Protein 5FOC (pdb70)

Nearest PDB structures (foldseek):
  5foc-assembly2_B  TM=1.003E+00  e=6.494E-68  Plasmodium falciparum 3D7
  5fo4-assembly1_A  TM=9.992E-01  e=4.560E-64  Plasmodium falciparum
  5foc-assembly1_A  TM=9.989E-01  e=4.560E-64  Plasmodium falciparum 3D7
  5fod-assembly2_B  TM=1.002E+00  e=3.355E-63  Plasmodium falciparum 3D7
  5fod-assembly1_A  TM=9.933E-01  e=1.323E-62  Plasmodium falciparum 3D7

InterPro domains:
  IPR001412 Aminoacyl-tRNA synthetase, class I, conserved site [PS00178] (43-54)
  IPR002300 Aminoacyl-tRNA synthetase, class Ia [PF00133] (14-118)
  IPR002300 Aminoacyl-tRNA synthetase, class Ia [PF00133] (191-808)
  IPR004493 Leucyl-tRNA synthetase, class Ia, archaeal/eukaryotic cytosolic [PTHR45794] (2-1446)
  IPR009008 Valyl/Leucyl/Isoleucyl-tRNA synthetase, editing domain [G3DSA:3.90.740.10] (370-687)
  IPR009008 Valyl/Leucyl/Isoleucyl-tRNA synthetase, editing domain [SSF50677] (515-678)
  IPR009080 Aminoacyl-tRNA synthetase, class Ia, anticodon-binding [SSF47323] (1035-1160)
  IPR013155 Methionyl/Valyl/Leucyl/Isoleucyl-tRNA synthetase, anticodon-binding [PF08264] (1064-1183)
  IPR014729 Rossmann-like alpha/beta/alpha sandwich fold [G3DSA:3.40.50.620] (2-148)
  IPR014729 Rossmann-like alpha/beta/alpha sandwich fold [G3DSA:3.40.50.620] (149-309)
  IPR014729 Rossmann-like alpha/beta/alpha sandwich fold [G3DSA:3.40.50.620] (813-936)
  IPR014729 Rossmann-like alpha/beta/alpha sandwich fold [G3DSA:3.40.50.620] (960-1024)

Sequence (597 aa):
SQEYTLIKIFVSNVKDFYSIFMNSIRSSQSVLNTFFTDFEKGEEDLKNKIWNEDFFVKDKKVIFLGSTLKPETAYGQNYTFINPNEYYYLTLGFDKQNIMTKEEIINSCPNIYVCSENSLYNLAYQQGIIPLLKDVFILNKIKGEHFVGLETYTNISKIKNLYILPMTTIKMNISTGIVPCVSSDSSTDDYACLEDIRKKKNYYCEKYNLKEEQLKNNNSESCIELPEIGNNNTGKYYYEKEKVSSYKDVKLLQKIKEVLYKKQYFEGIMTVDPYKGMMKTFNCCRKLAKQNIIRNLDGFLYSESQEYTLIKIFVSNVKDFYSIFMNSIRSSQSVLNTFFTDFEKGEEDLKNKIWNEDFFVKDKKVIFLGSTLKPETAYGQNYTFINPNEYYYLTLGFDKQVNNIMTKEEIINSCPNIYVCSENSLYNLAYQQGIIPLLKDDVFILNKIKGEHFVGLETYTNISKIKNLYILPMTTIKMNISTGIVPCVSSDSSTDDYACLEDIRKKKNYYCEKYNLKEEQLKNNNSESCIELPEIGNNNTGKYYYEKEKVSSYKDVKLLQKIKEVLYKKQYFEGIMTVDPYKGMKTFNCCRKLAKQNIIRNLDGFLYSE

Foldseek 3Di:
DDKKWWFWKFFPDQVVVLVLLVVQVVVVVVVVCVFFDDDDDPCVVVVPCCNDSCLRVPQATETETAIDLQLLQQQQFQAKEAAQAAKKWWAFWDLAAEEDAPVVSSVHGRYTYIFAPLAVVLCCVRRGHYQYCNGGTSGIHRNLSQAQTAIAFPRYNDRRHGYHYDNPQDRNDHGRMHGQQLLQAQLSVQALVVCLVVVVVRVVRGVDDNVSSPTGGDFFKQAPPQGTSVSVVLCVVVVPDGSPGPCRVVSRVVSVVRQLVGIATCDPPRHRHRSVVVSVVSSVVCNVVSRTDMTDD/DQKKWWFWKFFDPLVLVLVLLVVQVVVVVVVVCPFFDDADDPCVVVVDCCNDSCCRVPQATETETAIDLQLLQQQQFQAKEAAQAAKKWWAFWALAWPAQADAPVCSSVHGRYTYIFFPLAVVLCCVGRGHHFYVNGTGTSGIDGNQSQAQTAIAF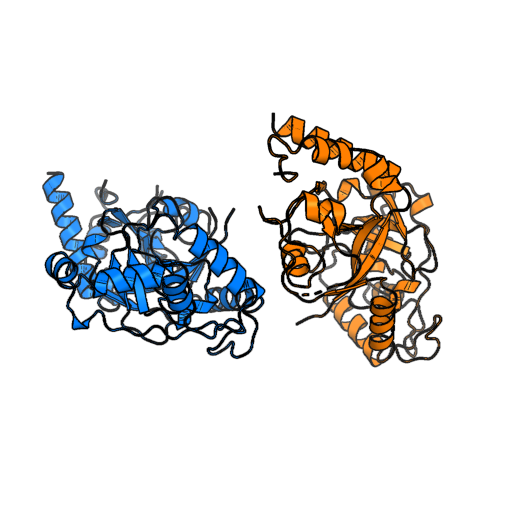PNYNDRRHGYHYDNPQDRNDHGRMHGQRLLQAQLSVQALVVCLVPVVVRVVRGVDDNVSSPGGGDFFKQFVPQGTSVSVVLCVVVVPPGSPGPCRVVVRVVSVVRQLVGIATCDPPGHRHRSVVVSVVSSVVCNVVSRTDIGDD

Secondary structure (DSSP, 8-state):
--EEEEEEEEES-HHHHHHHHHHHHHHHHHHT---SPPPPTT-HHHHHHHSSHHIIIII-EEEEEEEES-GGGGGG--EEEE-TTSEEEEEEE-S---EE-HHHHHHH--EEEEE-TTTHHHHHHTTSSPEE-----SEEEEGGGGTT-EEE-SS-S-S-EEEEE-TT--TTSTTSEEEE-TTT-HHHHHHHHHHHHTHHHHHHHSS--GGGG-------EEBTTTBS-HHHHHHHHTT--STT-TTHHHHHHHHHHHHHHH-EE-STT-TT-BHHHHHHHHHHHHHHTTSEEEEE-/-PPEEEEEEEES-HHHHHHHHHHHHHHHHHHT---SPPPPTT-HHHHHHHSSHHIIIII-EEEEEEEES-GGGGGG--EEEE-TTSEEEEEEE-S-----EE-HHHHHHH--EEEEE-TTHHHHHHHTTSSPEE---S-EEEEEEGGGGTT-EEE-SS-S-S-EEEEE-TT--TTSTTSEEEE-TTT-HHHHHHHHHHHHTHHHHHHHSS--GGGG-------EEBTTTBS-HHHHHHHHTT---TT-TTHHHHHHHHHHHHHHH-EE-STT-TT-BHHHHHHHHHHHHHHTTSEEEE--

Organism: Plasmodium falciparum (isolate 3D7) (NCBI:txid36329)

Structure (mmCIF, N/CA/C/O backbone):
data_5FOC
#
_entry.id   5FOC
#
_cell.length_a   48.600
_cell.length_b   53.490
_cell.length_c   122.790
_cell.angle_alpha   90.00
_cell.angle_beta   97.31
_cell.angle_gamma   90.00
#
_symmetry.space_group_name_H-M   'P 1 21 1'
#
loop_
_entity.id
_entity.type
_entity.pdbx_description
1 polymer 'LEUCYL-TRNA SYNTHETASE'
2 water water
#
loop_
_atom_site.group_PDB
_atom_site.id
_atom_site.type_symbol
_atom_site.label_atom_id
_atom_site.label_alt_id
_atom_site.label_comp_id
_atom_site.label_asym_id
_atom_site.label_entity_id
_atom_site.label_seq_id
_atom_site.pdbx_PDB_ins_code
_atom_site.Cartn_x
_atom_site.Cartn_y
_atom_site.Cartn_z
_atom_site.occupancy
_atom_site.B_iso_or_equiv
_atom_site.auth_seq_id
_atom_site.auth_comp_id
_atom_site.auth_asym_id
_atom_site.auth_atom_id
_atom_site.pdbx_PDB_model_num
ATOM 1 N N . SER A 1 5 ? 22.004 12.733 87.372 1.00 45.66 273 SER A N 1
ATOM 2 C CA . SER A 1 5 ? 23.030 12.617 88.477 1.00 39.94 273 SER A CA 1
ATOM 3 C C . SER A 1 5 ? 22.885 13.647 89.613 1.00 43.46 273 SER A C 1
ATOM 4 O O . SER A 1 5 ? 23.370 14.776 89.541 1.00 49.76 273 SER A O 1
ATOM 7 N N . GLN A 1 6 ? 22.237 13.222 90.681 1.00 40.04 274 GLN A N 1
ATOM 8 C CA . GLN A 1 6 ? 21.936 14.079 91.825 1.00 35.49 274 GLN A CA 1
ATOM 9 C C . GLN A 1 6 ? 23.218 14.309 92.705 1.00 33.82 274 GLN A C 1
ATOM 10 O O . GLN A 1 6 ? 23.934 13.364 92.975 1.00 34.45 274 GLN A O 1
ATOM 16 N N . GLU A 1 7 ? 23.529 15.567 93.037 1.00 31.31 275 GLU A N 1
ATOM 17 C CA . GLU A 1 7 ? 24.661 15.892 93.879 1.00 27.98 275 GLU A CA 1
ATOM 18 C C . GLU A 1 7 ? 24.117 15.945 95.329 1.00 28.92 275 GLU A C 1
ATOM 19 O O . GLU A 1 7 ? 23.065 16.526 95.584 1.00 33.18 275 GLU A O 1
ATOM 25 N N . TYR A 1 8 ? 24.815 15.267 96.229 1.00 23.98 276 TYR A N 1
ATOM 26 C CA . TYR A 1 8 ? 24.497 15.267 97.667 1.00 21.40 276 TYR A CA 1
ATOM 27 C C . TYR A 1 8 ? 25.632 15.962 98.379 1.00 22.52 276 TYR A C 1
ATOM 28 O O . TYR A 1 8 ? 26.780 15.951 97.899 1.00 26.39 276 TYR A O 1
ATOM 37 N N . THR A 1 9 ? 25.342 16.493 99.583 1.00 22.22 277 THR A N 1
ATOM 38 C CA . THR A 1 9 ? 26.390 16.984 100.459 1.00 20.93 277 THR A CA 1
ATOM 39 C C . THR A 1 9 ? 26.472 15.958 101.590 1.00 19.40 277 THR A C 1
ATOM 40 O O . THR A 1 9 ? 25.463 15.596 102.144 1.00 22.19 277 THR A O 1
ATOM 44 N N . LEU A 1 10 ? 27.626 15.360 101.720 1.00 20.88 278 LEU A N 1
ATOM 45 C CA . LEU A 1 10 ? 27.913 14.483 102.865 1.00 19.40 278 LEU A CA 1
ATOM 46 C C . LEU A 1 10 ? 28.513 15.308 103.994 1.00 22.71 278 LEU A C 1
ATOM 47 O O . LEU A 1 10 ? 29.431 16.085 103.800 1.00 26.76 278 LEU A O 1
ATOM 52 N N . ILE A 1 11 ? 27.939 15.133 105.181 1.00 19.81 279 ILE A N 1
ATOM 53 C CA . ILE A 1 11 ? 28.391 15.830 106.390 1.00 20.78 279 ILE A CA 1
ATOM 54 C C . ILE A 1 11 ? 29.042 14.789 107.283 1.00 17.85 279 ILE A C 1
ATOM 55 O O . ILE A 1 11 ? 28.522 13.698 107.444 1.00 20.57 279 ILE A O 1
ATOM 60 N N . LYS A 1 12 ? 30.203 15.184 107.848 1.00 19.21 280 LYS A N 1
ATOM 61 C CA . LYS A 1 12 ? 30.908 14.332 108.823 1.00 18.17 280 LYS A CA 1
ATOM 62 C C . LYS A 1 12 ? 30.167 14.338 110.144 1.00 17.20 280 LYS A C 1
ATOM 63 O O . LYS A 1 12 ? 30.039 15.368 110.750 1.00 20.47 280 LYS A O 1
ATOM 69 N N . ILE A 1 13 ? 29.612 13.200 110.484 1.00 18.10 281 ILE A N 1
ATOM 70 C CA . ILE A 1 13 ? 28.849 13.047 111.711 1.00 16.66 281 ILE A CA 1
ATOM 71 C C . ILE A 1 13 ? 29.729 12.210 112.666 1.00 16.68 281 ILE A C 1
ATOM 72 O O . ILE A 1 13 ? 29.817 11.012 112.569 1.00 20.52 281 ILE A O 1
ATOM 77 N N . PHE A 1 14 ? 30.343 12.909 113.625 1.00 19.04 282 PHE A N 1
ATOM 78 C CA . PHE A 1 14 ? 31.325 12.277 114.486 1.00 18.32 282 PHE A CA 1
ATOM 79 C C . PHE A 1 14 ? 30.590 11.575 115.636 1.00 18.89 282 PHE A C 1
ATOM 80 O O . PHE A 1 14 ? 29.537 12.027 116.090 1.00 19.79 282 PHE A O 1
ATOM 88 N N . VAL A 1 15 ? 31.153 10.447 116.047 1.00 18.79 283 VAL A N 1
ATOM 89 C CA . VAL A 1 15 ? 30.693 9.737 117.249 1.00 19.58 283 VAL A CA 1
ATOM 90 C C . VAL A 1 15 ? 31.330 10.332 118.523 1.00 22.58 283 VAL A C 1
ATOM 91 O O . VAL A 1 15 ? 32.528 10.515 118.582 1.00 24.08 283 VAL A O 1
ATOM 95 N N . SER A 1 16 ? 30.455 10.670 119.473 1.00 22.09 284 SER A N 1
ATOM 96 C CA . SER A 1 16 ? 30.863 11.219 120.795 1.00 23.70 284 SER A CA 1
ATOM 97 C C . SER A 1 16 ? 31.517 10.137 121.663 1.00 22.51 284 SER A C 1
ATOM 98 O O . SER A 1 16 ? 32.629 10.326 122.112 1.00 34.16 284 SER A O 1
ATOM 101 N N . ASN A 1 17 ? 30.848 9.012 121.846 1.00 20.60 285 ASN A N 1
ATOM 102 C CA . ASN A 1 17 ? 31.396 7.934 122.709 1.00 22.14 285 ASN A CA 1
ATOM 103 C C . ASN A 1 17 ? 31.992 6.813 121.922 1.00 19.99 285 ASN A C 1
ATOM 104 O O . ASN A 1 17 ? 31.385 5.755 121.714 1.00 25.23 285 ASN A O 1
ATOM 109 N N . VAL A 1 18 ? 33.226 7.046 121.547 1.00 20.33 286 VAL A N 1
ATOM 110 C CA . VAL A 1 18 ? 33.999 6.099 120.786 1.00 22.55 286 VAL A CA 1
ATOM 111 C C . VAL A 1 18 ? 34.315 4.818 121.492 1.00 21.85 286 VAL A C 1
ATOM 112 O O . VAL A 1 18 ? 34.372 3.773 120.907 1.00 23.02 286 VAL A O 1
ATOM 116 N N . LYS A 1 19 ? 34.450 4.840 122.844 1.00 22.39 287 LYS A N 1
ATOM 117 C CA . LYS A 1 19 ? 34.586 3.578 123.525 1.00 20.46 287 LYS A CA 1
ATOM 118 C C . LYS A 1 19 ? 33.358 2.686 123.453 1.00 21.34 287 LYS A C 1
ATOM 119 O O . LYS A 1 19 ? 33.482 1.491 123.342 1.00 24.83 287 LYS A O 1
ATOM 125 N N . ASP A 1 20 ? 32.157 3.260 123.496 1.00 23.84 288 ASP A N 1
ATOM 126 C CA . ASP A 1 20 ? 30.936 2.454 123.261 1.00 23.55 288 ASP A CA 1
ATOM 127 C C . ASP A 1 20 ? 30.861 1.940 121.784 1.00 23.70 288 ASP A C 1
ATOM 128 O O . ASP A 1 20 ? 30.435 0.809 121.532 1.00 23.83 288 ASP A O 1
ATOM 133 N N . PHE A 1 21 ? 31.340 2.781 120.864 1.00 19.38 289 PHE A N 1
ATOM 134 C CA . PHE A 1 21 ? 31.445 2.333 119.482 1.00 19.70 289 PHE A CA 1
ATOM 135 C C . PHE A 1 21 ? 32.382 1.111 119.363 1.00 20.71 289 PHE A C 1
ATOM 136 O O . PHE A 1 21 ? 32.075 0.144 118.668 1.00 20.53 289 PHE A O 1
ATOM 144 N N . TYR A 1 22 ? 33.552 1.164 120.012 1.00 20.27 290 TYR A N 1
ATOM 145 C CA . TYR A 1 22 ? 34.449 0.013 120.066 1.00 20.39 290 TYR A CA 1
ATOM 146 C C . TYR A 1 22 ? 33.764 -1.266 120.627 1.00 19.91 290 TYR A C 1
ATOM 147 O O . TYR A 1 22 ? 34.019 -2.364 120.150 1.00 21.73 290 TYR A O 1
ATOM 156 N N . SER A 1 23 ? 32.967 -1.134 121.701 1.00 20.19 291 SER A N 1
ATOM 157 C CA . SER A 1 23 ? 32.223 -2.297 122.238 1.00 22.08 291 SER A CA 1
ATOM 158 C C . SER A 1 23 ? 31.286 -2.895 121.167 1.00 20.51 291 SER A C 1
ATOM 159 O O . SER A 1 23 ? 31.240 -4.113 120.980 1.00 22.12 291 SER A O 1
ATOM 162 N N . ILE A 1 24 ? 30.546 -2.003 120.502 1.00 20.53 292 ILE A N 1
ATOM 163 C CA . ILE A 1 24 ? 29.657 -2.419 119.413 1.00 19.56 292 ILE A CA 1
ATOM 164 C C . ILE A 1 24 ? 30.450 -3.150 118.312 1.00 19.59 292 ILE A C 1
ATOM 165 O O . ILE A 1 24 ? 30.066 -4.252 117.910 1.00 21.83 292 ILE A O 1
ATOM 170 N N . PHE A 1 25 ? 31.591 -2.588 117.946 1.00 18.19 293 PHE A N 1
ATOM 171 C CA . PHE A 1 25 ? 32.486 -3.141 116.928 1.00 19.57 293 PHE A CA 1
ATOM 172 C C . PHE A 1 25 ? 32.929 -4.548 117.303 1.00 18.29 293 PHE A C 1
ATOM 173 O O . PHE A 1 25 ? 32.814 -5.509 116.533 1.00 21.07 293 PHE A O 1
ATOM 181 N N . MET A 1 26 ? 33.477 -4.722 118.524 1.00 20.63 294 MET A N 1
ATOM 182 C CA . MET A 1 26 ? 33.977 -6.021 118.913 1.00 19.21 294 MET A CA 1
ATOM 183 C C . MET A 1 26 ? 32.858 -7.031 119.148 1.00 20.42 294 MET A C 1
ATOM 184 O O . MET A 1 26 ? 33.051 -8.220 118.921 1.00 22.10 294 MET A O 1
ATOM 189 N N . ASN A 1 27 ? 31.690 -6.564 119.592 1.00 22.08 295 ASN A N 1
ATOM 190 C CA . ASN A 1 27 ? 30.528 -7.451 119.700 1.00 22.83 295 ASN A CA 1
ATOM 191 C C . ASN A 1 27 ? 30.183 -8.061 118.321 1.00 22.64 295 ASN A C 1
ATOM 192 O O . ASN A 1 27 ? 29.929 -9.265 118.211 1.00 23.02 295 ASN A O 1
ATOM 197 N N . SER A 1 28 ? 30.268 -7.217 117.292 1.00 20.46 296 SER A N 1
ATOM 198 C CA . SER A 1 28 ? 30.009 -7.645 115.885 1.00 21.99 296 SER A CA 1
ATOM 199 C C . SER A 1 28 ? 31.060 -8.596 115.354 1.00 22.61 296 SER A C 1
ATOM 200 O O . SER A 1 28 ? 30.716 -9.605 114.698 1.00 25.73 296 SER A O 1
ATOM 203 N N . ILE A 1 29 ? 32.334 -8.318 115.654 1.00 22.80 297 ILE A N 1
ATOM 204 C CA . ILE A 1 29 ? 33.400 -9.228 115.270 1.00 24.77 297 ILE A CA 1
ATOM 205 C C . ILE A 1 29 ? 33.103 -10.582 115.895 1.00 22.30 297 ILE A C 1
ATOM 206 O O . ILE A 1 29 ? 33.153 -11.612 115.266 1.00 23.61 297 ILE A O 1
ATOM 211 N N . ARG A 1 30 ? 32.871 -10.604 117.207 1.00 21.09 298 ARG A N 1
ATOM 212 C CA . ARG A 1 30 ? 32.635 -11.867 117.847 1.00 20.84 298 ARG A CA 1
ATOM 213 C C . ARG A 1 30 ? 31.436 -12.637 117.305 1.00 21.53 298 ARG A C 1
ATOM 214 O O . ARG A 1 30 ? 31.534 -13.837 117.116 1.00 25.96 298 ARG A O 1
ATOM 222 N N . SER A 1 31 ? 30.314 -11.945 117.091 1.00 23.22 299 SER A N 1
ATOM 223 C CA . SER A 1 31 ? 29.104 -12.554 116.489 1.00 25.50 299 SER A CA 1
ATOM 224 C C . SER A 1 31 ? 29.375 -13.180 115.151 1.00 28.71 299 SER A C 1
ATOM 225 O O . SER A 1 31 ? 28.882 -14.277 114.846 1.00 34.26 299 SER A O 1
ATOM 228 N N . SER A 1 32 ? 30.132 -12.480 114.325 1.00 23.83 300 SER A N 1
ATOM 229 C CA . SER A 1 32 ? 30.353 -12.979 112.972 1.00 26.93 300 SER A CA 1
ATOM 230 C C . SER A 1 32 ? 31.322 -14.159 112.996 1.00 29.40 300 SER A C 1
ATOM 231 O O . SER A 1 32 ? 31.184 -15.066 112.192 1.00 31.04 300 SER A O 1
ATOM 234 N N . GLN A 1 33 ? 32.293 -14.171 113.917 1.00 28.57 301 GLN A N 1
ATOM 235 C CA . GLN A 1 33 ? 33.211 -15.295 114.027 1.00 31.51 301 GLN A CA 1
ATOM 236 C C . GLN A 1 33 ? 32.412 -16.510 114.511 1.00 28.09 301 GLN A C 1
ATOM 237 O O . GLN A 1 33 ? 32.621 -17.623 114.042 1.00 37.26 301 GLN A O 1
ATOM 243 N N . SER A 1 34 ? 31.446 -16.283 115.401 1.00 26.41 302 SER A N 1
ATOM 244 C CA . SER A 1 34 ? 30.636 -17.377 115.941 1.00 34.33 302 SER A CA 1
ATOM 245 C C . SER A 1 34 ? 29.727 -17.985 114.879 1.00 37.71 302 SER A C 1
ATOM 246 O O . SER A 1 34 ? 29.682 -19.215 114.742 1.00 35.46 302 SER A O 1
ATOM 249 N N . VAL A 1 35 ? 28.995 -17.130 114.154 1.00 39.36 303 VAL A N 1
ATOM 250 C CA . VAL A 1 35 ? 28.024 -17.616 113.173 1.00 39.35 303 VAL A CA 1
ATOM 251 C C . VAL A 1 35 ? 28.772 -18.374 112.094 1.00 42.57 303 VAL A C 1
ATOM 252 O O . VAL A 1 35 ? 28.322 -19.441 111.666 1.00 47.27 303 VAL A O 1
ATOM 256 N N . LEU A 1 36 ? 29.943 -17.862 111.716 1.00 38.34 304 LEU A N 1
ATOM 257 C CA . LEU A 1 36 ? 30.767 -18.456 110.620 1.00 42.05 304 LEU A CA 1
ATOM 258 C C . LEU A 1 36 ? 31.777 -19.497 111.131 1.00 42.57 304 LEU A C 1
ATOM 259 O O . LEU A 1 36 ? 32.792 -19.767 110.478 1.00 55.81 304 LEU A O 1
ATOM 264 N N . ASN A 1 37 ? 31.509 -20.074 112.301 1.00 43.06 305 ASN A N 1
ATOM 265 C CA . ASN A 1 37 ? 32.367 -21.112 112.875 1.00 43.76 305 ASN A CA 1
ATOM 266 C C . ASN A 1 37 ? 32.309 -22.377 112.019 1.00 49.50 305 ASN A C 1
ATOM 267 O O . ASN A 1 37 ? 33.271 -23.146 112.001 1.00 60.84 305 ASN A O 1
ATOM 272 N N . THR A 1 93 ? 31.915 -12.547 104.943 1.00 50.72 361 THR A N 1
ATOM 273 C CA . THR A 1 93 ? 31.139 -11.400 104.397 1.00 56.76 361 THR A CA 1
ATOM 274 C C . THR A 1 93 ? 30.942 -10.205 105.356 1.00 50.93 361 THR A C 1
ATOM 275 O O . THR A 1 93 ? 30.389 -9.164 104.954 1.00 55.28 361 THR A O 1
ATOM 279 N N . PHE A 1 94 ? 31.389 -10.350 106.601 1.00 36.54 362 PHE A N 1
ATOM 280 C CA . PHE A 1 94 ? 31.303 -9.279 107.607 1.00 30.24 362 PHE A CA 1
ATOM 281 C C . PHE A 1 94 ? 32.525 -8.342 107.698 1.00 31.21 362 PHE A C 1
ATOM 282 O O . PHE A 1 94 ? 32.388 -7.188 108.133 1.00 31.66 362 PHE A O 1
ATOM 290 N N . PHE A 1 95 ? 33.702 -8.840 107.329 1.00 27.29 363 PHE A N 1
ATOM 291 C CA . PHE A 1 95 ? 34.947 -8.047 107.317 1.00 21.57 363 PHE A CA 1
ATOM 292 C C . PHE A 1 95 ? 35.974 -8.694 106.400 1.00 25.18 363 PHE A C 1
ATOM 293 O O . PHE A 1 95 ? 35.958 -9.908 106.182 1.00 34.22 363 PHE A O 1
ATOM 301 N N . THR A 1 96 ? 36.832 -7.875 105.824 1.00 26.30 364 THR A N 1
ATOM 302 C CA . THR A 1 96 ? 37.906 -8.383 104.985 1.00 30.44 364 THR A CA 1
ATOM 303 C C . THR A 1 96 ? 38.831 -9.278 105.847 1.00 28.43 364 THR A C 1
ATOM 304 O O . THR A 1 96 ? 39.311 -8.869 106.921 1.00 30.83 364 THR A O 1
ATOM 308 N N . ASP A 1 97 ? 39.031 -10.519 105.399 1.00 33.23 365 ASP A N 1
ATOM 309 C CA . ASP A 1 97 ? 39.886 -11.456 106.107 1.00 36.21 365 ASP A CA 1
ATOM 310 C C . ASP A 1 97 ? 41.333 -10.969 106.174 1.00 32.48 365 ASP A C 1
ATOM 311 O O . ASP A 1 97 ? 41.848 -10.342 105.244 1.00 29.94 365 ASP A O 1
ATOM 316 N N . PHE A 1 98 ? 41.971 -11.270 107.291 1.00 34.06 366 PHE A N 1
ATOM 317 C CA . PHE A 1 98 ? 43.381 -10.985 107.485 1.00 31.18 366 PHE A CA 1
ATOM 318 C C . PHE A 1 98 ? 44.194 -12.177 107.018 1.00 33.75 366 PHE A C 1
ATOM 319 O O . PHE A 1 98 ? 43.917 -13.310 107.391 1.00 40.37 366 PHE A O 1
ATOM 327 N N . GLU A 1 99 ? 45.186 -11.888 106.182 1.00 39.50 367 GLU A N 1
ATOM 328 C CA . GLU A 1 99 ? 46.082 -12.869 105.595 1.00 41.94 367 GLU A CA 1
ATOM 329 C C . GLU A 1 99 ? 47.154 -13.303 106.602 1.00 36.59 367 GLU A C 1
ATOM 330 O O . GLU A 1 99 ? 47.322 -12.685 107.700 1.00 34.60 367 GLU A O 1
ATOM 336 N N . LYS A 1 100 ? 47.887 -14.359 106.246 1.00 44.05 368 LYS A N 1
ATOM 337 C CA . LYS A 1 100 ? 48.699 -15.102 107.230 1.00 52.61 368 LYS A CA 1
ATOM 338 C C . LYS A 1 100 ? 49.633 -14.230 108.093 1.00 53.44 368 LYS A C 1
ATOM 339 O O . LYS A 1 100 ? 49.684 -14.390 109.326 1.00 65.02 368 LYS A O 1
ATOM 345 N N . GLY A 1 101 ? 50.338 -13.304 107.442 1.00 42.45 369 GLY A N 1
ATOM 346 C CA . GLY A 1 101 ? 51.271 -12.399 108.114 1.00 40.36 369 GLY A CA 1
ATOM 347 C C . GLY A 1 101 ? 50.734 -11.020 108.467 1.00 36.93 369 GLY A C 1
ATOM 348 O O . GLY A 1 101 ? 51.520 -10.078 108.645 1.00 40.61 369 GLY A O 1
ATOM 349 N N . GLU A 1 102 ? 49.407 -10.896 108.580 1.00 29.97 370 GLU A N 1
ATOM 350 C CA . GLU A 1 102 ? 48.746 -9.632 108.920 1.00 32.37 370 GLU A CA 1
ATOM 351 C C . GLU A 1 102 ? 48.188 -9.594 110.335 1.00 30.60 370 GLU A C 1
ATOM 352 O O . GLU A 1 102 ? 47.261 -8.814 110.628 1.00 30.80 370 GLU A O 1
ATOM 358 N N . GLU A 1 103 ? 48.744 -10.400 111.233 1.00 29.63 371 GLU A N 1
ATOM 359 C CA . GLU A 1 103 ? 48.245 -10.392 112.584 1.00 27.81 371 GLU A CA 1
ATOM 360 C C . GLU A 1 103 ? 48.487 -9.076 113.315 1.00 30.24 371 GLU A C 1
ATOM 361 O O . GLU A 1 103 ? 47.642 -8.666 114.101 1.00 32.84 371 GLU A O 1
ATOM 367 N N . ASP A 1 104 ? 49.628 -8.433 113.073 1.00 32.26 372 ASP A N 1
ATOM 368 C CA . ASP A 1 104 ? 49.933 -7.120 113.692 1.00 36.99 372 ASP A CA 1
ATOM 369 C C . ASP A 1 104 ? 48.893 -6.066 113.289 1.00 33.25 372 ASP A C 1
ATOM 370 O O . ASP A 1 104 ? 48.483 -5.248 114.133 1.00 33.03 372 ASP A O 1
ATOM 375 N N . LEU A 1 105 ? 48.450 -6.118 112.025 1.00 29.96 373 LEU A N 1
ATOM 376 C CA . LEU A 1 105 ? 47.367 -5.265 111.523 1.00 26.88 373 LEU A CA 1
ATOM 377 C C . LEU A 1 105 ? 46.066 -5.526 112.276 1.00 25.35 373 LEU A C 1
ATOM 378 O O . LEU A 1 105 ? 45.409 -4.581 112.717 1.00 28.30 373 LEU A O 1
ATOM 383 N N . LYS A 1 106 ? 45.715 -6.809 112.404 1.00 24.77 374 LYS A N 1
ATOM 384 C CA . LYS A 1 106 ? 44.544 -7.223 113.123 1.00 24.35 374 LYS A CA 1
ATOM 385 C C . LYS A 1 106 ? 44.638 -6.678 114.545 1.00 26.32 374 LYS A C 1
ATOM 386 O O . LYS A 1 106 ? 43.714 -6.008 114.989 1.00 28.96 374 LYS A O 1
ATOM 392 N N . ASN A 1 107 ? 45.756 -6.940 115.243 1.00 23.24 375 ASN A N 1
ATOM 393 C CA . ASN A 1 107 ? 45.944 -6.470 116.612 1.00 24.42 375 ASN A CA 1
ATOM 394 C C . ASN A 1 107 ? 45.879 -4.939 116.780 1.00 27.29 375 ASN A C 1
ATOM 395 O O . ASN A 1 107 ? 45.525 -4.444 117.856 1.00 31.25 375 ASN A O 1
ATOM 400 N N . LYS A 1 108 ? 46.233 -4.204 115.719 1.00 24.82 376 LYS A N 1
ATOM 401 C CA . LYS A 1 108 ? 46.166 -2.750 115.709 1.00 28.39 376 LYS A CA 1
ATOM 402 C C . LYS A 1 108 ? 44.722 -2.252 115.552 1.00 23.83 376 LYS A C 1
ATOM 403 O O . LYS A 1 108 ? 44.325 -1.272 116.183 1.00 25.14 376 LYS A O 1
ATOM 409 N N . ILE A 1 109 ? 43.943 -2.936 114.711 1.00 22.69 377 ILE A N 1
ATOM 410 C CA . ILE A 1 109 ? 42.562 -2.507 114.388 1.00 20.29 377 ILE A CA 1
ATOM 411 C C . ILE A 1 109 ? 41.640 -2.937 115.527 1.00 25.30 377 ILE A C 1
ATOM 412 O O . ILE A 1 109 ? 40.836 -2.120 115.987 1.00 24.52 377 ILE A O 1
ATOM 417 N N . TRP A 1 110 ? 41.761 -4.195 115.976 1.00 23.27 378 TRP A N 1
ATOM 418 C CA . TRP A 1 110 ? 40.881 -4.748 117.030 1.00 22.12 378 TRP A CA 1
ATOM 419 C C . TRP A 1 110 ? 41.420 -4.359 118.396 1.00 22.53 378 TRP A C 1
ATOM 420 O O . TRP A 1 110 ? 41.952 -5.179 119.122 1.00 27.01 378 TRP A O 1
ATOM 431 N N . ASN A 1 111 ? 41.368 -3.081 118.670 1.00 22.19 379 ASN A N 1
ATOM 432 C CA . ASN A 1 111 ? 42.137 -2.474 119.780 1.00 20.52 379 ASN A CA 1
ATOM 433 C C . ASN A 1 111 ? 41.442 -1.213 120.138 1.00 20.56 379 ASN A C 1
ATOM 434 O O . ASN A 1 111 ? 41.125 -0.404 119.297 1.00 23.65 379 ASN A O 1
ATOM 439 N N . GLU A 1 112 ? 41.238 -0.940 121.423 1.00 22.82 380 GLU A N 1
ATOM 440 C CA . GLU A 1 112 ? 40.598 0.312 121.797 1.00 23.15 380 GLU A CA 1
ATOM 441 C C . GLU A 1 112 ? 41.304 1.550 121.234 1.00 22.32 380 GLU A C 1
ATOM 442 O O . GLU A 1 112 ? 40.635 2.538 120.886 1.00 25.17 380 GLU A O 1
ATOM 448 N N . ASP A 1 113 ? 42.643 1.512 121.168 1.00 22.25 381 ASP A N 1
ATOM 449 C CA . ASP A 1 113 ? 43.469 2.648 120.696 1.00 21.68 381 ASP A CA 1
ATOM 450 C C . ASP A 1 113 ? 43.068 3.031 119.254 1.00 21.06 381 ASP A C 1
ATOM 451 O O . ASP A 1 113 ? 43.114 4.187 118.889 1.00 23.17 381 ASP A O 1
ATOM 456 N N . PHE A 1 114 ? 42.682 2.042 118.478 1.00 19.77 382 PHE A N 1
ATOM 457 C CA . PHE A 1 114 ? 42.304 2.345 117.098 1.00 20.20 382 PHE A CA 1
ATOM 458 C C . PHE A 1 114 ? 41.132 3.312 117.008 1.00 20.19 382 PHE A C 1
ATOM 459 O O . PHE A 1 114 ? 41.121 4.204 116.148 1.00 23.68 382 PHE A O 1
ATOM 467 N N . PHE A 1 115 ? 40.133 3.141 117.872 1.00 24.30 383 PHE A N 1
ATOM 468 C CA . PHE A 1 115 ? 38.923 3.944 117.895 1.00 25.41 383 PHE A CA 1
ATOM 469 C C . PHE A 1 115 ? 39.020 5.194 118.761 1.00 25.31 383 PHE A C 1
ATOM 470 O O . PHE A 1 115 ? 38.263 6.147 118.520 1.00 29.28 383 PHE A O 1
ATOM 478 N N . VAL A 1 116 ? 39.897 5.176 119.776 1.00 24.61 384 VAL A N 1
ATOM 479 C CA . VAL A 1 116 ? 40.069 6.310 120.695 1.00 22.14 384 VAL A CA 1
ATOM 480 C C . VAL A 1 116 ? 41.229 7.248 120.296 1.00 23.86 384 VAL A C 1
ATOM 481 O O . VAL A 1 116 ? 41.094 8.463 120.373 1.00 32.35 384 VAL A O 1
ATOM 485 N N . LYS A 1 117 ? 42.373 6.684 119.913 1.00 23.94 385 LYS A N 1
ATOM 486 C CA . LYS A 1 117 ? 43.564 7.481 119.629 1.00 25.15 385 LYS A CA 1
ATOM 487 C C . LYS A 1 117 ? 43.864 7.614 118.137 1.00 27.97 385 LYS A C 1
ATOM 488 O O . LYS A 1 117 ? 44.182 8.712 117.675 1.00 32.77 385 LYS A O 1
ATOM 494 N N . ASP A 1 118 ? 43.744 6.524 117.382 1.00 24.66 386 ASP A N 1
ATOM 495 C CA . ASP A 1 118 ? 44.369 6.456 116.074 1.00 21.15 386 ASP A CA 1
ATOM 496 C C . ASP A 1 118 ? 43.451 7.101 115.004 1.00 21.42 386 ASP A C 1
ATOM 497 O O . ASP A 1 118 ? 43.951 7.825 114.130 1.00 26.66 386 ASP A O 1
ATOM 502 N N . LYS A 1 119 ? 42.149 6.817 115.064 1.00 21.34 387 LYS A N 1
ATOM 503 C CA . LYS A 1 119 ? 41.209 7.192 113.965 1.00 19.81 387 LYS A CA 1
ATOM 504 C C . LYS A 1 119 ? 40.022 7.980 114.545 1.00 21.37 387 LYS A C 1
ATOM 505 O O . LYS A 1 119 ? 39.673 7.811 115.754 1.00 23.84 387 LYS A O 1
ATOM 511 N N . LYS A 1 120 ? 39.389 8.812 113.713 1.00 22.27 388 LYS A N 1
ATOM 512 C CA . LYS A 1 120 ? 38.101 9.427 114.018 1.00 24.26 388 LYS A CA 1
ATOM 513 C C . LYS A 1 120 ? 37.020 8.503 113.477 1.00 18.81 388 LYS A C 1
ATOM 514 O O . LYS A 1 120 ? 37.191 7.898 112.414 1.00 25.92 388 LYS A O 1
ATOM 520 N N . VAL A 1 121 ? 35.928 8.364 114.206 1.00 20.58 389 VAL A N 1
ATOM 521 C CA . VAL A 1 121 ? 34.809 7.517 113.772 1.00 20.36 389 VAL A CA 1
ATOM 522 C C . VAL A 1 121 ? 33.709 8.420 113.270 1.00 21.76 389 VAL A C 1
ATOM 523 O O . VAL A 1 121 ? 33.182 9.234 113.998 1.00 22.11 389 VAL A O 1
ATOM 527 N N . ILE A 1 122 ? 33.355 8.282 111.960 1.00 19.09 390 ILE A N 1
ATOM 528 C CA . ILE A 1 122 ? 32.516 9.260 111.340 1.00 19.01 390 ILE A CA 1
ATOM 529 C C . ILE A 1 122 ? 31.417 8.554 110.521 1.00 17.21 390 ILE A C 1
ATOM 530 O O . ILE A 1 122 ? 31.774 7.748 109.614 1.00 19.81 390 ILE A O 1
ATOM 535 N N . PHE A 1 123 ? 30.156 8.825 110.841 1.00 18.13 391 PHE A N 1
ATOM 536 C CA . PHE A 1 123 ? 29.004 8.471 109.979 1.00 15.25 391 PHE A CA 1
ATOM 537 C C . PHE A 1 123 ? 28.963 9.519 108.878 1.00 16.47 391 PHE A C 1
ATOM 538 O O . PHE A 1 123 ? 29.068 10.679 109.065 1.00 17.91 391 PHE A O 1
ATOM 546 N N . LEU A 1 124 ? 28.756 9.023 107.615 1.00 19.45 392 LEU A N 1
ATOM 547 C CA . LEU A 1 124 ? 28.676 9.980 106.511 1.00 18.19 392 LEU A CA 1
ATOM 548 C C . LEU A 1 124 ? 27.199 10.259 106.219 1.00 18.45 392 LEU A C 1
ATOM 549 O O . LEU A 1 124 ? 26.518 9.396 105.636 1.00 21.80 392 LEU A O 1
ATOM 554 N N . GLY A 1 125 ? 26.710 11.417 106.702 1.00 20.60 393 GLY A N 1
ATOM 555 C CA . GLY A 1 125 ? 25.325 11.813 106.636 1.00 20.55 393 GLY A CA 1
ATOM 556 C C . GLY A 1 125 ? 25.133 12.432 105.258 1.00 20.78 393 GLY A C 1
ATOM 557 O O . GLY A 1 125 ? 25.979 13.171 104.853 1.00 28.45 393 GLY A O 1
ATOM 558 N N . SER A 1 126 ? 23.987 12.193 104.664 1.00 19.41 394 SER A N 1
ATOM 559 C CA . SER A 1 126 ? 23.727 12.721 103.292 1.00 19.45 394 SER A CA 1
ATOM 560 C C . SER A 1 126 ? 22.543 13.690 103.343 1.00 19.77 394 SER A C 1
ATOM 561 O O . SER A 1 126 ? 21.508 13.357 103.942 1.00 22.70 394 SER A O 1
ATOM 564 N N . THR A 1 127 ? 22.659 14.850 102.678 1.00 18.86 395 THR A N 1
ATOM 565 C CA . THR A 1 127 ? 21.594 15.833 102.648 1.00 18.94 395 THR A CA 1
ATOM 566 C C . THR A 1 127 ? 21.561 16.556 101.282 1.00 22.82 395 THR A C 1
ATOM 567 O O . THR A 1 127 ? 22.627 16.825 100.691 1.00 22.77 395 THR A O 1
ATOM 571 N N . LEU A 1 128 ? 20.337 16.893 100.880 1.00 21.93 396 LEU A N 1
ATOM 572 C CA . LEU A 1 128 ? 20.132 17.848 99.797 1.00 20.96 396 LEU A CA 1
ATOM 573 C C . LEU A 1 128 ? 19.889 19.248 100.271 1.00 23.00 396 LEU A C 1
ATOM 574 O O . LEU A 1 128 ? 19.762 20.166 99.494 1.00 24.75 396 LEU A O 1
ATOM 579 N N . LYS A 1 129 ? 19.902 19.461 101.616 1.00 22.69 397 LYS A N 1
ATOM 580 C CA . LYS A 1 129 ? 19.659 20.745 102.159 1.00 19.64 397 LYS A CA 1
ATOM 581 C C . LYS A 1 129 ? 20.760 21.084 103.184 1.00 18.80 397 LYS A C 1
ATOM 582 O O . LYS A 1 129 ? 20.468 21.205 104.406 1.00 21.90 397 LYS A O 1
ATOM 588 N N . PRO A 1 130 ? 22.016 21.218 102.736 1.00 19.32 398 PRO A N 1
ATOM 589 C CA . PRO A 1 130 ? 23.129 21.484 103.689 1.00 19.96 398 PRO A CA 1
ATOM 590 C C . PRO A 1 130 ? 22.977 22.733 104.513 1.00 19.99 398 PRO A C 1
ATOM 591 O O . PRO A 1 130 ? 23.497 22.747 105.651 1.00 23.04 398 PRO A O 1
ATOM 595 N N . GLU A 1 131 ? 22.252 23.728 104.029 1.00 22.59 399 GLU A N 1
ATOM 596 C CA . GLU A 1 131 ? 21.995 24.990 104.725 1.00 19.13 399 GLU A CA 1
ATOM 597 C C . GLU A 1 131 ? 21.207 24.804 106.048 1.00 19.18 399 GLU A C 1
ATOM 598 O O . GLU A 1 131 ? 21.059 25.766 106.800 1.00 24.33 399 GLU A O 1
ATOM 604 N N . THR A 1 132 ? 20.588 23.646 106.215 1.00 18.74 400 THR A N 1
ATOM 605 C CA . THR A 1 132 ? 19.805 23.310 107.413 1.00 19.24 400 THR A CA 1
ATOM 606 C C . THR A 1 132 ? 20.652 22.586 108.459 1.00 21.04 400 THR A C 1
ATOM 607 O O . THR A 1 132 ? 20.100 22.287 109.508 1.00 22.03 400 THR A O 1
ATOM 611 N N . ALA A 1 133 ? 21.924 22.334 108.209 1.00 20.31 401 ALA A N 1
ATOM 612 C CA . ALA A 1 133 ? 22.731 21.493 109.110 1.00 18.50 401 ALA A CA 1
ATOM 613 C C . ALA A 1 133 ? 22.810 22.083 110.526 1.00 17.98 401 ALA A C 1
ATOM 614 O O . ALA A 1 133 ? 22.966 21.308 111.535 1.00 19.61 401 ALA A O 1
ATOM 616 N N . TYR A 1 134 ? 22.764 23.402 110.645 1.00 19.06 402 TYR A N 1
ATOM 617 C CA . TYR A 1 134 ? 22.814 24.001 112.058 1.00 18.16 402 TYR A CA 1
ATOM 618 C C . TYR A 1 134 ? 21.675 23.472 112.902 1.00 19.49 402 TYR A C 1
ATOM 619 O O . TYR A 1 134 ? 21.859 23.354 114.168 1.00 22.76 402 TYR A O 1
ATOM 628 N N . GLY A 1 135 ? 20.511 23.191 112.322 1.00 21.75 403 GLY A N 1
ATOM 629 C CA . GLY A 1 135 ? 19.345 22.699 113.049 1.00 20.02 403 GLY A CA 1
ATOM 630 C C . GLY A 1 135 ? 19.285 21.218 113.331 1.00 19.52 403 GLY A C 1
ATOM 631 O O . GLY A 1 135 ? 18.265 20.746 113.777 1.00 21.58 403 GLY A O 1
ATOM 632 N N . GLN A 1 136 ? 20.326 20.463 112.986 1.00 19.57 404 GLN A N 1
ATOM 633 C CA . GLN A 1 136 ? 20.296 19.023 113.121 1.00 19.14 404 GLN A CA 1
ATOM 634 C C . GLN A 1 136 ? 20.104 18.643 114.610 1.00 18.66 404 GLN A C 1
ATOM 635 O O . GLN A 1 136 ? 20.882 19.142 115.423 1.00 19.93 404 GLN A O 1
ATOM 641 N N . ASN A 1 137 ? 19.098 17.852 114.883 1.00 18.71 405 ASN A N 1
ATOM 642 C CA . ASN A 1 137 ? 18.843 17.378 116.299 1.00 18.51 405 ASN A CA 1
ATOM 643 C C . ASN A 1 137 ? 19.060 15.905 116.534 1.00 19.89 405 ASN A C 1
ATOM 644 O O . ASN A 1 137 ? 19.238 15.454 117.690 1.00 22.36 405 ASN A O 1
ATOM 649 N N . TYR A 1 138 ? 19.078 15.087 115.483 1.00 19.43 406 TYR A N 1
ATOM 650 C CA . TYR A 1 138 ? 19.306 13.680 115.527 1.00 19.33 406 TYR A CA 1
ATOM 651 C C . TYR A 1 138 ? 20.020 13.235 114.252 1.00 16.19 406 TYR A C 1
ATOM 652 O O . TYR A 1 138 ? 20.267 14.086 113.358 1.00 19.81 406 TYR A O 1
ATOM 661 N N . THR A 1 139 ? 20.416 11.983 114.242 1.00 16.96 407 THR A N 1
ATOM 662 C CA . THR A 1 139 ? 20.968 11.333 113.055 1.00 18.30 407 THR A CA 1
ATOM 663 C C . THR A 1 139 ? 20.123 10.106 112.785 1.00 19.74 407 THR A C 1
ATOM 664 O O . THR A 1 139 ? 19.907 9.276 113.626 1.00 19.92 407 THR A O 1
ATOM 668 N N . PHE A 1 140 ? 19.604 9.970 111.568 1.00 19.46 408 PHE A N 1
ATOM 669 C CA . PHE A 1 140 ? 18.800 8.821 111.238 1.00 18.86 408 PHE A CA 1
ATOM 670 C C . PHE A 1 140 ? 19.564 7.754 110.444 1.00 18.27 408 PHE A C 1
ATOM 671 O O . PHE A 1 140 ? 20.433 8.081 109.595 1.00 20.50 408 PHE A O 1
ATOM 679 N N . ILE A 1 141 ? 19.238 6.509 110.769 1.00 17.64 409 ILE A N 1
ATOM 680 C CA . ILE A 1 141 ? 19.814 5.317 110.145 1.00 20.08 409 ILE A CA 1
ATOM 681 C C . ILE A 1 141 ? 18.726 4.294 109.923 1.00 18.71 409 ILE A C 1
ATOM 682 O O . ILE A 1 141 ? 17.699 4.316 110.594 1.00 20.95 409 ILE A O 1
ATOM 687 N N . ASN A 1 142 ? 18.889 3.441 108.900 1.00 19.34 410 ASN A N 1
ATOM 688 C CA . ASN A 1 142 ? 17.913 2.395 108.717 1.00 20.15 410 ASN A CA 1
ATOM 689 C C . ASN A 1 142 ? 18.240 1.230 109.629 1.00 19.89 410 ASN A C 1
ATOM 690 O O . ASN A 1 142 ? 19.269 0.623 109.441 1.00 23.38 410 ASN A O 1
ATOM 695 N N . PRO A 1 143 ? 17.386 0.949 110.642 1.00 20.33 411 PRO A N 1
ATOM 696 C CA . PRO A 1 143 ? 17.765 -0.050 111.668 1.00 21.22 411 PRO A CA 1
ATOM 697 C C . PRO A 1 143 ? 17.829 -1.498 111.137 1.00 22.32 411 PRO A C 1
ATOM 698 O O . PRO A 1 143 ? 18.514 -2.346 111.690 1.00 24.53 411 PRO A O 1
ATOM 702 N N . ASN A 1 144 ? 17.170 -1.756 110.006 1.00 23.80 412 ASN A N 1
ATOM 703 C CA . ASN A 1 144 ? 17.020 -3.089 109.472 1.00 25.50 412 ASN A CA 1
ATOM 704 C C . ASN A 1 144 ? 18.059 -3.478 108.431 1.00 24.18 412 ASN A C 1
ATOM 705 O O . ASN A 1 144 ? 18.004 -4.592 107.906 1.00 28.94 412 ASN A O 1
ATOM 710 N N . GLU A 1 145 ? 18.966 -2.561 108.098 1.00 24.15 413 GLU A N 1
ATOM 711 C CA . GLU A 1 145 ? 19.936 -2.755 107.012 1.00 23.56 413 GLU A CA 1
ATOM 712 C C . GLU A 1 145 ? 21.349 -2.714 107.571 1.00 21.44 413 GLU A C 1
ATOM 713 O O . GLU A 1 145 ? 21.618 -2.082 108.625 1.00 23.29 413 GLU A O 1
ATOM 719 N N . TYR A 1 146 ? 22.239 -3.384 106.877 1.00 23.61 414 TYR A N 1
ATOM 720 C CA . TYR A 1 146 ? 23.650 -3.379 107.163 1.00 26.27 414 TYR A CA 1
ATOM 721 C C . TYR A 1 146 ? 24.376 -2.100 106.761 1.00 22.31 414 TYR A C 1
ATOM 722 O O . TYR A 1 146 ? 24.164 -1.523 105.704 1.00 25.44 414 TYR A O 1
ATOM 731 N N . TYR A 1 147 ? 25.274 -1.658 107.626 1.00 22.34 415 TYR A N 1
ATOM 732 C CA . TYR A 1 147 ? 26.179 -0.571 107.303 1.00 23.34 415 TYR A CA 1
ATOM 733 C C . TYR A 1 147 ? 27.602 -1.074 107.342 1.00 20.36 415 TYR A C 1
ATOM 734 O O . TYR A 1 147 ? 27.938 -1.955 108.150 1.00 24.40 415 TYR A O 1
ATOM 743 N N . TYR A 1 148 ? 28.456 -0.477 106.525 1.00 19.70 416 TYR A N 1
ATOM 744 C CA . TYR A 1 148 ? 29.830 -0.878 106.380 1.00 18.16 416 TYR A CA 1
ATOM 745 C C . TYR A 1 148 ? 30.763 0.137 107.031 1.00 18.46 416 TYR A C 1
ATOM 746 O O . TYR A 1 148 ? 30.520 1.308 107.027 1.00 20.10 416 TYR A O 1
ATOM 755 N N . LEU A 1 149 ? 31.848 -0.390 107.611 1.00 19.83 417 LEU A N 1
ATOM 756 C CA . LEU A 1 149 ? 32.900 0.441 108.199 1.00 18.44 417 LEU A CA 1
ATOM 757 C C . LEU A 1 149 ? 34.123 0.270 107.302 1.00 19.03 417 LEU A C 1
ATOM 758 O O . LEU A 1 149 ? 34.545 -0.855 107.063 1.00 20.51 417 LEU A O 1
ATOM 763 N N . THR A 1 150 ? 34.692 1.403 106.872 1.00 17.87 418 THR A N 1
ATOM 764 C CA . THR A 1 150 ? 35.844 1.450 105.987 1.00 19.14 418 THR A CA 1
ATOM 765 C C . THR A 1 150 ? 36.668 2.731 106.232 1.00 20.42 418 THR A C 1
ATOM 766 O O . THR A 1 150 ? 36.118 3.795 106.611 1.00 26.33 418 THR A O 1
ATOM 770 N N . LEU A 1 151 ? 37.971 2.622 106.037 1.00 20.19 419 LEU A N 1
ATOM 771 C CA . LEU A 1 151 ? 38.896 3.707 106.303 1.00 20.63 419 LEU A CA 1
ATOM 772 C C . LEU A 1 151 ? 38.961 4.668 105.121 1.00 18.24 419 LEU A C 1
ATOM 773 O O . LEU A 1 151 ? 38.896 4.195 103.960 1.00 22.64 419 LEU A O 1
ATOM 778 N N . GLY A 1 152 ? 39.017 5.961 105.357 1.00 21.58 420 GLY A N 1
ATOM 779 C CA . GLY A 1 152 ? 39.089 6.915 104.248 1.00 19.96 420 GLY A CA 1
ATOM 780 C C . GLY A 1 152 ? 39.795 8.179 104.635 1.00 21.15 420 GLY A C 1
ATOM 781 O O . GLY A 1 152 ? 40.264 8.349 105.802 1.00 22.81 420 GLY A O 1
ATOM 782 N N . PHE A 1 153 ? 39.823 9.082 103.680 1.00 22.32 421 PHE A N 1
ATOM 783 C CA . PHE A 1 153 ? 40.577 10.302 103.783 1.00 24.44 421 PHE A CA 1
ATOM 784 C C . PHE A 1 153 ? 39.738 11.426 104.365 1.00 23.83 421 PHE A C 1
ATOM 785 O O . PHE A 1 153 ? 38.510 11.489 104.170 1.00 25.06 421 PHE A O 1
ATOM 793 N N . ASP A 1 154 ? 40.436 12.341 105.043 1.00 25.00 422 ASP A N 1
ATOM 794 C CA . ASP A 1 154 ? 39.800 13.503 105.650 1.00 28.40 422 ASP A CA 1
ATOM 795 C C . ASP A 1 154 ? 39.490 14.570 104.628 1.00 30.77 422 ASP A C 1
ATOM 796 O O . ASP A 1 154 ? 38.545 15.336 104.819 1.00 32.74 422 ASP A O 1
ATOM 801 N N . LYS A 1 155 ? 40.305 14.610 103.568 1.00 35.64 423 LYS A N 1
ATOM 802 C CA . LYS A 1 155 ? 40.175 15.529 102.441 1.00 40.62 423 LYS A CA 1
ATOM 803 C C . LYS A 1 155 ? 40.199 14.696 101.163 1.00 41.69 423 LYS A C 1
ATOM 804 O O . LYS A 1 155 ? 40.947 13.732 101.088 1.00 37.96 423 LYS A O 1
ATOM 810 N N . GLN A 1 156 ? 39.387 15.053 100.169 1.00 42.29 424 GLN A N 1
ATOM 811 C CA . GLN A 1 156 ? 39.231 14.209 98.979 1.00 44.07 424 GLN A CA 1
ATOM 812 C C . GLN A 1 156 ? 40.195 14.617 97.890 1.00 55.37 424 GLN A C 1
ATOM 813 O O . GLN A 1 156 ? 41.394 14.700 98.164 1.00 61.06 424 GLN A O 1
ATOM 819 N N . ASN A 1 168 ? 43.685 5.767 93.984 1.00 38.70 436 ASN A N 1
ATOM 820 C CA . ASN A 1 168 ? 44.012 5.410 95.349 1.00 32.09 436 ASN A CA 1
ATOM 821 C C . ASN A 1 168 ? 43.877 3.909 95.559 1.00 30.77 436 ASN A C 1
ATOM 822 O O . ASN A 1 168 ? 43.058 3.471 96.356 1.00 35.95 436 ASN A O 1
ATOM 827 N N . ILE A 1 169 ? 44.654 3.126 94.805 1.00 29.81 437 ILE A N 1
ATOM 828 C CA . ILE A 1 169 ? 44.748 1.680 95.009 1.00 25.86 437 ILE A CA 1
ATOM 829 C C . ILE A 1 169 ? 45.908 1.360 95.988 1.00 29.81 437 ILE A C 1
ATOM 830 O O . ILE A 1 169 ? 47.064 1.535 95.661 1.00 34.04 437 ILE A O 1
ATOM 835 N N . MET A 1 170 ? 45.583 0.889 97.193 1.00 26.24 438 MET A N 1
ATOM 836 C CA . MET A 1 170 ? 46.535 0.851 98.284 1.00 27.74 438 MET A CA 1
ATOM 837 C C . MET A 1 170 ? 46.512 -0.504 98.948 1.00 29.61 438 MET A C 1
ATOM 838 O O . MET A 1 170 ? 45.504 -1.168 98.958 1.00 28.72 438 MET A O 1
ATOM 843 N N . THR A 1 171 ? 47.640 -0.907 99.537 1.00 28.60 439 THR A N 1
ATOM 844 C CA . THR A 1 171 ? 47.679 -2.110 100.341 1.00 28.36 439 THR A CA 1
ATOM 845 C C . THR A 1 171 ? 46.986 -1.817 101.694 1.00 26.18 439 THR A C 1
ATOM 846 O O . THR A 1 171 ? 46.766 -0.664 102.112 1.00 27.28 439 THR A O 1
ATOM 850 N N . LYS A 1 172 ? 46.687 -2.892 102.390 1.00 29.33 440 LYS A N 1
ATOM 851 C CA . LYS A 1 172 ? 46.055 -2.818 103.683 1.00 26.08 440 LYS A CA 1
ATOM 852 C C . LYS A 1 172 ? 46.868 -1.923 104.641 1.00 26.74 440 LYS A C 1
ATOM 853 O O . LYS A 1 172 ? 46.323 -1.026 105.306 1.00 26.76 440 LYS A O 1
ATOM 859 N N . GLU A 1 173 ? 48.177 -2.142 104.634 1.00 26.61 441 GLU A N 1
ATOM 860 C CA . GLU A 1 173 ? 49.094 -1.393 105.462 1.00 29.18 441 GLU A CA 1
ATOM 861 C C . GLU A 1 173 ? 49.065 0.081 105.078 1.00 22.78 441 GLU A C 1
ATOM 862 O O . GLU A 1 173 ? 48.955 0.944 105.969 1.00 25.74 441 GLU A O 1
ATOM 868 N N . GLU A 1 174 ? 49.121 0.364 103.755 1.00 23.45 442 GLU A N 1
ATOM 869 C CA . GLU A 1 174 ? 49.055 1.734 103.270 1.00 24.34 442 GLU A CA 1
ATOM 870 C C . GLU A 1 174 ? 47.763 2.429 103.703 1.00 20.81 442 GLU A C 1
ATOM 871 O O . GLU A 1 174 ? 47.803 3.577 104.083 1.00 24.26 442 GLU A O 1
ATOM 877 N N . ILE A 1 175 ? 46.636 1.737 103.654 1.00 21.71 443 ILE A N 1
ATOM 878 C CA . ILE A 1 175 ? 45.333 2.313 104.075 1.00 21.13 443 ILE A CA 1
ATOM 879 C C . ILE A 1 175 ? 45.337 2.662 105.570 1.00 20.76 443 ILE A C 1
ATOM 880 O O . ILE A 1 175 ? 44.953 3.776 105.967 1.00 22.10 443 ILE A O 1
ATOM 885 N N . ILE A 1 176 ? 45.872 1.742 106.348 1.00 22.24 444 ILE A N 1
ATOM 886 C CA . ILE A 1 176 ? 45.958 1.964 107.782 1.00 20.51 444 ILE A CA 1
ATOM 887 C C . ILE A 1 176 ? 46.866 3.162 108.073 1.00 20.31 444 ILE A C 1
ATOM 888 O O . ILE A 1 176 ? 46.587 3.957 109.002 1.00 24.86 444 ILE A O 1
ATOM 893 N N . ASN A 1 177 ? 47.976 3.277 107.338 1.00 21.64 445 ASN A N 1
ATOM 894 C CA . ASN A 1 177 ? 48.919 4.376 107.529 1.00 25.75 445 ASN A CA 1
ATOM 895 C C . ASN A 1 177 ? 48.538 5.725 106.938 1.00 22.70 445 ASN A C 1
ATOM 896 O O . ASN A 1 177 ? 49.185 6.750 107.251 1.00 24.34 445 ASN A O 1
ATOM 901 N N . SER A 1 178 ? 47.516 5.744 106.070 1.00 21.13 446 SER A N 1
ATOM 902 C CA . SER A 1 178 ? 47.215 6.957 105.344 1.00 19.58 446 SER A CA 1
ATOM 903 C C . SER A 1 178 ? 45.819 7.550 105.566 1.00 20.07 446 SER A C 1
ATOM 904 O O . SER A 1 178 ? 45.602 8.735 105.289 1.00 26.24 446 SER A O 1
ATOM 907 N N . CYS A 1 179 ? 44.885 6.744 106.055 1.00 20.54 447 CYS A N 1
ATOM 908 C CA . CYS A 1 179 ? 43.473 7.108 106.126 1.00 20.39 447 CYS A CA 1
ATOM 909 C C . CYS A 1 179 ? 43.075 7.342 107.592 1.00 20.00 447 CYS A C 1
ATOM 910 O O . CYS A 1 179 ? 43.012 6.371 108.400 1.00 24.51 447 CYS A O 1
ATOM 913 N N . PRO A 1 180 ? 42.812 8.608 107.960 1.00 21.46 448 PRO A N 1
ATOM 914 C CA . PRO A 1 180 ? 42.632 8.869 109.433 1.00 22.68 448 PRO A CA 1
ATOM 915 C C . PRO A 1 180 ? 41.242 8.622 109.960 1.00 21.70 448 PRO A C 1
ATOM 916 O O . PRO A 1 180 ? 41.029 8.701 111.177 1.00 21.37 448 PRO A O 1
ATOM 920 N N . ASN A 1 181 ? 40.260 8.369 109.098 1.00 22.88 449 ASN A N 1
ATOM 921 C CA . ASN A 1 181 ? 38.851 8.287 109.503 1.00 22.51 449 ASN A CA 1
ATOM 922 C C . ASN A 1 181 ? 38.274 6.923 109.229 1.00 19.82 449 ASN A C 1
ATOM 923 O O . ASN A 1 181 ? 38.542 6.337 108.143 1.00 21.65 449 ASN A O 1
ATOM 928 N N . ILE A 1 182 ? 37.522 6.389 110.193 1.00 20.98 450 ILE A N 1
ATOM 929 C CA . ILE A 1 182 ? 36.683 5.242 109.998 1.00 19.98 450 ILE A CA 1
ATOM 930 C C . ILE A 1 182 ? 35.342 5.790 109.573 1.00 20.92 450 ILE A C 1
ATOM 931 O O . ILE A 1 182 ? 34.654 6.381 110.354 1.00 22.17 450 ILE A O 1
ATOM 936 N N . TYR A 1 183 ? 34.944 5.554 108.297 1.00 19.04 451 TYR A N 1
ATOM 937 C CA . TYR A 1 183 ? 33.617 5.908 107.849 1.00 18.47 451 TYR A CA 1
ATOM 938 C C . TYR A 1 183 ? 32.592 4.807 107.935 1.00 20.47 451 TYR A C 1
ATOM 939 O O . TYR A 1 183 ? 32.913 3.657 107.716 1.00 20.16 451 TYR A O 1
ATOM 948 N N . VAL A 1 184 ? 31.369 5.177 108.317 1.00 19.10 452 VAL A N 1
ATOM 949 C CA . VAL A 1 184 ? 30.248 4.278 108.340 1.00 18.00 452 VAL A CA 1
ATOM 950 C C . VAL A 1 184 ? 29.299 4.732 107.210 1.00 18.04 452 VAL A C 1
ATOM 951 O O . VAL A 1 184 ? 28.897 5.913 107.148 1.00 20.70 452 VAL A O 1
ATOM 955 N N . CYS A 1 185 ? 28.918 3.772 106.380 1.00 17.56 453 CYS A N 1
ATOM 956 C CA . CYS A 1 185 ? 28.109 4.097 105.159 1.00 20.55 453 CYS A CA 1
ATOM 957 C C . CYS A 1 185 ? 27.515 2.830 104.580 1.00 19.69 453 CYS A C 1
ATOM 958 O O . CYS A 1 185 ? 27.929 1.725 104.877 1.00 21.64 453 CYS A O 1
ATOM 961 N N . SER A 1 186 ? 26.555 3.033 103.669 1.00 20.97 454 SER A N 1
ATOM 962 C CA . SER A 1 186 ? 25.918 1.931 102.998 1.00 20.88 454 SER A CA 1
ATOM 963 C C 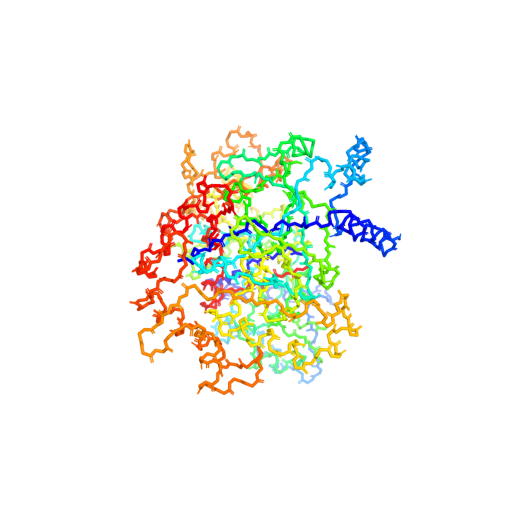. SER A 1 186 ? 26.860 1.275 101.936 1.00 22.18 454 SER A C 1
ATOM 964 O O . SER A 1 186 ? 27.816 1.873 101.436 1.00 24.93 454 SER A O 1
ATOM 967 N N . GLU A 1 187 ? 26.538 0.021 101.630 1.00 22.50 455 GLU A N 1
ATOM 968 C CA . GLU A 1 187 ? 27.168 -0.687 100.523 1.00 23.16 455 GLU A CA 1
ATOM 969 C C . GLU A 1 187 ? 27.052 0.119 99.236 1.00 25.08 455 GLU A C 1
ATOM 970 O O . GLU A 1 187 ? 28.053 0.319 98.532 1.00 28.49 455 GLU A O 1
ATOM 976 N N . ASN A 1 188 ? 25.844 0.598 98.988 1.00 23.68 456 ASN A N 1
ATOM 977 C CA . ASN A 1 188 ? 25.550 1.457 97.813 1.00 24.64 456 ASN A CA 1
ATOM 978 C C . ASN A 1 188 ? 26.574 2.552 97.586 1.00 25.34 456 ASN A C 1
ATOM 979 O O . ASN A 1 188 ? 26.947 2.843 96.468 1.00 26.81 456 ASN A O 1
ATOM 984 N N . SER A 1 189 ? 27.003 3.217 98.653 1.00 23.25 457 SER A N 1
ATOM 985 C CA . SER A 1 189 ? 27.906 4.354 98.495 1.00 23.07 457 SER A CA 1
ATOM 986 C C . SER A 1 189 ? 29.357 3.996 98.193 1.00 22.13 457 SER A C 1
ATOM 987 O O . SER A 1 189 ? 30.108 4.847 97.787 1.00 24.16 457 SER A O 1
ATOM 990 N N . LEU A 1 190 ? 29.771 2.758 98.403 1.00 22.10 458 LEU A N 1
ATOM 991 C CA . LEU A 1 190 ? 31.205 2.462 98.522 1.00 23.95 458 LEU A CA 1
ATOM 992 C C . LEU A 1 190 ? 32.031 2.799 97.296 1.00 21.54 458 LEU A C 1
ATOM 993 O O . LEU A 1 190 ? 32.972 3.577 97.352 1.00 21.26 458 LEU A O 1
ATOM 998 N N . TYR A 1 191 ? 31.594 2.316 96.118 1.00 24.75 459 TYR A N 1
ATOM 999 C CA . TYR A 1 191 ? 32.430 2.563 94.995 1.00 25.22 459 TYR A CA 1
ATOM 1000 C C . TYR A 1 191 ? 32.335 4.013 94.535 1.00 26.00 459 TYR A C 1
ATOM 1001 O O . TYR A 1 191 ? 33.315 4.533 94.012 1.00 31.52 459 TYR A O 1
ATOM 1010 N N . ASN A 1 192 ? 31.182 4.645 94.753 1.00 27.09 460 ASN A N 1
ATOM 1011 C CA . ASN A 1 192 ? 31.009 6.094 94.512 1.00 29.72 460 ASN A CA 1
ATOM 1012 C C . ASN A 1 192 ? 31.968 6.899 95.370 1.00 24.15 460 ASN A C 1
ATOM 1013 O O . ASN A 1 192 ? 32.619 7.822 94.964 1.00 27.34 460 ASN A O 1
ATOM 1018 N N . LEU A 1 193 ? 32.057 6.508 96.647 1.00 25.03 461 LEU A N 1
ATOM 1019 C CA . LEU A 1 193 ? 33.037 7.176 97.490 1.00 23.48 461 LEU A CA 1
ATOM 1020 C C . LEU A 1 193 ? 34.482 7.022 96.982 1.00 24.42 461 LEU A C 1
ATOM 1021 O O . LEU A 1 193 ? 35.251 7.993 96.987 1.00 26.16 461 LEU A O 1
ATOM 1026 N N . ALA A 1 194 ? 34.844 5.818 96.559 1.00 24.46 462 ALA A N 1
ATOM 1027 C CA . ALA A 1 194 ? 36.177 5.599 96.013 1.00 26.10 462 ALA A CA 1
ATOM 1028 C C . ALA A 1 194 ? 36.424 6.453 94.747 1.00 28.01 462 ALA A C 1
ATOM 1029 O O . ALA A 1 194 ? 37.486 7.106 94.631 1.00 31.18 462 ALA A O 1
ATOM 1031 N N . TYR A 1 195 ? 35.390 6.546 93.881 1.00 27.78 463 TYR A N 1
ATOM 1032 C CA . TYR A 1 195 ? 35.534 7.303 92.633 1.00 31.41 463 TYR A CA 1
ATOM 1033 C C . TYR A 1 195 ? 35.770 8.780 92.992 1.00 32.73 463 TYR A C 1
ATOM 1034 O O . TYR A 1 195 ? 36.599 9.437 92.395 1.00 38.71 463 TYR A O 1
ATOM 1043 N N . GLN A 1 196 ? 35.102 9.262 94.037 1.00 27.59 464 GLN A N 1
ATOM 1044 C CA A GLN A 1 196 ? 35.203 10.645 94.567 0.50 29.62 464 GLN A CA 1
ATOM 1045 C CA B GLN A 1 196 ? 35.300 10.650 94.369 0.50 29.38 464 GLN A CA 1
ATOM 1046 C C . GLN A 1 196 ? 36.508 10.905 95.314 1.00 26.50 464 GLN A C 1
ATOM 1047 O O . GLN A 1 196 ? 36.746 12.034 95.767 1.00 38.17 464 GLN A O 1
ATOM 1058 N N . GLY A 1 197 ? 37.338 9.889 95.508 1.00 30.59 465 GLY A N 1
ATOM 1059 C CA . GLY A 1 197 ? 38.573 10.054 96.312 1.00 27.08 465 GLY A CA 1
ATOM 1060 C C . GLY A 1 197 ? 38.415 10.155 97.808 1.00 27.37 465 GLY A C 1
ATOM 1061 O O . GLY A 1 197 ? 39.333 10.628 98.491 1.00 31.43 465 GLY A O 1
ATOM 1062 N N . ILE A 1 198 ? 37.267 9.721 98.317 1.00 24.18 466 ILE A N 1
ATOM 1063 C CA . ILE A 1 198 ? 36.972 9.775 99.759 1.00 22.42 466 ILE A CA 1
ATOM 1064 C C . ILE A 1 198 ? 37.481 8.523 100.456 1.00 22.60 466 ILE A C 1
ATOM 1065 O O . ILE A 1 198 ? 37.896 8.606 101.609 1.00 24.31 466 ILE A O 1
ATOM 1070 N N . ILE A 1 199 ? 37.417 7.366 99.817 1.00 22.13 467 ILE A N 1
ATOM 1071 C CA . ILE A 1 199 ? 38.018 6.144 100.354 1.00 22.42 467 ILE A CA 1
ATOM 1072 C C . ILE A 1 199 ? 38.908 5.520 99.296 1.00 21.17 467 ILE A C 1
ATOM 1073 O O . ILE A 1 199 ? 38.677 5.798 98.103 1.00 26.84 467 ILE A O 1
ATOM 1078 N N . PRO A 1 200 ? 39.880 4.699 99.668 1.00 21.66 468 PRO A N 1
ATOM 1079 C CA . PRO A 1 200 ? 40.717 3.983 98.744 1.00 23.62 468 PRO A CA 1
ATOM 1080 C C . PRO A 1 200 ? 40.121 2.653 98.354 1.00 24.02 468 PRO A C 1
ATOM 1081 O O . PRO A 1 200 ? 39.174 2.177 98.977 1.00 24.62 468 PRO A O 1
ATOM 1085 N N . LEU A 1 201 ? 40.679 2.105 97.280 1.00 25.10 469 LEU A N 1
ATOM 1086 C CA . LEU A 1 201 ? 40.481 0.698 96.872 1.00 25.07 469 LEU A CA 1
ATOM 1087 C C . LEU A 1 201 ? 41.665 -0.114 97.387 1.00 27.48 469 LEU A C 1
ATOM 1088 O O . LEU A 1 201 ? 42.760 0.394 97.480 1.00 29.87 469 LEU A O 1
ATOM 1093 N N . LEU A 1 202 ? 41.415 -1.368 97.735 1.00 25.32 470 LEU A N 1
ATOM 1094 C CA . LEU A 1 202 ? 42.382 -2.277 98.297 1.00 31.52 470 LEU A CA 1
ATOM 1095 C C . LEU A 1 202 ? 43.015 -3.110 97.183 1.00 31.31 470 LEU A C 1
ATOM 1096 O O . LEU A 1 202 ? 42.337 -3.532 96.259 1.00 32.24 470 LEU A O 1
ATOM 1101 N N . LYS A 1 203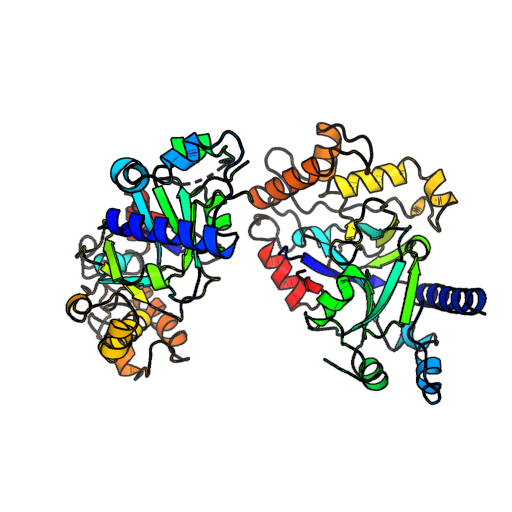 ? 44.329 -3.321 97.227 1.00 36.75 471 LYS A N 1
ATOM 1102 C CA . LYS A 1 203 ? 44.986 -4.318 96.324 1.00 40.58 471 LYS A CA 1
ATOM 1103 C C . LYS A 1 203 ? 45.605 -5.439 97.150 1.00 44.97 471 LYS A C 1
ATOM 1104 O O . LYS A 1 203 ? 45.821 -5.250 98.372 1.00 51.58 471 LYS A O 1
ATOM 1110 N N . ASP A 1 211 ? 37.549 -5.824 97.104 1.00 41.47 524 ASP A N 1
ATOM 1111 C CA . ASP A 1 211 ? 38.236 -4.611 96.609 1.00 34.99 524 ASP A CA 1
ATOM 1112 C C . ASP A 1 211 ? 38.145 -3.281 97.386 1.00 30.40 524 ASP A C 1
ATOM 1113 O O . ASP A 1 211 ? 38.875 -2.346 97.059 1.00 39.74 524 ASP A O 1
ATOM 1118 N N . VAL A 1 212 ? 37.201 -3.163 98.317 1.00 32.25 525 VAL A N 1
ATOM 1119 C CA . VAL A 1 212 ? 37.220 -2.115 99.339 1.00 25.08 525 VAL A CA 1
ATOM 1120 C C . VAL A 1 212 ? 37.628 -2.848 100.640 1.00 26.74 525 VAL A C 1
ATOM 1121 O O . VAL A 1 212 ? 37.219 -3.995 100.887 1.00 29.62 525 VAL A O 1
ATOM 1125 N N . PHE A 1 213 ? 38.445 -2.200 101.460 1.00 25.66 526 PHE A N 1
ATOM 1126 C CA . PHE A 1 213 ? 38.843 -2.768 102.769 1.00 24.98 526 PHE A CA 1
ATOM 1127 C C . PHE A 1 213 ? 37.728 -2.582 103.776 1.00 24.13 526 PHE A C 1
ATOM 1128 O O . PHE A 1 213 ? 37.435 -1.445 104.120 1.00 26.74 526 PHE A O 1
ATOM 1136 N N . ILE A 1 214 ? 37.088 -3.676 104.208 1.00 22.04 527 ILE A N 1
ATOM 1137 C CA . ILE A 1 214 ? 35.939 -3.574 105.112 1.00 20.68 527 ILE A CA 1
ATOM 1138 C C . ILE A 1 214 ? 36.373 -3.999 106.521 1.00 21.24 527 ILE A C 1
ATOM 1139 O O . ILE A 1 214 ? 36.758 -5.136 106.728 1.00 23.87 527 ILE A O 1
ATOM 1144 N N . LEU A 1 215 ? 36.233 -3.086 107.469 1.00 19.78 528 LEU A N 1
ATOM 1145 C CA . LEU A 1 215 ? 36.530 -3.408 108.839 1.00 19.64 528 LEU A CA 1
ATOM 1146 C C . LEU A 1 215 ? 35.432 -4.158 109.558 1.00 19.60 528 LEU A C 1
ATOM 1147 O O . LEU A 1 215 ? 35.705 -4.893 110.499 1.00 22.37 528 LEU A O 1
ATOM 1152 N N . ASN A 1 216 ? 34.191 -3.891 109.192 1.00 20.45 529 ASN A N 1
ATOM 1153 C CA . ASN A 1 216 ? 33.033 -4.516 109.767 1.00 19.58 529 ASN A CA 1
ATOM 1154 C C . ASN A 1 216 ? 31.794 -4.173 108.947 1.00 19.37 529 ASN A C 1
ATOM 1155 O O . ASN A 1 216 ? 31.790 -3.219 108.154 1.00 22.66 529 ASN A O 1
ATOM 1160 N N . LYS A 1 217 ? 30.746 -4.948 109.205 1.00 22.16 530 LYS A N 1
ATOM 1161 C CA . LYS A 1 217 ? 29.431 -4.767 108.608 1.00 21.83 530 LYS A CA 1
ATOM 1162 C C . LYS A 1 217 ? 28.433 -4.980 109.746 1.00 23.43 530 LYS A C 1
ATOM 1163 O O . LYS A 1 217 ? 28.399 -6.056 110.346 1.00 25.03 530 LYS A O 1
ATOM 1169 N N . ILE A 1 218 ? 27.671 -3.934 110.069 1.00 21.90 531 ILE A N 1
ATOM 1170 C CA . ILE A 1 218 ? 26.856 -3.903 111.279 1.00 20.13 531 ILE A CA 1
ATOM 1171 C C . ILE A 1 218 ? 25.423 -3.429 110.971 1.00 21.34 531 ILE A C 1
ATOM 1172 O O . ILE A 1 218 ? 25.228 -2.387 110.311 1.00 21.02 531 ILE A O 1
ATOM 1177 N N . LYS A 1 219 ? 24.425 -4.169 111.458 1.00 22.87 532 LYS A N 1
ATOM 1178 C CA . LYS A 1 219 ? 23.020 -3.750 111.261 1.00 26.49 532 LYS A CA 1
ATOM 1179 C C . LYS A 1 219 ? 22.780 -2.437 111.984 1.00 21.73 532 LYS A C 1
ATOM 1180 O O . LYS A 1 219 ? 23.307 -2.210 113.097 1.00 23.09 532 LYS A O 1
ATOM 1186 N N . GLY A 1 220 ? 22.032 -1.551 111.376 1.00 24.91 533 GLY A N 1
ATOM 1187 C CA . GLY A 1 220 ? 21.830 -0.207 111.876 1.00 20.20 533 GLY A CA 1
ATOM 1188 C C . GLY A 1 220 ? 21.249 -0.143 113.277 1.00 19.72 533 GLY A C 1
ATOM 1189 O O . GLY A 1 220 ? 21.574 0.777 114.023 1.00 23.29 533 GLY A O 1
ATOM 1190 N N . GLU A 1 221 ? 20.428 -1.131 113.624 1.00 20.75 534 GLU A N 1
ATOM 1191 C CA . GLU A 1 221 ? 19.783 -1.198 114.937 1.00 18.94 534 GLU A CA 1
ATOM 1192 C C . GLU A 1 221 ? 20.815 -1.091 116.070 1.00 20.78 534 GLU A C 1
ATOM 1193 O O . GLU A 1 221 ? 20.547 -0.532 117.142 1.00 24.30 534 GLU A O 1
ATOM 1199 N N . HIS A 1 222 ? 22.001 -1.611 115.817 1.00 23.20 535 HIS A N 1
ATOM 1200 C CA . HIS A 1 222 ? 23.037 -1.631 116.844 1.00 20.68 535 HIS A CA 1
ATOM 1201 C C . HIS A 1 222 ? 23.641 -0.290 117.153 1.00 21.81 535 HIS A C 1
ATOM 1202 O O . HIS A 1 222 ? 24.251 -0.085 118.243 1.00 25.92 535 HIS A O 1
ATOM 1209 N N . PHE A 1 223 ? 23.455 0.664 116.269 1.00 21.42 536 PHE A N 1
ATOM 1210 C CA . PHE A 1 223 ? 23.925 2.029 116.464 1.00 21.19 536 PHE A CA 1
ATOM 1211 C C . PHE A 1 223 ? 22.897 2.980 117.052 1.00 20.00 536 PHE A C 1
ATOM 1212 O O . PHE A 1 223 ? 23.247 4.125 117.402 1.00 21.17 536 PHE A O 1
ATOM 1220 N N . VAL A 1 224 ? 21.640 2.524 117.124 1.00 20.36 537 VAL A N 1
ATOM 1221 C CA . VAL A 1 224 ? 20.563 3.357 117.628 1.00 20.17 537 VAL A CA 1
ATOM 1222 C C . VAL A 1 224 ? 20.864 3.719 119.075 1.00 20.32 537 VAL A C 1
ATOM 1223 O O . VAL A 1 224 ? 21.190 2.875 119.888 1.00 25.73 537 VAL A O 1
ATOM 1227 N N . GLY A 1 225 ? 20.813 5.014 119.341 1.00 21.13 538 GLY A N 1
ATOM 1228 C CA . GLY A 1 225 ? 21.096 5.557 120.709 1.00 20.79 538 GLY A CA 1
ATOM 1229 C C . GLY A 1 225 ? 22.502 6.129 120.889 1.00 21.06 538 GLY A C 1
ATOM 1230 O O . GLY A 1 225 ? 22.766 6.875 121.840 1.00 25.14 538 GLY A O 1
ATOM 1231 N N . LEU A 1 226 ? 23.455 5.777 120.013 1.00 22.08 539 LEU A N 1
ATOM 1232 C CA . LEU A 1 226 ? 24.756 6.403 120.019 1.00 21.43 539 LEU A CA 1
ATOM 1233 C C . LEU A 1 226 ? 24.633 7.901 119.881 1.00 22.60 539 LEU A C 1
ATOM 1234 O O . LEU A 1 226 ? 23.805 8.420 119.112 1.00 22.46 539 LEU A O 1
ATOM 1239 N N . GLU A 1 227 ? 25.502 8.605 120.576 1.00 22.20 540 GLU A N 1
ATOM 1240 C CA . GLU A 1 227 ? 25.522 10.059 120.519 1.00 20.70 540 GLU A CA 1
ATOM 1241 C C . GLU A 1 227 ? 26.493 10.468 119.413 1.00 19.60 540 GLU A C 1
ATOM 1242 O O . GLU A 1 227 ? 27.619 9.981 119.331 1.00 20.81 540 GLU A O 1
ATOM 1248 N N . THR A 1 228 ? 25.999 11.345 118.514 1.00 19.26 541 THR A N 1
ATOM 1249 C CA . THR A 1 228 ? 26.835 11.925 117.441 1.00 18.53 541 THR A CA 1
ATOM 1250 C C . THR A 1 228 ? 26.809 13.464 117.465 1.00 18.99 541 THR A C 1
ATOM 1251 O O . THR A 1 228 ? 25.960 14.085 118.130 1.00 19.99 541 THR A O 1
ATOM 1255 N N . TYR A 1 229 ? 27.710 14.077 116.688 1.00 18.37 542 TYR A N 1
ATOM 1256 C CA . TYR A 1 229 ? 27.680 15.514 116.520 1.00 18.18 542 TYR A CA 1
ATOM 1257 C C . TYR A 1 229 ? 28.344 15.858 115.178 1.00 18.58 542 TYR A C 1
ATOM 1258 O O . TYR A 1 229 ? 29.080 15.047 114.629 1.00 19.79 542 TYR A O 1
ATOM 1267 N N . THR A 1 230 ? 28.100 17.082 114.737 1.00 19.44 543 THR A N 1
ATOM 1268 C CA . THR A 1 230 ? 28.842 17.644 113.588 1.00 18.88 543 THR A CA 1
ATOM 1269 C C . THR A 1 230 ? 29.510 18.942 114.018 1.00 19.34 543 THR A C 1
ATOM 1270 O O . THR A 1 230 ? 29.209 19.454 115.146 1.00 21.17 543 THR A O 1
ATOM 1274 N N . ASN A 1 231 ? 30.380 19.521 113.208 1.00 20.68 544 ASN A N 1
ATOM 1275 C CA . ASN A 1 231 ? 30.968 20.822 113.537 1.00 25.93 544 ASN A CA 1
ATOM 1276 C C . ASN A 1 231 ? 30.102 22.010 113.105 1.00 23.76 544 ASN A C 1
ATOM 1277 O O . ASN A 1 231 ? 30.523 23.168 113.214 1.00 29.09 544 ASN A O 1
ATOM 1282 N N . ILE A 1 232 ? 28.890 21.716 112.629 1.00 20.93 545 ILE A N 1
ATOM 1283 C CA . ILE A 1 232 ? 27.950 22.719 112.215 1.00 20.37 545 ILE A CA 1
ATOM 1284 C C . ILE A 1 232 ? 26.748 22.829 113.147 1.00 20.76 545 ILE A C 1
ATOM 1285 O O . ILE A 1 232 ? 26.126 23.886 113.221 1.00 24.28 545 ILE A O 1
ATOM 1290 N N . SER A 1 233 ? 26.389 21.748 113.828 1.00 20.07 546 SER A N 1
ATOM 1291 C CA . SER A 1 233 ? 25.142 21.685 114.576 1.00 19.45 546 SER A CA 1
ATOM 1292 C C . SER A 1 233 ? 25.195 22.571 115.840 1.00 19.30 546 SER A C 1
ATOM 1293 O O . SER A 1 233 ? 26.250 22.647 116.500 1.00 23.32 546 SER A O 1
ATOM 1296 N N . LYS A 1 234 ? 24.087 23.240 116.104 1.00 19.27 547 LYS A N 1
ATOM 1297 C CA . LYS A 1 234 ? 23.918 24.079 117.272 1.00 19.25 547 LYS A CA 1
ATOM 1298 C C . LYS A 1 234 ? 24.164 23.257 118.542 1.00 18.38 547 LYS A C 1
ATOM 1299 O O . LYS A 1 234 ? 24.888 23.726 119.499 1.00 22.93 547 LYS A O 1
ATOM 1305 N N . ILE A 1 235 ? 23.497 22.105 118.622 1.00 19.17 548 ILE A N 1
ATOM 1306 C CA . ILE A 1 235 ? 23.672 21.133 119.738 1.00 18.88 548 ILE A CA 1
ATOM 1307 C C . ILE A 1 235 ? 24.552 19.974 119.332 1.00 20.55 548 ILE A C 1
ATOM 1308 O O . ILE A 1 235 ? 24.697 19.652 118.110 1.00 24.10 548 ILE A O 1
ATOM 1313 N N . LYS A 1 236 ? 25.135 19.303 120.302 1.00 22.70 549 LYS A N 1
ATOM 1314 C CA . LYS A 1 236 ? 26.114 18.239 120.048 1.00 24.80 549 LYS A CA 1
ATOM 1315 C C . LYS A 1 236 ? 25.693 16.842 120.588 1.00 21.44 549 LYS A C 1
ATOM 1316 O O . LYS A 1 236 ? 26.514 15.925 120.636 1.00 24.67 549 LYS A O 1
ATOM 1322 N N . ASN A 1 237 ? 24.431 16.681 120.958 1.00 19.96 550 ASN A N 1
ATOM 1323 C CA . ASN A 1 237 ? 23.920 15.395 121.412 1.00 19.13 550 ASN A CA 1
ATOM 1324 C C . ASN A 1 237 ? 22.934 14.772 120.440 1.00 20.51 550 ASN A C 1
ATOM 1325 O O . ASN A 1 237 ? 21.776 14.513 120.750 1.00 22.89 550 ASN A O 1
ATOM 1330 N N . LEU A 1 238 ? 23.443 14.510 119.236 1.00 19.22 551 LEU A N 1
ATOM 1331 C CA . LEU A 1 238 ? 22.583 14.069 118.163 1.00 18.55 551 LEU A CA 1
ATOM 1332 C C . LEU A 1 238 ? 22.484 12.561 118.161 1.00 19.91 551 LEU A C 1
ATOM 1333 O O . LEU A 1 238 ? 23.310 11.844 117.549 1.00 22.30 551 LEU A O 1
ATOM 1338 N N . TYR A 1 239 ? 21.500 12.050 118.868 1.00 20.43 552 TYR A N 1
ATOM 1339 C CA . TYR A 1 239 ? 21.399 10.622 119.040 1.00 18.90 552 TYR A CA 1
ATOM 1340 C C . TYR A 1 239 ? 21.026 10.015 117.700 1.00 19.96 552 TYR A C 1
ATOM 1341 O O . TYR A 1 239 ? 20.248 10.639 116.931 1.00 20.74 552 TYR A O 1
ATOM 1350 N N . ILE A 1 240 ? 21.490 8.792 117.512 1.00 19.20 553 ILE A N 1
ATOM 1351 C CA . ILE A 1 240 ? 21.073 8.004 116.324 1.00 18.76 553 ILE A CA 1
ATOM 1352 C C . ILE A 1 240 ? 19.678 7.445 116.572 1.00 19.92 553 ILE A C 1
ATOM 1353 O O . ILE A 1 240 ? 19.455 6.704 117.546 1.00 21.42 553 ILE A O 1
ATOM 1358 N N . LEU A 1 241 ? 18.739 7.703 115.642 1.00 20.02 554 LEU A N 1
ATOM 1359 C CA . LEU A 1 241 ? 17.397 7.211 115.709 1.00 18.85 554 LEU A CA 1
ATOM 1360 C C . LEU A 1 241 ? 17.034 6.381 114.469 1.00 20.07 554 LEU A C 1
ATOM 1361 O O . LEU A 1 241 ? 17.627 6.621 113.437 1.00 21.03 554 LEU A O 1
ATOM 1366 N N . PRO A 1 242 ? 16.111 5.445 114.604 1.00 18.34 555 PRO A N 1
ATOM 1367 C CA . PRO A 1 242 ? 15.744 4.590 113.464 1.00 19.35 555 PRO A CA 1
ATOM 1368 C C . PRO A 1 242 ? 14.715 5.220 112.527 1.00 21.23 555 PRO A C 1
ATOM 1369 O O . PRO A 1 242 ? 13.710 5.732 112.958 1.00 22.30 555 PRO A O 1
ATOM 1373 N N . MET A 1 243 ? 15.003 5.126 111.211 1.00 20.02 556 MET A N 1
ATOM 1374 C CA . MET A 1 243 ? 14.073 5.586 110.175 1.00 21.10 556 MET A CA 1
ATOM 1375 C C . MET A 1 243 ? 14.055 4.491 109.121 1.00 21.36 556 MET A C 1
ATOM 1376 O O . MET A 1 243 ? 15.019 4.328 108.377 1.00 23.58 556 MET A O 1
ATOM 1381 N N . THR A 1 244 ? 12.975 3.695 109.119 1.00 23.28 557 THR A N 1
ATOM 1382 C CA . THR A 1 244 ? 12.872 2.520 108.226 1.00 22.06 557 THR A CA 1
ATOM 1383 C C . THR A 1 244 ? 12.638 2.869 106.782 1.00 24.34 557 THR A C 1
ATOM 1384 O O . THR A 1 244 ? 12.742 1.981 105.947 1.00 26.97 557 THR A O 1
ATOM 1388 N N . THR A 1 245 ? 12.322 4.130 106.493 1.00 23.34 558 THR A N 1
ATOM 1389 C CA . THR A 1 245 ? 12.000 4.573 105.100 1.00 21.82 558 THR A CA 1
ATOM 1390 C C . THR A 1 245 ? 13.259 4.984 104.355 1.00 22.63 558 THR A C 1
ATOM 1391 O O . THR A 1 245 ? 13.199 5.254 103.166 1.00 27.54 558 THR A O 1
ATOM 1395 N N . ILE A 1 246 ? 14.403 5.064 105.026 1.00 22.95 559 ILE A N 1
ATOM 1396 C CA . ILE A 1 246 ? 15.682 5.324 104.343 1.00 19.40 559 ILE A CA 1
ATOM 1397 C C . ILE A 1 246 ? 15.914 4.252 103.254 1.00 21.22 559 ILE A C 1
ATOM 1398 O O . ILE A 1 246 ? 15.897 3.062 103.532 1.00 22.71 559 ILE A O 1
ATOM 1403 N N . LYS A 1 247 ? 16.095 4.705 102.010 1.00 23.58 560 LYS A N 1
ATOM 1404 C CA . LYS A 1 247 ? 16.316 3.795 100.899 1.00 25.97 560 LYS A CA 1
ATOM 1405 C C . LYS A 1 247 ? 17.792 3.474 100.724 1.00 25.49 560 LYS A C 1
ATOM 1406 O O . LYS A 1 247 ? 18.620 4.380 100.565 1.00 28.37 560 LYS A O 1
ATOM 1412 N N . MET A 1 248 ? 18.123 2.184 100.742 1.00 25.66 561 MET A N 1
ATOM 1413 C CA . MET A 1 248 ? 19.504 1.765 100.688 1.00 25.38 561 MET A CA 1
ATOM 1414 C C . MET A 1 248 ? 20.191 1.942 99.340 1.00 25.24 561 MET A C 1
ATOM 1415 O O . MET A 1 248 ? 21.396 1.845 99.259 1.00 27.54 561 MET A O 1
ATOM 1420 N N . ASN A 1 249 ? 19.428 2.263 98.311 1.00 27.69 562 ASN A N 1
ATOM 1421 C CA . ASN A 1 249 ? 19.994 2.585 97.020 1.00 28.64 562 ASN A CA 1
ATOM 1422 C C . ASN A 1 249 ? 20.262 4.080 96.802 1.00 28.12 562 ASN A C 1
ATOM 1423 O O . ASN A 1 249 ? 20.737 4.448 95.733 1.00 33.87 562 ASN A O 1
ATOM 1428 N N . ILE A 1 250 ? 20.106 4.912 97.841 1.00 27.91 563 ILE A N 1
ATOM 1429 C CA . ILE A 1 250 ? 20.294 6.345 97.725 1.00 25.71 563 ILE A CA 1
ATOM 1430 C C . ILE A 1 250 ? 21.467 6.751 98.635 1.00 22.84 563 ILE A C 1
ATOM 1431 O O . ILE A 1 250 ? 21.413 6.507 99.882 1.00 25.64 563 ILE A O 1
ATOM 1436 N N . SER A 1 251 ? 22.520 7.300 98.047 1.00 23.46 564 SER A N 1
ATOM 1437 C CA . SER A 1 251 ? 23.654 7.862 98.769 1.00 19.16 564 SER A CA 1
ATOM 1438 C C . SER A 1 251 ? 24.172 6.885 99.849 1.00 19.23 564 SER A C 1
ATOM 1439 O O . SER A 1 251 ? 24.327 5.701 99.627 1.00 20.26 564 SER A O 1
ATOM 1442 N N . THR A 1 252 ? 24.447 7.437 101.053 1.00 19.72 565 THR A N 1
ATOM 1443 C CA . THR A 1 252 ? 25.068 6.635 102.109 1.00 19.63 565 THR A CA 1
ATOM 1444 C C . THR A 1 252 ? 24.119 5.978 103.129 1.00 19.46 565 THR A C 1
ATOM 1445 O O . THR A 1 252 ? 24.609 5.199 103.975 1.00 20.62 565 THR A O 1
ATOM 1449 N N . GLY A 1 253 ? 22.835 6.324 103.077 1.00 20.38 566 GLY A N 1
ATOM 1450 C CA . GLY A 1 253 ? 21.807 5.641 103.828 1.00 19.55 566 GLY A CA 1
ATOM 1451 C C . GLY A 1 253 ? 21.886 6.165 105.287 1.00 19.00 566 GLY A C 1
ATOM 1452 O O . GLY A 1 253 ? 21.297 5.515 106.134 1.00 20.98 566 GLY A O 1
ATOM 1453 N N . ILE A 1 254 ? 22.464 7.329 105.483 1.00 18.97 567 ILE A N 1
ATOM 1454 C CA . ILE A 1 254 ? 22.490 7.991 106.846 1.00 19.24 567 ILE A CA 1
ATOM 1455 C C . ILE A 1 254 ? 22.060 9.418 106.563 1.00 18.54 567 ILE A C 1
ATOM 1456 O O . ILE A 1 254 ? 22.641 10.080 105.679 1.00 22.28 567 ILE A O 1
ATOM 1461 N N . VAL A 1 255 ? 21.055 9.897 107.269 1.00 18.66 568 VAL A N 1
ATOM 1462 C CA . VAL A 1 255 ? 20.630 11.242 107.066 1.00 19.11 568 VAL A CA 1
ATOM 1463 C C . VAL A 1 255 ? 20.537 12.083 108.345 1.00 19.37 568 VAL A C 1
ATOM 1464 O O . VAL A 1 255 ? 20.093 11.586 109.364 1.00 23.00 568 VAL A O 1
ATOM 1468 N N . PRO A 1 256 ? 20.914 13.342 108.241 1.00 18.62 569 PRO A N 1
ATOM 1469 C CA . PRO A 1 256 ? 20.692 14.280 109.349 1.00 20.13 569 PRO A CA 1
ATOM 1470 C C . PRO A 1 256 ? 19.225 14.471 109.568 1.00 20.83 569 PRO A C 1
ATOM 1471 O O . PRO A 1 256 ? 18.451 14.577 108.593 1.00 24.77 569 PRO A O 1
ATOM 1475 N N . CYS A 1 257 ? 18.769 14.477 110.824 1.00 18.89 570 CYS A N 1
ATOM 1476 C CA . CYS A 1 257 ? 17.427 14.798 111.191 1.00 18.57 570 CYS A CA 1
ATOM 1477 C C . CYS A 1 257 ? 17.422 16.300 111.454 1.00 19.18 570 CYS A C 1
ATOM 1478 O O . CYS A 1 257 ? 18.160 16.778 112.341 1.00 20.67 570 CYS A O 1
ATOM 1481 N N . VAL A 1 258 ? 16.652 17.066 110.672 1.00 20.34 571 VAL A N 1
ATOM 1482 C CA . VAL A 1 258 ? 16.372 18.457 110.966 1.00 19.76 571 VAL A CA 1
ATOM 1483 C C . VAL A 1 258 ? 14.884 18.618 111.058 1.00 19.67 571 VAL A C 1
ATOM 1484 O O . VAL A 1 258 ? 14.232 19.016 110.084 1.00 21.42 571 VAL A O 1
ATOM 1488 N N . SER A 1 259 ? 14.311 18.353 112.224 1.00 19.40 572 SER A N 1
ATOM 1489 C CA . SER A 1 259 ? 12.868 18.225 112.350 1.00 20.21 572 SER A CA 1
ATOM 1490 C C . SER A 1 259 ? 12.092 19.524 112.165 1.00 19.80 572 SER A C 1
ATOM 1491 O O . SER A 1 259 ? 10.912 19.496 111.789 1.00 26.35 572 SER A O 1
ATOM 1494 N N . SER A 1 260 ? 12.759 20.653 112.339 1.00 19.62 573 SER A N 1
ATOM 1495 C CA . SER A 1 260 ? 12.137 21.946 112.105 1.00 21.22 573 SER A CA 1
ATOM 1496 C C . SER A 1 260 ? 11.853 22.199 110.643 1.00 21.75 573 SER A C 1
ATOM 1497 O O . SER A 1 260 ? 10.878 22.836 110.365 1.00 26.58 573 SER A O 1
ATOM 1500 N N . ASP A 1 261 ? 12.762 21.744 109.790 1.00 19.16 574 ASP A N 1
ATOM 1501 C CA . ASP A 1 261 ? 12.784 22.183 108.379 1.00 19.59 574 ASP A CA 1
ATOM 1502 C C . ASP A 1 261 ? 12.462 21.116 107.374 1.00 20.49 574 ASP A C 1
ATOM 1503 O O . ASP A 1 261 ? 12.429 21.424 106.122 1.00 23.75 574 ASP A O 1
ATOM 1508 N N . SER A 1 262 ? 12.164 19.915 107.831 1.00 20.27 575 SER A N 1
ATOM 1509 C CA A SER A 1 262 ? 11.846 18.785 106.965 0.50 21.52 575 SER A CA 1
ATOM 1510 C CA B SER A 1 262 ? 11.817 18.820 106.951 0.50 20.69 575 SER A CA 1
ATOM 1511 C C . SER A 1 262 ? 10.637 18.056 107.503 1.00 20.05 575 SER A C 1
ATOM 1512 O O . SER A 1 262 ? 10.614 17.664 108.670 1.00 24.26 575 SER A O 1
ATOM 1517 N N . THR A 1 263 ? 9.609 17.888 106.672 1.00 22.22 576 THR A N 1
ATOM 1518 C CA . THR A 1 263 ? 8.385 17.227 107.096 1.00 22.35 576 THR A CA 1
ATOM 1519 C C . THR A 1 263 ? 8.595 15.739 107.353 1.00 19.49 576 THR A C 1
ATOM 1520 O O . THR A 1 263 ? 7.983 15.198 108.278 1.00 22.84 576 THR A O 1
ATOM 1524 N N . ASP A 1 264 ? 9.454 15.075 106.591 1.00 20.61 577 ASP A N 1
ATOM 1525 C CA . ASP A 1 264 ? 9.678 13.659 106.826 1.00 21.00 577 ASP A CA 1
ATOM 1526 C C . ASP A 1 264 ? 10.413 13.476 108.160 1.00 20.16 577 ASP A C 1
ATOM 1527 O O . ASP A 1 264 ? 10.027 12.602 108.957 1.00 23.69 577 ASP A O 1
ATOM 1532 N N . ASP A 1 265 ? 11.387 14.350 108.417 1.00 21.03 578 ASP A N 1
ATOM 1533 C CA . ASP A 1 265 ? 12.169 14.289 109.686 1.00 19.91 578 ASP A CA 1
ATOM 1534 C C . ASP A 1 265 ? 11.239 14.549 110.831 1.00 20.40 578 ASP A C 1
ATOM 1535 O O . ASP A 1 265 ? 11.238 13.807 111.821 1.00 23.04 578 ASP A O 1
ATOM 1540 N N . TYR A 1 266 ? 10.428 15.590 110.706 1.00 20.65 579 TYR A N 1
ATOM 1541 C CA . TYR A 1 266 ? 9.423 15.902 111.716 1.00 20.48 579 TYR A CA 1
ATOM 1542 C C . TYR A 1 266 ? 8.522 14.705 112.000 1.00 19.81 579 TYR A C 1
ATOM 1543 O O . TYR A 1 266 ? 8.235 14.353 113.172 1.00 23.84 579 TYR A O 1
ATOM 1552 N N . ALA A 1 267 ? 8.015 14.104 110.913 1.00 23.21 580 ALA A N 1
ATOM 1553 C CA . ALA A 1 267 ? 7.100 12.975 111.003 1.00 21.26 580 ALA A CA 1
ATOM 1554 C C . ALA A 1 267 ? 7.697 11.807 111.770 1.00 21.41 580 ALA A C 1
ATOM 1555 O O . ALA A 1 267 ? 7.024 11.199 112.610 1.00 24.32 580 ALA A O 1
ATOM 1557 N N . CYS A 1 268 ? 8.943 11.499 111.473 1.00 21.07 581 CYS A N 1
ATOM 1558 C CA . CYS A 1 268 ? 9.613 10.332 112.049 1.00 19.61 581 CYS A CA 1
ATOM 1559 C C . CYS A 1 268 ? 9.873 10.570 113.558 1.00 20.37 581 CYS A C 1
ATOM 1560 O O . CYS A 1 268 ? 9.612 9.687 114.405 1.00 24.55 581 CYS A O 1
ATOM 1563 N N . LEU A 1 269 ? 10.376 11.761 113.854 1.00 20.80 582 LEU A N 1
ATOM 1564 C CA . LEU A 1 269 ? 10.614 12.129 115.248 1.00 21.57 582 LEU A CA 1
ATOM 1565 C C . LEU A 1 269 ? 9.301 12.120 116.044 1.00 22.64 582 LEU A C 1
ATOM 1566 O O . LEU A 1 269 ? 9.262 11.585 117.173 1.00 23.80 582 LEU A O 1
ATOM 1571 N N . GLU A 1 270 ? 8.230 12.649 115.476 1.00 24.48 583 GLU A N 1
ATOM 1572 C CA . GLU A 1 270 ? 6.908 12.629 116.093 1.00 25.42 583 GLU A CA 1
ATOM 1573 C C . GLU A 1 270 ? 6.389 11.202 116.352 1.00 21.60 583 GLU A C 1
ATOM 1574 O O . GLU A 1 270 ? 5.820 10.958 117.390 1.00 29.43 583 GLU A O 1
ATOM 1580 N N . ASP A 1 271 ? 6.614 10.260 115.422 1.00 25.68 584 ASP A N 1
ATOM 1581 C CA . ASP A 1 271 ? 6.192 8.858 115.607 1.00 24.70 584 ASP A CA 1
ATOM 1582 C C . ASP A 1 271 ? 6.994 8.220 116.735 1.00 23.55 584 ASP A C 1
ATOM 1583 O O . ASP A 1 271 ? 6.458 7.493 117.575 1.00 27.56 584 ASP A O 1
ATOM 1588 N N . ILE A 1 272 ? 8.291 8.511 116.774 1.00 23.41 585 ILE A N 1
ATOM 1589 C CA . ILE A 1 272 ? 9.142 7.991 117.852 1.00 20.98 585 ILE A CA 1
ATOM 1590 C C . ILE A 1 272 ? 8.686 8.479 119.206 1.00 22.43 585 ILE A C 1
ATOM 1591 O O . ILE A 1 272 ? 8.568 7.694 120.172 1.00 28.46 585 ILE A O 1
ATOM 1596 N N . ARG A 1 273 ? 8.411 9.772 119.292 1.00 24.67 586 ARG A N 1
ATOM 1597 C CA . ARG A 1 273 ? 7.938 10.393 120.519 1.00 28.54 586 ARG A CA 1
ATOM 1598 C C . ARG A 1 273 ? 6.602 9.804 120.939 1.00 27.54 586 ARG A C 1
ATOM 1599 O O . ARG A 1 273 ? 6.424 9.383 122.074 1.00 30.12 586 ARG A O 1
ATOM 1607 N N . LYS A 1 274 ? 5.672 9.734 120.011 1.00 34.22 587 LYS A N 1
ATOM 1608 C CA . LYS A 1 274 ? 4.339 9.189 120.259 1.00 34.34 587 LYS A CA 1
ATOM 1609 C C . LYS A 1 274 ? 4.358 7.727 120.720 1.00 32.37 587 LYS A C 1
ATOM 1610 O O . LYS A 1 274 ? 3.546 7.331 121.528 1.00 39.59 587 LYS A O 1
ATOM 1616 N N . LYS A 1 275 ? 5.276 6.929 120.176 1.00 32.02 588 LYS A N 1
ATOM 1617 C CA . LYS A 1 275 ? 5.343 5.502 120.474 1.00 33.93 588 LYS A CA 1
ATOM 1618 C C . LYS A 1 275 ? 6.624 5.226 121.238 1.00 31.46 588 LYS A C 1
ATOM 1619 O O . LYS A 1 275 ? 7.285 4.222 121.033 1.00 35.29 588 LYS A O 1
ATOM 1625 N N . LYS A 1 276 ? 6.922 6.120 122.182 1.00 32.07 589 LYS A N 1
ATOM 1626 C CA . LYS A 1 276 ? 8.182 6.091 122.936 1.00 29.67 589 LYS A CA 1
ATOM 1627 C C . LYS A 1 276 ? 8.375 4.779 123.703 1.00 31.64 589 LYS A C 1
ATOM 1628 O O . LYS A 1 276 ? 9.492 4.282 123.758 1.00 35.05 589 LYS A O 1
ATOM 1634 N N . ASN A 1 277 ? 7.290 4.168 124.189 1.00 40.05 590 ASN A N 1
ATOM 1635 C CA . ASN A 1 277 ? 7.377 2.831 124.799 1.00 42.30 590 ASN A CA 1
ATOM 1636 C C . ASN A 1 277 ? 7.858 1.743 123.829 1.00 42.18 590 ASN A C 1
ATOM 1637 O O . ASN A 1 277 ? 8.745 0.961 124.189 1.00 49.12 590 ASN A O 1
ATOM 1642 N N . TYR A 1 278 ? 7.303 1.696 122.613 1.00 39.50 591 TYR A N 1
ATOM 1643 C CA . TYR A 1 278 ? 7.809 0.765 121.583 1.00 33.13 591 TYR A CA 1
ATOM 1644 C C . TYR A 1 278 ? 9.314 0.967 121.343 1.00 30.95 591 TYR A C 1
ATOM 1645 O O . TYR A 1 278 ? 10.097 0.017 121.345 1.00 37.65 591 TYR A O 1
ATOM 1654 N N . TYR A 1 279 ? 9.703 2.221 121.170 1.00 29.81 592 TYR A N 1
ATOM 1655 C CA . TYR A 1 279 ? 11.063 2.550 120.759 1.00 29.92 592 TYR A CA 1
ATOM 1656 C C . TYR A 1 279 ? 12.107 2.355 121.859 1.00 30.98 592 TYR A C 1
ATOM 1657 O O . TYR A 1 279 ? 13.190 1.859 121.601 1.00 29.01 592 TYR A O 1
ATOM 1666 N N . CYS A 1 280 ? 11.771 2.740 123.084 1.00 32.64 593 CYS A N 1
ATOM 1667 C CA . CYS A 1 280 ? 12.691 2.597 124.212 1.00 33.64 593 CYS A CA 1
ATOM 1668 C C . CYS A 1 280 ? 12.787 1.131 124.692 1.00 39.00 593 CYS A C 1
ATOM 1669 O O . CYS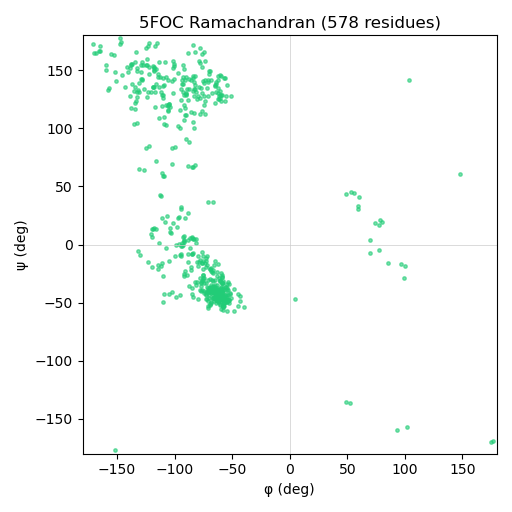 A 1 280 ? 13.825 0.711 125.231 1.00 38.44 593 CYS A O 1
ATOM 1672 N N . GLU A 1 281 ? 11.725 0.353 124.453 1.00 32.81 594 GLU A N 1
ATOM 1673 C CA . GLU A 1 281 ? 11.707 -1.105 124.707 1.00 41.55 594 GLU A CA 1
ATOM 1674 C C . GLU A 1 281 ? 12.598 -1.802 123.685 1.00 37.11 594 GLU A C 1
ATOM 1675 O O . GLU A 1 281 ? 13.444 -2.620 124.064 1.00 42.32 594 GLU A O 1
ATOM 1681 N N . LYS A 1 282 ? 12.412 -1.464 122.402 1.00 35.41 595 LYS A N 1
ATOM 1682 C CA . LYS A 1 282 ? 13.074 -2.172 121.297 1.00 36.49 595 LYS A CA 1
ATOM 1683 C C . LYS A 1 282 ? 14.558 -1.841 121.141 1.00 33.94 595 LYS A C 1
ATOM 1684 O O . LYS A 1 282 ? 15.352 -2.724 120.820 1.00 34.48 595 LYS A O 1
ATOM 1690 N N . TYR A 1 283 ? 14.912 -0.564 121.321 1.00 29.95 596 TYR A N 1
ATOM 1691 C CA . TYR A 1 283 ? 16.277 -0.073 121.082 1.00 28.08 596 TYR A CA 1
ATOM 1692 C C . TYR A 1 283 ? 16.932 0.456 122.336 1.00 31.15 596 TYR A C 1
ATOM 1693 O O . TYR A 1 283 ? 16.283 0.637 123.389 1.00 36.43 596 TYR A O 1
ATOM 1702 N N . ASN A 1 284 ? 18.219 0.743 122.238 1.00 30.96 597 ASN A N 1
ATOM 1703 C CA . ASN A 1 284 ? 18.935 1.318 123.386 1.00 34.33 597 ASN A CA 1
ATOM 1704 C C . ASN A 1 284 ? 18.666 2.823 123.409 1.00 30.82 597 ASN A C 1
ATOM 1705 O O . ASN A 1 284 ? 19.588 3.640 123.155 1.00 35.03 597 ASN A O 1
ATOM 1710 N N . LEU A 1 285 ? 17.394 3.165 123.708 1.00 31.19 598 LEU A N 1
ATOM 1711 C CA . LEU A 1 285 ? 16.864 4.546 123.760 1.00 27.33 598 LEU A CA 1
ATOM 1712 C C . LEU A 1 285 ? 16.130 4.790 125.071 1.00 28.86 598 LEU A C 1
ATOM 1713 O O . LEU A 1 285 ? 15.425 3.923 125.555 1.00 34.08 598 LEU A O 1
ATOM 1718 N N . LYS A 1 286 ? 16.284 5.998 125.609 1.00 31.85 599 LYS A N 1
ATOM 1719 C CA . LYS A 1 286 ? 15.551 6.431 126.794 1.00 36.58 599 LYS A CA 1
ATOM 1720 C C . LYS A 1 286 ? 14.761 7.670 126.478 1.00 31.68 599 LYS A C 1
ATOM 1721 O O . LYS A 1 286 ? 15.216 8.491 125.673 1.00 32.83 599 LYS A O 1
ATOM 1727 N N . GLU A 1 287 ? 13.590 7.797 127.116 1.00 31.74 600 GLU A N 1
ATOM 1728 C CA . GLU A 1 287 ? 12.675 8.934 126.954 1.00 34.82 600 GLU A CA 1
ATOM 1729 C C . GLU A 1 287 ? 13.408 10.263 126.945 1.00 32.75 600 GLU A C 1
ATOM 1730 O O . GLU A 1 287 ? 13.087 11.156 126.185 1.00 34.52 600 GLU A O 1
ATOM 1736 N N . GLU A 1 288 ? 14.352 10.416 127.865 1.00 31.60 601 GLU A N 1
ATOM 1737 C CA . GLU A 1 288 ? 15.069 11.681 127.992 1.00 29.16 601 GLU A CA 1
ATOM 1738 C C . GLU A 1 288 ? 15.948 12.046 126.788 1.00 32.67 601 GLU A C 1
ATOM 1739 O O . GLU A 1 288 ? 16.354 13.200 126.659 1.00 33.79 601 GLU A O 1
ATOM 1745 N N . GLN A 1 289 ? 16.258 11.075 125.941 1.00 28.33 602 GLN A N 1
ATOM 1746 C CA . GLN A 1 289 ? 17.004 11.344 124.711 1.00 23.49 602 GLN A CA 1
ATOM 1747 C C . GLN A 1 289 ? 16.133 11.893 123.605 1.00 24.13 602 GLN A C 1
ATOM 1748 O O . GLN A 1 289 ? 16.704 12.342 122.631 1.00 26.04 602 GLN A O 1
ATOM 1754 N N . LEU A 1 290 ? 14.807 11.896 123.761 1.00 23.66 603 LEU A N 1
ATOM 1755 C CA . LEU A 1 290 ? 13.908 12.213 122.647 1.00 25.51 603 LEU A CA 1
ATOM 1756 C C . LEU A 1 290 ? 13.435 13.653 122.664 1.00 26.06 603 LEU A C 1
ATOM 1757 O O . LEU A 1 290 ? 12.501 13.979 121.979 1.00 31.70 603 LEU A O 1
ATOM 1762 N N . LYS A 1 291 ? 14.082 14.521 123.449 1.00 24.92 604 LYS A N 1
ATOM 1763 C CA . LYS A 1 291 ? 13.576 15.887 123.626 1.00 24.08 604 LYS A CA 1
ATOM 1764 C C . LYS A 1 291 ? 14.418 16.966 122.940 1.00 25.97 604 LYS A C 1
ATOM 1765 O O . LYS A 1 291 ? 14.257 18.144 123.278 1.00 24.93 604 LYS A O 1
ATOM 1771 N N . ASN A 1 292 ? 15.253 16.608 121.950 1.00 24.64 605 ASN A N 1
ATOM 1772 C CA . ASN A 1 292 ? 16.180 17.599 121.403 1.00 22.77 605 ASN A CA 1
ATOM 1773 C C . ASN A 1 292 ? 15.378 18.515 120.488 1.00 22.65 605 ASN A C 1
ATOM 1774 O O . ASN A 1 292 ? 14.589 18.029 119.634 1.00 25.04 605 ASN A O 1
ATOM 1779 N N . ASN A 1 293 ? 15.607 19.812 120.628 1.00 21.09 606 ASN A N 1
ATOM 1780 C CA A ASN A 1 293 ? 15.030 20.856 119.760 0.50 18.97 606 ASN A CA 1
ATOM 1781 C CA B ASN A 1 293 ? 14.949 20.745 119.707 0.50 18.54 606 ASN A CA 1
ATOM 1782 C C . ASN A 1 293 ? 15.863 21.018 118.517 1.00 18.91 606 ASN A C 1
ATOM 1783 O O . ASN A 1 293 ? 17.097 20.977 118.596 1.00 20.94 606 ASN A O 1
ATOM 1792 N N . SER A 1 294 ? 15.185 21.240 117.377 1.00 21.51 607 SER A N 1
ATOM 1793 C CA . SER A 1 294 ? 15.813 21.582 116.098 1.00 19.56 607 SER A CA 1
ATOM 1794 C C . SER A 1 294 ? 15.595 23.056 115.795 1.00 21.36 607 SER A C 1
ATOM 1795 O O . SER A 1 294 ? 14.463 23.470 115.668 1.00 23.90 607 SER A O 1
ATOM 1798 N N . GLU A 1 295 ? 16.665 23.847 115.745 1.00 21.15 608 GLU A N 1
ATOM 1799 C CA . GLU A 1 295 ? 16.558 25.261 115.512 1.00 21.52 608 GLU A CA 1
ATOM 1800 C C . GLU A 1 295 ? 16.228 25.424 114.006 1.00 24.18 608 GLU A C 1
ATOM 1801 O O . GLU A 1 295 ? 16.990 24.976 113.204 1.00 22.32 608 GLU A O 1
ATOM 1807 N N . SER A 1 296 ? 15.099 26.037 113.715 1.00 24.06 609 SER A N 1
ATOM 1808 C CA . SER A 1 296 ? 14.657 26.223 112.301 1.00 21.81 609 SER A CA 1
ATOM 1809 C C . SER A 1 296 ? 15.604 27.189 111.603 1.00 22.45 609 SER A C 1
ATOM 1810 O O . SER A 1 296 ? 15.945 28.275 112.123 1.00 24.17 609 SER A O 1
ATOM 1813 N N . CYS A 1 297 ? 16.067 26.765 110.428 1.00 21.19 610 CYS A N 1
ATOM 1814 C CA . CYS A 1 297 ? 17.029 27.516 109.617 1.00 19.19 610 CYS A CA 1
ATOM 1815 C C . CYS A 1 297 ? 16.383 28.308 108.462 1.00 18.65 610 CYS A C 1
ATOM 1816 O O . CYS A 1 297 ? 17.043 29.174 107.932 1.00 22.27 610 CYS A O 1
ATOM 1819 N N . ILE A 1 298 ? 15.106 28.047 108.221 1.00 21.27 611 ILE A N 1
ATOM 1820 C CA . ILE A 1 298 ? 14.443 28.538 106.980 1.00 21.12 611 ILE A CA 1
ATOM 1821 C C . ILE A 1 298 ? 13.041 29.032 107.316 1.00 22.20 611 ILE A C 1
ATOM 1822 O O . ILE A 1 298 ? 12.232 28.285 107.867 1.00 25.19 611 ILE A O 1
ATOM 1827 N N . GLU A 1 299 ? 12.740 30.262 106.898 1.00 21.82 612 GLU A N 1
ATOM 1828 C CA . GLU A 1 299 ? 11.395 30.790 107.007 1.00 22.79 612 GLU A CA 1
ATOM 1829 C C . GLU A 1 299 ? 10.799 30.974 105.596 1.00 23.86 612 GLU A C 1
ATOM 1830 O O . GLU A 1 299 ? 11.504 31.299 104.639 1.00 26.26 612 GLU A O 1
ATOM 1836 N N . LEU A 1 300 ? 9.513 30.718 105.481 1.00 25.18 613 LEU A N 1
ATOM 1837 C CA . LEU A 1 300 ? 8.818 30.920 104.218 1.00 25.57 613 LEU A CA 1
ATOM 1838 C C . LEU A 1 300 ? 7.930 32.121 104.443 1.00 26.75 613 LEU A C 1
ATOM 1839 O O . LEU A 1 300 ? 7.331 32.258 105.526 1.00 29.72 613 LEU A O 1
ATOM 1844 N N . PRO A 1 301 ? 7.880 33.019 103.449 1.00 31.31 614 PRO A N 1
ATOM 1845 C CA . PRO A 1 301 ? 6.988 34.176 103.566 1.00 31.75 614 PRO A CA 1
ATOM 1846 C C . PRO A 1 301 ? 5.546 33.730 103.840 1.00 33.27 614 PRO A C 1
ATOM 1847 O O . PRO A 1 301 ? 5.109 32.717 103.315 1.00 42.16 614 PRO A O 1
ATOM 1851 N N . GLU A 1 302 ? 4.863 34.414 104.744 1.00 40.92 615 GLU A N 1
ATOM 1852 C CA . GLU A 1 302 ? 3.453 34.104 105.081 1.00 45.39 615 GLU A CA 1
ATOM 1853 C C . GLU A 1 302 ? 3.213 32.791 105.840 1.00 43.16 615 GLU A C 1
ATOM 1854 O O . GLU A 1 302 ? 2.093 32.556 106.275 1.00 48.41 615 GLU A O 1
ATOM 1860 N N . ILE A 1 303 ? 4.251 31.961 106.004 1.00 33.22 616 ILE A N 1
ATOM 1861 C CA . ILE A 1 303 ? 4.182 30.711 106.766 1.00 33.89 616 ILE A CA 1
ATOM 1862 C C . ILE A 1 303 ? 4.991 30.877 108.057 1.00 32.60 616 ILE A C 1
ATOM 1863 O O . ILE A 1 303 ? 4.494 30.586 109.149 1.00 39.47 616 ILE A O 1
ATOM 1868 N N . GLY A 1 304 ? 6.226 31.364 107.922 1.00 30.09 617 GLY A N 1
ATOM 1869 C CA . GLY A 1 304 ? 7.171 31.512 109.041 1.00 26.65 617 GLY A CA 1
ATOM 1870 C C . GLY A 1 304 ? 8.186 30.378 109.008 1.00 24.56 617 GLY A C 1
ATOM 1871 O O . GLY A 1 304 ? 8.435 29.751 107.952 1.00 28.52 617 GLY A O 1
ATOM 1872 N N . ASN A 1 305 ? 8.765 30.122 110.170 1.00 27.69 618 ASN A N 1
ATOM 1873 C CA A ASN A 1 305 ? 9.745 29.067 110.304 0.70 26.39 618 ASN A CA 1
ATOM 1874 C CA B ASN A 1 305 ? 9.748 29.068 110.410 0.30 23.60 618 ASN A CA 1
ATOM 1875 C C . ASN A 1 305 ? 9.056 27.750 110.738 1.00 23.20 618 ASN A C 1
ATOM 1876 O O . ASN A 1 305 ? 7.830 27.669 110.799 1.00 26.20 618 ASN A O 1
ATOM 1885 N N . ASN A 1 306 ? 9.832 26.715 111.002 1.00 22.06 619 ASN A N 1
ATOM 1886 C CA . ASN A 1 306 ? 9.255 25.422 111.395 1.00 22.60 619 ASN A CA 1
ATOM 1887 C C . ASN A 1 306 ? 8.269 24.918 110.358 1.00 21.89 619 ASN A C 1
ATOM 1888 O O . ASN A 1 306 ? 7.204 24.423 110.677 1.00 26.19 619 ASN A O 1
ATOM 1893 N N . THR A 1 307 ? 8.698 25.039 109.107 1.00 24.00 620 THR A N 1
ATOM 1894 C CA . THR A 1 307 ? 7.890 24.628 107.996 1.00 23.11 620 THR A CA 1
ATOM 1895 C C . THR A 1 307 ? 7.669 23.106 107.905 1.00 25.00 620 THR A C 1
ATOM 1896 O O . THR A 1 307 ? 6.678 22.657 107.298 1.00 30.73 620 THR A O 1
ATOM 1900 N N . GLY A 1 308 ? 8.560 22.312 108.484 1.00 24.28 621 GLY A N 1
ATOM 1901 C CA . GLY A 1 308 ? 8.375 20.880 108.516 1.00 28.08 621 GLY A CA 1
ATOM 1902 C C . GLY A 1 308 ? 7.104 20.495 109.237 1.00 25.00 621 GLY A C 1
ATOM 1903 O O . GLY A 1 308 ? 6.327 19.696 108.745 1.00 28.17 621 GLY A O 1
ATOM 1904 N N . LYS A 1 309 ? 6.918 21.060 110.438 1.00 26.39 622 LYS A N 1
ATOM 1905 C CA . LYS A 1 309 ? 5.700 20.882 111.216 1.00 28.72 622 LYS A CA 1
ATOM 1906 C C . LYS A 1 309 ? 4.493 21.478 110.471 1.00 27.71 622 LYS A C 1
ATOM 1907 O O . LYS A 1 309 ? 3.430 20.874 110.423 1.00 30.22 622 LYS A O 1
ATOM 1913 N N . TYR A 1 310 ? 4.652 22.681 109.938 1.00 25.75 623 TYR A N 1
ATOM 1914 C CA . TYR A 1 310 ? 3.545 23.355 109.227 1.00 28.72 623 TYR A CA 1
ATOM 1915 C C . TYR A 1 310 ? 2.947 22.455 108.119 1.00 28.86 623 TYR A C 1
ATOM 1916 O O . TYR A 1 310 ? 1.743 22.312 108.057 1.00 30.19 623 TYR A O 1
ATOM 1925 N N . TYR A 1 311 ? 3.790 21.852 107.278 1.00 30.25 624 TYR A N 1
ATOM 1926 C CA . TYR A 1 311 ? 3.293 20.950 106.196 1.00 29.19 624 TYR A CA 1
ATOM 1927 C C . TYR A 1 311 ? 2.850 19.565 106.681 1.00 30.91 624 TYR A C 1
ATOM 1928 O O . TYR A 1 311 ? 1.937 18.976 106.099 1.00 33.49 624 TYR A O 1
ATOM 1937 N N . TYR A 1 312 ? 3.484 19.055 107.748 1.00 28.98 625 TYR A N 1
ATOM 1938 C CA . TYR A 1 312 ? 2.994 17.862 108.428 1.00 31.83 625 TYR A CA 1
ATOM 1939 C C . TYR A 1 312 ? 1.516 18.033 108.799 1.00 30.37 625 TYR A C 1
ATOM 1940 O O . TYR A 1 312 ? 0.677 17.194 108.473 1.00 36.31 625 TYR A O 1
ATOM 1949 N N . GLU A 1 313 ? 1.209 19.151 109.443 1.00 34.63 626 GLU A N 1
ATOM 1950 C CA . GLU A 1 313 ? -0.149 19.433 109.934 1.00 37.92 626 GLU A CA 1
ATOM 1951 C C . GLU A 1 313 ? -1.139 19.781 108.838 1.00 39.32 626 GLU A C 1
ATOM 1952 O O . GLU A 1 313 ? -2.254 19.259 108.832 1.00 44.89 626 GLU A O 1
ATOM 1958 N N . LYS A 1 314 ? -0.733 20.672 107.931 1.00 37.56 627 LYS A N 1
ATOM 1959 C CA . LYS A 1 314 ? -1.612 21.147 106.867 1.00 38.77 627 LYS A CA 1
ATOM 1960 C C . LYS A 1 314 ? -1.955 20.020 105.905 1.00 41.20 627 LYS A C 1
ATOM 1961 O O . LYS A 1 314 ? -3.106 19.933 105.492 1.00 48.21 627 LYS A O 1
ATOM 1967 N N . GLU A 1 315 ? -0.989 19.155 105.561 1.00 41.39 628 GLU A N 1
ATOM 1968 C CA . GLU A 1 315 ? -1.269 18.036 104.614 1.00 41.59 628 GLU A CA 1
ATOM 1969 C C . GLU A 1 315 ? -1.775 16.755 105.293 1.00 39.80 628 GLU A C 1
ATOM 1970 O O . GLU A 1 315 ? -1.997 15.727 104.623 1.00 42.12 628 GLU A O 1
ATOM 1976 N N . LYS A 1 316 ? -1.975 16.832 106.607 1.00 38.46 629 LYS A N 1
ATOM 1977 C CA . LYS A 1 316 ? -2.554 15.761 107.418 1.00 44.10 629 LYS A CA 1
ATOM 1978 C C . LYS A 1 316 ? -1.748 14.470 107.387 1.00 46.32 629 LYS A C 1
ATOM 1979 O O . LYS A 1 316 ? -2.312 13.372 107.345 1.00 52.64 629 LYS A O 1
ATOM 1985 N N . VAL A 1 317 ? -0.427 14.602 107.433 1.00 41.04 630 VAL A N 1
ATOM 1986 C CA . VAL A 1 317 ? 0.471 13.450 107.398 1.00 36.38 630 VAL A CA 1
ATOM 1987 C C . VAL A 1 317 ? 0.199 12.548 108.582 1.00 31.10 630 VAL A C 1
ATOM 1988 O O . VAL A 1 317 ? 0.200 13.005 109.734 1.00 42.60 630 VAL A O 1
ATOM 1992 N N . SER A 1 318 ? 0.009 11.263 108.310 1.00 30.99 631 SER A N 1
ATOM 1993 C CA . SER A 1 318 ? -0.437 10.314 109.332 1.00 32.65 631 SER A CA 1
ATOM 1994 C C . SER A 1 318 ? 0.672 9.612 110.078 1.00 29.53 631 SER A C 1
ATOM 1995 O O . SER A 1 318 ? 0.448 9.187 111.196 1.00 32.78 631 SER A O 1
ATOM 1998 N N . SER A 1 319 ? 1.839 9.495 109.446 1.00 27.92 632 SER A N 1
ATOM 1999 C CA . SER A 1 319 ? 3.000 8.814 109.973 1.00 28.99 632 SER A CA 1
ATOM 2000 C C . SER A 1 319 ? 4.185 9.105 109.040 1.00 25.06 632 SER A C 1
ATOM 2001 O O . SER A 1 319 ? 4.017 9.674 107.934 1.00 27.92 632 SER A O 1
ATOM 2004 N N . TYR A 1 320 ? 5.382 8.683 109.458 1.00 26.65 633 TYR A N 1
ATOM 2005 C CA . TYR A 1 320 ? 6.574 8.912 108.642 1.00 21.25 633 TYR A CA 1
ATOM 2006 C C . TYR A 1 320 ? 6.614 7.955 107.464 1.00 23.29 633 TYR A C 1
ATOM 2007 O O . TYR A 1 320 ? 7.457 8.100 106.601 1.00 25.55 633 TYR A O 1
ATOM 2016 N N . LYS A 1 321 ? 5.723 6.971 107.466 1.00 25.33 634 LYS A N 1
ATOM 2017 C CA . LYS A 1 321 ? 5.563 6.047 106.340 1.00 25.69 634 LYS A CA 1
ATOM 2018 C C . LYS A 1 321 ? 4.342 6.327 105.465 1.00 24.19 634 LYS A C 1
ATOM 2019 O O . LYS A 1 321 ? 4.046 5.542 104.550 1.00 30.30 634 LYS A O 1
ATOM 2025 N N . ASP A 1 322 ? 3.684 7.461 105.675 1.00 24.73 635 ASP A N 1
ATOM 2026 C CA . ASP A 1 322 ? 2.582 7.945 104.810 1.00 25.01 635 ASP A CA 1
ATOM 2027 C C . ASP A 1 322 ? 3.062 8.042 103.350 1.00 25.66 635 ASP A C 1
ATOM 2028 O O . ASP A 1 322 ? 4.075 8.671 103.062 1.00 29.72 635 ASP A O 1
ATOM 2033 N N . VAL A 1 323 ? 2.321 7.424 102.424 1.00 26.28 636 VAL A N 1
ATOM 2034 C CA . VAL A 1 323 ? 2.662 7.469 100.991 1.00 26.62 636 VAL A CA 1
ATOM 2035 C C . VAL A 1 323 ? 2.706 8.869 100.398 1.00 31.28 636 VAL A C 1
ATOM 2036 O O . VAL A 1 323 ? 3.351 9.083 99.359 1.00 34.00 636 VAL A O 1
ATOM 2040 N N . LYS A 1 324 ? 1.992 9.809 101.002 1.00 28.53 637 LYS A N 1
ATOM 2041 C CA . LYS A 1 324 ? 1.954 11.153 100.467 1.00 35.88 637 LYS A CA 1
ATOM 2042 C C . LYS A 1 324 ? 3.203 11.961 100.828 1.00 30.02 637 LYS A C 1
ATOM 2043 O O . LYS A 1 324 ? 3.445 13.007 100.229 1.00 30.05 637 LYS A O 1
ATOM 2049 N N . LEU A 1 325 ? 4.006 11.490 101.800 1.00 27.76 638 LEU A N 1
ATOM 2050 C CA A LEU A 1 325 ? 5.196 12.247 102.224 0.60 24.68 638 LEU A CA 1
ATOM 2051 C CA B LEU A 1 325 ? 5.152 12.241 102.264 0.40 24.03 638 LEU A CA 1
ATOM 2052 C C . LEU A 1 325 ? 6.184 12.521 101.149 1.00 26.14 638 LEU A C 1
ATOM 2053 O O . LEU A 1 325 ? 6.745 13.608 101.103 1.00 29.51 638 LEU A O 1
ATOM 2062 N N . GLN A 1 326 ? 6.407 11.549 100.263 1.00 28.40 639 GLN A N 1
ATOM 2063 C CA . GLN A 1 326 ? 7.407 11.742 99.213 1.00 28.82 639 GLN A CA 1
ATOM 2064 C C . GLN A 1 326 ? 7.109 13.006 98.404 1.00 29.92 639 GLN A C 1
ATOM 2065 O O . GLN A 1 326 ? 8.023 13.819 98.204 1.00 34.29 639 GLN A O 1
ATOM 2071 N N . LYS A 1 327 ? 5.839 13.182 98.002 1.00 30.55 640 LYS A N 1
ATOM 2072 C CA . LYS A 1 327 ? 5.391 14.397 97.273 1.00 31.35 640 LYS A CA 1
ATOM 2073 C C . LYS A 1 327 ? 5.496 15.669 98.133 1.00 32.30 640 LYS A C 1
ATOM 2074 O O . LYS A 1 327 ? 5.972 16.709 97.677 1.00 33.78 640 LYS A O 1
ATOM 2080 N N . ILE A 1 328 ? 5.062 15.566 99.386 1.00 29.56 641 ILE A N 1
ATOM 2081 C CA . ILE A 1 328 ? 5.159 16.705 100.314 1.00 31.66 641 ILE A CA 1
ATOM 2082 C C . ILE A 1 328 ? 6.628 17.151 100.472 1.00 31.59 641 ILE A C 1
ATOM 2083 O O . ILE A 1 328 ? 6.933 18.357 100.534 1.00 30.87 641 ILE A O 1
ATOM 2088 N N . LYS A 1 329 ? 7.519 16.169 100.585 1.00 28.15 642 LYS A N 1
ATOM 2089 C CA . LYS A 1 329 ? 8.972 16.386 100.686 1.00 29.42 642 LYS A CA 1
ATOM 2090 C C . LYS A 1 329 ? 9.524 17.093 99.429 1.00 31.04 642 LYS A C 1
ATOM 2091 O O . LYS A 1 329 ? 10.320 18.038 99.534 1.00 36.62 642 LYS A O 1
ATOM 2097 N N . GLU A 1 330 ? 9.102 16.637 98.260 1.00 33.40 643 GLU A N 1
ATOM 2098 C CA . GLU A 1 330 ? 9.545 17.236 97.013 1.00 32.17 643 GLU A CA 1
ATOM 2099 C C . GLU A 1 330 ? 9.043 18.689 96.835 1.00 34.91 643 GLU A C 1
ATOM 2100 O O . GLU A 1 330 ? 9.836 19.578 96.496 1.00 35.54 643 GLU A O 1
ATOM 2106 N N . VAL A 1 331 ? 7.758 18.922 97.112 1.00 28.46 644 VAL A N 1
ATOM 2107 C CA . VAL A 1 331 ? 7.138 20.253 97.068 1.00 32.40 644 VAL A CA 1
ATOM 2108 C C . VAL A 1 331 ? 7.770 21.241 98.056 1.00 26.17 644 VAL A C 1
ATOM 2109 O O . VAL A 1 331 ? 8.049 22.395 97.704 1.00 30.93 644 VAL A O 1
ATOM 2113 N N . LEU A 1 332 ? 7.977 20.789 99.297 1.00 25.22 645 LEU A N 1
ATOM 2114 C CA . LEU A 1 332 ? 8.603 21.649 100.313 1.00 26.09 645 LEU A CA 1
ATOM 2115 C C . LEU A 1 332 ? 10.062 21.962 99.968 1.00 24.18 645 LEU A C 1
ATOM 2116 O O . LEU A 1 332 ? 10.510 23.091 100.128 1.00 25.64 645 LEU A O 1
ATOM 2121 N N . TYR A 1 333 ? 10.786 20.973 99.448 1.00 24.08 646 TYR A N 1
ATOM 2122 C CA . TYR A 1 333 ? 12.161 21.193 99.030 1.00 26.44 646 TYR A CA 1
ATOM 2123 C C . TYR A 1 333 ? 12.272 22.335 98.028 1.00 23.43 646 TYR A C 1
ATOM 2124 O O . TYR A 1 333 ? 13.105 23.224 98.160 1.00 25.62 646 TYR A O 1
ATOM 2133 N N . LYS A 1 334 ? 11.409 22.275 96.989 1.00 25.68 647 LYS A N 1
ATOM 2134 C CA . LYS A 1 334 ? 11.431 23.296 95.902 1.00 24.13 647 LYS A CA 1
ATOM 2135 C C . LYS A 1 334 ? 10.980 24.678 96.427 1.00 25.37 647 LYS A C 1
ATOM 2136 O O . LYS A 1 334 ? 11.581 25.707 96.159 1.00 29.27 647 LYS A O 1
ATOM 2142 N N . LYS A 1 335 ? 10.000 24.666 97.326 1.00 25.77 648 LYS A N 1
ATOM 2143 C CA . LYS A 1 335 ? 9.495 25.905 97.882 1.00 24.61 648 LYS A CA 1
ATOM 2144 C C . LYS A 1 335 ? 10.531 26.592 98.771 1.00 24.32 648 LYS A C 1
ATOM 2145 O O . LYS A 1 335 ? 10.751 27.782 98.675 1.00 27.46 648 LYS A O 1
ATOM 2151 N N . GLN A 1 336 ? 11.118 25.843 99.707 1.00 23.92 649 GLN A N 1
ATOM 2152 C CA . GLN A 1 336 ? 12.240 26.408 100.474 1.00 24.64 649 GLN A CA 1
ATOM 2153 C C . GLN A 1 336 ? 13.394 26.940 99.599 1.00 22.31 649 GLN A C 1
ATOM 2154 O O . GLN A 1 336 ? 13.938 28.015 99.850 1.00 25.53 649 GLN A O 1
ATOM 2160 N N . TYR A 1 337 ? 13.709 26.220 98.506 1.00 22.68 650 TYR A N 1
ATOM 2161 C CA . TYR A 1 337 ? 14.866 26.569 97.708 1.00 22.97 650 TYR A CA 1
ATOM 2162 C C . TYR A 1 337 ? 14.550 27.892 97.019 1.00 24.28 650 TYR A C 1
ATOM 2163 O O . TYR A 1 337 ? 15.323 28.845 97.099 1.00 25.64 650 TYR A O 1
ATOM 2172 N N . PHE A 1 338 ? 13.390 27.959 96.346 1.00 24.74 651 PHE A N 1
ATOM 2173 C CA . PHE A 1 338 ? 13.083 29.181 95.625 1.00 25.46 651 PHE A CA 1
ATOM 2174 C C . PHE A 1 338 ? 12.539 30.356 96.435 1.00 27.70 651 PHE A C 1
ATOM 2175 O O . PHE A 1 338 ? 12.598 31.491 95.955 1.00 30.10 651 PHE A O 1
ATOM 2183 N N . GLU A 1 339 ? 12.017 30.120 97.644 1.00 23.97 652 GLU A N 1
ATOM 2184 C CA . GLU A 1 339 ? 11.292 31.144 98.335 1.00 24.42 652 GLU A CA 1
ATOM 2185 C C . GLU A 1 339 ? 11.773 31.339 99.762 1.00 24.31 652 GLU A C 1
ATOM 2186 O O . GLU A 1 339 ? 11.418 32.318 100.372 1.00 26.85 652 GLU A O 1
ATOM 2192 N N . GLY A 1 340 ? 12.629 30.444 100.223 1.00 24.88 653 GLY A N 1
ATOM 2193 C CA . GLY A 1 340 ? 12.983 30.463 101.656 1.00 22.73 653 GLY A CA 1
ATOM 2194 C C . GLY A 1 340 ? 13.960 31.586 101.964 1.00 23.55 653 GLY A C 1
ATOM 2195 O O . GLY A 1 340 ? 14.763 31.980 101.090 1.00 24.31 653 GLY A O 1
ATOM 2196 N N . ILE A 1 341 ? 13.921 32.058 103.226 1.00 23.07 654 ILE A N 1
ATOM 2197 C CA . ILE A 1 341 ? 14.889 33.0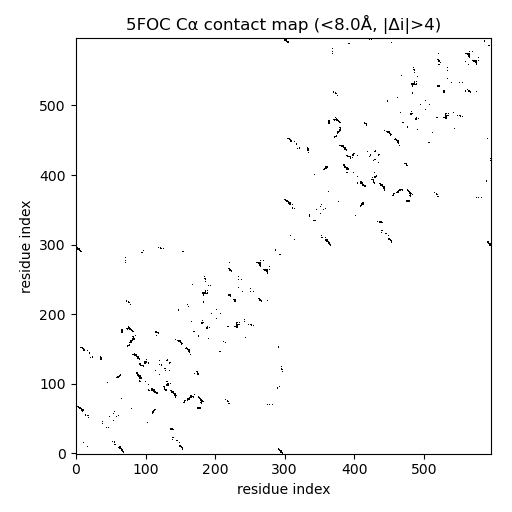22 103.755 1.00 22.77 654 ILE A CA 1
ATOM 2198 C C . ILE A 1 341 ? 15.562 32.333 104.941 1.00 21.02 654 ILE A C 1
ATOM 2199 O O . ILE A 1 341 ? 14.881 31.756 105.789 1.00 25.97 654 ILE A O 1
ATOM 2204 N N . MET A 1 342 ? 16.883 32.377 104.961 1.00 21.51 655 MET A N 1
ATOM 2205 C CA . MET A 1 342 ? 17.654 31.837 106.098 1.00 19.92 655 MET A CA 1
ATOM 2206 C C . MET A 1 342 ? 17.484 32.655 107.373 1.00 21.87 655 MET A C 1
ATOM 2207 O O . MET A 1 342 ? 17.492 33.895 107.363 1.00 24.41 655 MET A O 1
ATOM 2212 N N . THR A 1 343 ? 17.412 31.933 108.484 1.00 21.50 656 THR A N 1
ATOM 2213 C CA . THR A 1 343 ? 17.186 32.548 109.815 1.00 22.68 656 THR A CA 1
ATOM 2214 C C . THR A 1 343 ? 18.307 32.328 110.871 1.00 22.73 656 THR A C 1
ATOM 2215 O O . THR A 1 343 ? 18.161 32.716 112.068 1.00 28.11 656 THR A O 1
ATOM 2219 N N . VAL A 1 344 ? 19.408 31.732 110.429 1.00 23.59 657 VAL A N 1
ATOM 2220 C CA . VAL A 1 344 ? 20.540 31.338 111.315 1.00 22.41 657 VAL A CA 1
ATOM 2221 C C . VAL A 1 344 ? 21.868 31.837 110.805 1.00 21.32 657 VAL A C 1
ATOM 2222 O O . VAL A 1 344 ? 22.058 31.971 109.559 1.00 25.49 657 VAL A O 1
ATOM 2226 N N . ASP A 1 345 ? 22.797 32.144 111.714 1.00 25.51 658 ASP A N 1
ATOM 2227 C CA . ASP A 1 345 ? 24.158 32.458 111.341 1.00 24.63 658 ASP A CA 1
ATOM 2228 C C . ASP A 1 345 ? 24.830 31.313 110.605 1.00 24.68 658 ASP A C 1
ATOM 2229 O O . ASP A 1 345 ? 24.563 30.157 110.914 1.00 26.04 658 ASP A O 1
ATOM 2234 N N . PRO A 1 346 ? 25.701 31.617 109.631 1.00 26.81 659 PRO A N 1
ATOM 2235 C CA . PRO A 1 346 ? 26.100 32.977 109.245 1.00 30.17 659 PRO A CA 1
ATOM 2236 C C . PRO A 1 346 ? 25.261 33.554 108.068 1.00 26.20 659 PRO A C 1
ATOM 2237 O O . PRO A 1 346 ? 25.770 34.403 107.311 1.00 31.31 659 PRO A O 1
ATOM 2241 N N . TYR A 1 347 ? 23.989 33.147 107.938 1.00 25.61 660 TYR A N 1
ATOM 2242 C CA . TYR A 1 347 ? 23.223 33.377 106.710 1.00 26.52 660 TYR A CA 1
ATOM 2243 C C . TYR A 1 347 ? 22.019 34.262 106.952 1.00 25.34 660 TYR A C 1
ATOM 2244 O O . TYR A 1 347 ? 21.154 34.336 106.086 1.00 28.23 660 TYR A O 1
ATOM 2253 N N . LYS A 1 348 ? 21.938 34.941 108.092 1.00 26.03 661 LYS A N 1
ATOM 2254 C CA . LYS A 1 348 ? 20.679 35.581 108.484 1.00 25.17 661 LYS A CA 1
ATOM 2255 C C . LYS A 1 348 ? 20.224 36.599 107.447 1.00 26.72 661 LYS A C 1
ATOM 2256 O O . LYS A 1 348 ? 21.012 37.443 107.036 1.00 31.55 661 LYS A O 1
ATOM 2262 N N . GLY A 1 349 ? 18.964 36.477 107.024 1.00 28.50 662 GLY A N 1
ATOM 2263 C CA . GLY A 1 349 ? 18.391 37.304 105.936 1.00 24.85 662 GLY A CA 1
ATOM 2264 C C . GLY A 1 349 ? 18.705 36.984 104.485 1.00 25.80 662 GLY A C 1
ATOM 2265 O O . GLY A 1 349 ? 18.193 37.656 103.579 1.00 34.36 662 GLY A O 1
ATOM 2266 N N A MET A 1 350 ? 19.561 35.991 104.269 0.50 26.91 663 MET A N 1
ATOM 2267 N N B MET A 1 350 ? 19.591 36.016 104.256 0.50 26.94 663 MET A N 1
ATOM 2268 C CA A MET A 1 350 ? 19.995 35.597 102.954 0.50 26.73 663 MET A CA 1
ATOM 2269 C CA B MET A 1 350 ? 19.980 35.636 102.917 0.50 27.10 663 MET A CA 1
ATOM 2270 C C A MET A 1 350 ? 18.931 34.671 102.367 0.50 25.06 663 MET A C 1
ATOM 2271 C C B MET A 1 350 ? 18.947 34.669 102.362 0.50 25.13 663 MET A C 1
ATOM 2272 O O A MET A 1 350 ? 18.232 33.965 103.083 0.50 25.98 663 MET A O 1
ATOM 2273 O O B MET A 1 350 ? 18.300 33.926 103.086 0.50 25.98 663 MET A O 1
ATOM 2282 N N . LYS A 1 351 ? 18.772 34.659 101.046 1.00 25.94 664 LYS A N 1
ATOM 2283 C CA . LYS A 1 351 ? 17.838 33.741 100.510 1.00 21.81 664 LYS A CA 1
ATOM 2284 C C . LYS A 1 351 ? 18.403 32.326 100.504 1.00 23.76 664 LYS A C 1
ATOM 2285 O O . LYS A 1 351 ? 19.575 32.116 100.198 1.00 26.25 664 LYS A O 1
ATOM 2291 N N . THR A 1 352 ? 17.546 31.364 100.795 1.00 21.85 665 THR A N 1
ATOM 2292 C CA . THR A 1 352 ? 17.918 29.963 100.771 1.00 20.67 665 THR A CA 1
ATOM 2293 C C . THR A 1 352 ? 18.519 29.569 99.421 1.00 20.30 665 THR A C 1
ATOM 2294 O O . THR A 1 352 ? 19.454 28.788 99.331 1.00 23.99 665 THR A O 1
ATOM 2298 N N . PHE A 1 353 ? 17.970 30.147 98.361 1.00 24.14 666 PHE A N 1
ATOM 2299 C CA . PHE A 1 353 ? 18.506 29.840 97.045 1.00 23.88 666 PHE A CA 1
ATOM 2300 C C . PHE A 1 353 ? 20.014 30.065 96.924 1.00 24.35 666 PHE A C 1
ATOM 2301 O O . PHE A 1 353 ? 20.729 29.201 96.390 1.00 28.40 666 PHE A O 1
ATOM 2309 N N . ASN A 1 354 ? 20.488 31.197 97.470 1.00 24.43 667 ASN A N 1
ATOM 2310 C CA . ASN A 1 354 ? 21.900 31.535 97.450 1.00 25.55 667 ASN A CA 1
ATOM 2311 C C . ASN A 1 354 ? 22.677 30.699 98.522 1.00 23.55 667 ASN A C 1
ATOM 2312 O O . ASN A 1 354 ? 23.806 30.201 98.285 1.00 30.80 667 ASN A O 1
ATOM 2317 N N . CYS A 1 355 ? 22.057 30.524 99.689 1.00 22.60 668 CYS A N 1
ATOM 2318 C CA A CYS A 1 355 ? 22.712 29.889 100.824 0.50 21.38 668 CYS A CA 1
ATOM 2319 C CA B CYS A 1 355 ? 22.797 29.918 100.789 0.50 23.70 668 CYS A CA 1
ATOM 2320 C C . CYS A 1 355 ? 23.072 28.428 100.576 1.00 24.55 668 CYS A C 1
ATOM 2321 O O . CYS A 1 355 ? 24.097 27.928 101.058 1.00 27.38 668 CYS A O 1
ATOM 2326 N N . ARG A 1 356 ? 22.181 27.732 99.856 1.00 23.75 669 ARG A N 1
ATOM 2327 C CA . ARG A 1 356 ? 22.430 26.357 99.374 1.00 29.40 669 ARG A CA 1
ATOM 2328 C C . ARG A 1 356 ? 23.857 26.206 98.807 1.00 30.48 669 ARG A C 1
ATOM 2329 O O . ARG A 1 356 ? 24.597 25.262 99.133 1.00 30.96 669 ARG A O 1
ATOM 2337 N N . LYS A 1 357 ? 24.230 27.152 97.938 1.00 27.68 670 LYS A N 1
ATOM 2338 C CA . LYS A 1 357 ? 25.536 27.125 97.276 1.00 27.22 670 LYS A CA 1
ATOM 2339 C C . LYS A 1 357 ? 26.653 27.477 98.249 1.00 29.82 670 LYS A C 1
ATOM 2340 O O . LYS A 1 357 ? 27.655 26.785 98.275 1.00 30.87 670 LYS A O 1
ATOM 2346 N N . LEU A 1 358 ? 26.445 28.502 99.085 1.00 27.42 671 LEU A N 1
ATOM 2347 C CA . LEU A 1 358 ? 27.466 28.957 100.007 1.00 26.83 671 LEU A CA 1
ATOM 2348 C C . LEU A 1 358 ? 27.734 27.890 101.037 1.00 27.81 671 LEU A C 1
ATOM 2349 O O . LEU A 1 358 ? 28.890 27.615 101.344 1.00 28.19 671 LEU A O 1
ATOM 2354 N N . ALA A 1 359 ? 26.665 27.274 101.550 1.00 25.75 672 ALA A N 1
ATOM 2355 C CA . ALA A 1 359 ? 26.802 26.257 102.607 1.00 23.79 672 ALA A CA 1
ATOM 2356 C C . ALA A 1 359 ? 27.565 25.032 102.087 1.00 23.55 672 ALA A C 1
ATOM 2357 O O . ALA A 1 359 ? 28.435 24.490 102.773 1.00 27.01 672 ALA A O 1
ATOM 2359 N N . LYS A 1 360 ? 27.262 24.621 100.856 1.00 26.01 673 LYS A N 1
ATOM 2360 C CA . LYS A 1 360 ? 28.069 23.582 100.192 1.00 24.45 673 LYS A CA 1
ATOM 2361 C C . LYS A 1 360 ? 29.546 23.945 100.131 1.00 29.92 673 LYS A C 1
ATOM 2362 O O . LYS A 1 360 ? 30.393 23.115 100.472 1.00 33.53 673 LYS A O 1
ATOM 2368 N N . GLN A 1 361 ? 29.831 25.182 99.684 1.00 27.05 674 GLN A N 1
ATOM 2369 C CA . GLN A 1 361 ? 31.193 25.726 99.649 1.00 28.93 674 GLN A CA 1
ATOM 2370 C C . GLN A 1 361 ? 31.878 25.696 101.032 1.00 27.57 674 GLN A C 1
ATOM 2371 O O . GLN A 1 361 ? 33.018 25.247 101.134 1.00 31.73 674 GLN A O 1
ATOM 2377 N N . ASN A 1 362 ? 31.172 26.139 102.081 1.00 26.77 675 ASN A N 1
ATOM 2378 C CA . ASN A 1 362 ? 31.774 26.329 103.392 1.00 26.91 675 ASN A CA 1
ATOM 2379 C C . ASN A 1 362 ? 32.032 24.983 104.004 1.00 24.91 675 ASN A C 1
ATOM 2380 O O . ASN A 1 362 ? 33.104 24.753 104.593 1.00 28.97 675 ASN A O 1
ATOM 2385 N N . ILE A 1 363 ? 31.061 24.083 103.853 1.00 24.02 676 ILE A N 1
ATOM 2386 C CA . ILE A 1 363 ? 31.205 22.734 104.413 1.00 27.20 676 ILE A CA 1
ATOM 2387 C C . ILE A 1 363 ? 32.420 22.033 103.829 1.00 24.59 676 ILE A C 1
ATOM 2388 O O . ILE A 1 363 ? 33.217 21.454 104.587 1.00 27.18 676 ILE A O 1
ATOM 2393 N N . ILE A 1 364 ? 32.583 22.107 102.501 1.00 26.29 677 ILE A N 1
ATOM 2394 C CA . ILE A 1 364 ? 33.715 21.478 101.818 1.00 23.77 677 ILE A CA 1
ATOM 2395 C C . ILE A 1 364 ? 35.033 22.154 102.207 1.00 26.56 677 ILE A C 1
ATOM 2396 O O . ILE A 1 364 ? 36.006 21.474 102.570 1.00 28.88 677 ILE A O 1
ATOM 2401 N N . ARG A 1 365 ? 35.039 23.484 102.198 1.00 28.00 678 ARG A N 1
ATOM 2402 C CA . ARG A 1 365 ? 36.248 24.250 102.477 1.00 30.22 678 ARG A CA 1
ATOM 2403 C C . ARG A 1 365 ? 36.760 24.007 103.903 1.00 26.87 678 ARG A C 1
ATOM 2404 O O . ARG A 1 365 ? 37.949 23.914 104.099 1.00 32.87 678 ARG A O 1
ATOM 2412 N N . ASN A 1 366 ? 35.836 23.868 104.859 1.00 26.98 679 ASN A N 1
ATOM 2413 C CA . ASN A 1 366 ? 36.158 23.613 106.276 1.00 27.53 679 ASN A CA 1
ATOM 2414 C C . ASN A 1 366 ? 36.451 22.151 106.571 1.00 25.93 679 ASN A C 1
ATOM 2415 O O . ASN A 1 366 ? 36.688 21.810 107.719 1.00 30.90 679 ASN A O 1
ATOM 2420 N N . LEU A 1 367 ? 36.416 21.281 105.560 1.00 29.00 680 LEU A N 1
ATOM 2421 C CA . LEU A 1 367 ? 36.604 19.848 105.734 1.00 26.94 680 LEU A CA 1
ATOM 2422 C C . LEU A 1 367 ? 35.569 19.223 106.675 1.00 22.75 680 LEU A C 1
ATOM 2423 O O . LEU A 1 367 ? 35.857 18.257 107.366 1.00 27.08 680 LEU A O 1
ATOM 2428 N N . ASP A 1 368 ? 34.353 19.761 106.663 1.00 22.45 681 ASP A N 1
ATOM 2429 C CA . ASP A 1 368 ? 33.226 19.222 107.431 1.00 25.16 681 ASP A CA 1
ATOM 2430 C C . ASP A 1 368 ? 32.355 18.254 106.653 1.00 22.80 681 ASP A C 1
ATOM 2431 O O . ASP A 1 368 ? 31.396 17.695 107.191 1.00 23.88 681 ASP A O 1
ATOM 2436 N N . GLY A 1 369 ? 32.719 18.046 105.389 1.00 23.65 682 GLY A N 1
ATOM 2437 C CA . GLY A 1 369 ? 32.002 17.168 104.507 1.00 20.75 682 GLY A CA 1
ATOM 2438 C C . GLY A 1 369 ? 32.526 17.180 103.071 1.00 24.10 682 GLY A C 1
ATOM 2439 O O . GLY A 1 369 ? 33.592 17.701 102.800 1.00 25.38 682 GLY A O 1
ATOM 2440 N N . PHE A 1 370 ? 31.752 16.539 102.185 1.00 20.92 683 PHE A N 1
ATOM 2441 C CA . PHE A 1 370 ? 32.160 16.236 100.815 1.00 22.25 683 PHE A CA 1
ATOM 2442 C C . PHE A 1 370 ? 30.973 16.416 99.893 1.00 21.32 683 PHE A C 1
ATOM 2443 O O . PHE A 1 370 ? 29.828 16.259 100.291 1.00 24.35 683 PHE A O 1
ATOM 2451 N N . LEU A 1 371 ? 31.295 16.730 98.637 1.00 24.65 684 LEU A N 1
ATOM 2452 C CA . LEU A 1 371 ? 30.303 16.601 97.571 1.00 27.12 684 LEU A CA 1
ATOM 2453 C C . LEU A 1 371 ? 30.341 15.169 97.069 1.00 24.45 684 LEU A C 1
ATOM 2454 O O . LEU A 1 371 ? 31.410 14.586 97.008 1.00 31.82 684 LEU A O 1
ATOM 2459 N N . TYR A 1 372 ? 29.164 14.622 96.761 1.00 24.18 685 TYR A N 1
ATOM 2460 C CA . TYR A 1 372 ? 28.979 13.231 96.337 1.00 22.07 685 TYR A CA 1
ATOM 2461 C C . TYR A 1 372 ? 27.880 13.126 95.272 1.00 23.30 685 TYR A C 1
ATOM 2462 O O . TYR A 1 372 ? 26.784 13.715 95.434 1.00 26.97 685 TYR A O 1
ATOM 2471 N N . SER A 1 373 ? 28.179 12.334 94.220 1.00 25.19 686 SER A N 1
ATOM 2472 C CA . SER A 1 373 ? 27.270 11.999 93.124 1.00 24.70 686 SER A CA 1
ATOM 2473 C C . SER A 1 373 ? 27.224 10.499 92.905 1.00 26.34 686 SER A C 1
ATOM 2474 O O . SER A 1 373 ? 28.202 9.806 93.152 1.00 30.58 686 SER A O 1
ATOM 2477 N N . GLU A 1 374 ? 26.117 10.001 92.348 1.00 30.21 687 GLU A N 1
ATOM 2478 C CA . GLU A 1 374 ? 26.060 8.575 91.968 1.00 29.49 687 GLU A CA 1
ATOM 2479 C C . GLU A 1 374 ? 25.221 8.327 90.752 1.00 38.38 687 GLU A C 1
ATOM 2480 O O . GLU A 1 374 ? 24.484 9.211 90.374 1.00 47.37 687 GLU A O 1
ATOM 2487 N N . SER B 1 5 ? 27.962 39.717 95.295 1.00 70.70 273 SER B N 1
ATOM 2488 C CA . SER B 1 5 ? 27.392 38.868 94.211 1.00 63.46 273 SER B CA 1
ATOM 2489 C C . SER B 1 5 ? 27.370 39.652 92.877 1.00 55.91 273 SER B C 1
ATOM 2490 O O . SER B 1 5 ? 26.821 40.757 92.785 1.00 47.81 273 SER B O 1
ATOM 2493 N N . GLN B 1 6 ? 27.960 39.069 91.840 1.00 44.17 274 GLN B N 1
ATOM 2494 C CA . GLN B 1 6 ? 28.204 39.778 90.613 1.00 44.87 274 GLN B CA 1
ATOM 2495 C C . GLN B 1 6 ? 26.849 39.902 89.908 1.00 42.31 274 GLN B C 1
ATOM 2496 O O . GLN B 1 6 ? 26.135 38.905 89.785 1.00 47.26 274 GLN B O 1
ATOM 2502 N N . GLU B 1 7 ? 26.463 41.120 89.515 1.00 37.25 275 GLU B N 1
ATOM 2503 C CA . GLU B 1 7 ? 25.280 41.294 88.683 1.00 31.04 275 GLU B CA 1
ATOM 2504 C C . GLU B 1 7 ? 25.715 41.346 87.221 1.00 32.08 275 GLU B C 1
ATOM 2505 O O . GLU B 1 7 ? 26.545 42.172 86.855 1.00 45.07 275 GLU B O 1
ATOM 2511 N N . TYR B 1 8 ? 25.139 40.469 86.388 1.00 28.67 276 TYR B N 1
ATOM 2512 C CA . TYR B 1 8 ? 25.360 40.437 84.954 1.00 25.54 276 TYR B CA 1
ATOM 2513 C C . TYR B 1 8 ? 24.191 41.093 84.274 1.00 24.57 276 TYR B C 1
ATOM 2514 O O . TYR B 1 8 ? 23.077 41.086 84.783 1.00 27.28 276 TYR B O 1
ATOM 2523 N N . THR B 1 9 ? 24.433 41.665 83.101 1.00 27.72 277 THR B N 1
ATOM 2524 C CA . THR B 1 9 ? 23.355 42.128 82.238 1.00 23.39 277 THR B CA 1
ATOM 2525 C C . THR B 1 9 ? 23.269 41.089 81.124 1.00 21.71 277 THR B C 1
ATOM 2526 O O . THR B 1 9 ? 24.277 40.802 80.464 1.00 22.20 277 THR B O 1
ATOM 2530 N N . LEU B 1 10 ? 22.105 40.471 81.008 1.00 21.32 278 LEU B N 1
ATOM 2531 C CA . LEU B 1 10 ? 21.832 39.597 79.865 1.00 19.64 278 LEU B CA 1
ATOM 2532 C C . LEU B 1 10 ? 21.277 40.459 78.727 1.00 22.29 278 LEU B C 1
ATOM 2533 O O . LEU B 1 10 ? 20.398 41.277 78.946 1.00 25.46 278 LEU B O 1
ATOM 2538 N N . ILE B 1 11 ? 21.795 40.261 77.531 1.00 21.70 279 ILE B N 1
ATOM 2539 C CA . ILE B 1 11 ? 21.328 40.953 76.341 1.00 21.20 279 ILE B CA 1
ATOM 2540 C C . ILE B 1 11 ? 20.684 39.912 75.421 1.00 19.66 279 ILE B C 1
ATOM 2541 O O . ILE B 1 11 ? 21.209 38.816 75.210 1.00 21.97 279 ILE B O 1
ATOM 2546 N N . LYS B 1 12 ? 19.531 40.305 74.892 1.00 21.02 280 LYS B N 1
ATOM 2547 C CA . LYS B 1 12 ? 18.821 39.450 73.974 1.00 17.81 280 LYS B CA 1
ATOM 2548 C C . LYS B 1 12 ? 19.522 39.505 72.609 1.00 19.03 280 LYS B C 1
ATOM 2549 O O . LYS B 1 12 ? 19.581 40.562 71.987 1.00 23.76 280 LYS B O 1
ATOM 2555 N N . ILE B 1 13 ? 20.070 38.370 72.208 1.00 19.38 281 ILE B N 1
ATOM 2556 C CA . ILE B 1 13 ? 20.829 38.251 70.988 1.00 18.66 281 ILE B CA 1
ATOM 2557 C C . ILE B 1 13 ? 19.933 37.438 70.060 1.00 17.74 281 ILE B C 1
ATOM 2558 O O . ILE B 1 13 ? 19.862 36.214 70.160 1.00 20.43 281 ILE B O 1
ATOM 2563 N N . PHE B 1 14 ? 19.297 38.136 69.092 1.00 20.23 282 PHE B N 1
ATOM 2564 C CA . PHE B 1 14 ? 18.342 37.471 68.215 1.00 21.19 282 PHE B CA 1
ATOM 2565 C C . PHE B 1 14 ? 19.068 36.749 67.069 1.00 19.72 282 PHE B C 1
ATOM 2566 O O . PHE B 1 14 ? 20.134 37.160 66.612 1.00 21.28 282 PHE B O 1
ATOM 2574 N N . VAL B 1 15 ? 18.501 35.619 66.696 1.00 21.77 283 VAL B N 1
ATOM 2575 C CA . VAL B 1 15 ? 18.928 34.901 65.483 1.00 21.80 283 VAL B CA 1
ATOM 2576 C C . VAL B 1 15 ? 18.325 35.535 64.220 1.00 23.74 283 VAL B C 1
ATOM 2577 O O . VAL B 1 15 ? 17.145 35.716 64.145 1.00 25.99 283 VAL B O 1
ATOM 2581 N N . SER B 1 16 ? 19.174 35.851 63.243 1.00 23.27 284 SER B N 1
ATOM 2582 C CA . SER B 1 16 ? 18.733 36.395 61.912 1.00 25.11 284 SER B CA 1
ATOM 2583 C C . SER B 1 16 ? 18.027 35.385 61.021 1.00 26.63 284 SER B C 1
ATOM 2584 O O . SER B 1 16 ? 16.915 35.636 60.582 1.00 36.82 284 SER B O 1
ATOM 2587 N N . ASN B 1 17 ? 18.684 34.258 60.768 1.00 25.71 285 ASN B N 1
ATOM 2588 C CA . ASN B 1 17 ? 18.124 33.206 59.931 1.00 29.52 285 ASN B CA 1
ATOM 2589 C C . ASN B 1 17 ? 17.526 32.092 60.774 1.00 24.98 285 ASN B C 1
ATOM 2590 O O . ASN B 1 17 ? 18.137 31.048 60.991 1.00 27.98 285 ASN B O 1
ATOM 2595 N N . VAL B 1 18 ? 16.293 32.317 61.189 1.00 24.21 286 VAL B N 1
ATOM 2596 C CA . VAL B 1 18 ? 15.573 31.337 61.984 1.00 25.58 286 VAL B CA 1
ATOM 2597 C C . VAL B 1 18 ? 15.255 30.072 61.234 1.00 26.13 286 VAL B C 1
ATOM 2598 O O . VAL B 1 18 ? 15.101 29.045 61.820 1.00 25.44 286 VAL B O 1
ATOM 2602 N N . LYS B 1 19 ? 15.174 30.112 59.869 1.00 27.20 287 LYS B N 1
ATOM 2603 C CA . LYS B 1 19 ? 15.028 28.867 59.213 1.00 23.77 287 LYS B CA 1
ATOM 2604 C C . LYS B 1 19 ? 16.246 27.997 59.277 1.00 23.82 287 LYS B C 1
ATOM 2605 O O . LYS B 1 19 ? 16.111 26.802 59.388 1.00 25.99 287 LYS B O 1
ATOM 2611 N N . ASP B 1 20 ? 17.440 28.570 59.217 1.00 25.42 288 ASP B N 1
ATOM 2612 C CA . ASP B 1 20 ? 18.655 27.766 59.425 1.00 26.37 288 ASP B CA 1
ATOM 2613 C C . ASP B 1 20 ? 18.696 27.214 60.874 1.00 26.29 288 ASP B C 1
ATOM 2614 O O . ASP B 1 20 ? 19.115 26.073 61.091 1.00 27.00 288 ASP B O 1
ATOM 2619 N N . PHE B 1 21 ? 18.188 28.015 61.815 1.00 23.86 289 PHE B N 1
ATOM 2620 C CA . PHE B 1 21 ? 18.119 27.551 63.212 1.00 20.49 289 PHE B CA 1
ATOM 2621 C C . PHE B 1 21 ? 17.210 26.319 63.333 1.00 23.48 289 PHE B C 1
ATOM 2622 O O . PHE B 1 21 ? 17.542 25.322 63.989 1.00 23.54 289 PHE B O 1
ATOM 2630 N N . TYR B 1 22 ? 16.071 26.367 62.626 1.00 22.09 290 TYR B N 1
ATOM 2631 C CA . TYR B 1 22 ? 15.149 25.245 62.585 1.00 23.99 290 TYR B CA 1
ATOM 2632 C C . TYR B 1 22 ? 15.838 24.013 62.039 1.00 23.34 290 TYR B C 1
ATOM 2633 O O . TYR B 1 22 ? 15.618 22.920 62.572 1.00 26.05 290 TYR B O 1
ATOM 2642 N N . SER B 1 23 ? 16.649 24.170 60.977 1.00 24.71 291 SER B N 1
ATOM 2643 C CA . SER B 1 23 ? 17.359 23.012 60.393 1.00 24.33 291 SER B CA 1
ATOM 2644 C C . SER B 1 23 ? 18.284 22.394 61.457 1.00 25.30 291 SER B C 1
ATOM 2645 O O . SER B 1 23 ? 18.345 21.168 61.609 1.00 25.42 291 SER B O 1
ATOM 2648 N N . ILE B 1 24 ? 18.991 23.252 62.168 1.00 21.10 292 ILE B N 1
ATOM 2649 C CA . ILE B 1 24 ? 19.919 22.762 63.206 1.00 23.10 292 ILE B CA 1
ATOM 2650 C C . ILE B 1 24 ? 19.100 22.028 64.271 1.00 21.41 292 ILE B C 1
ATOM 2651 O O . ILE B 1 24 ? 19.495 20.940 64.743 1.00 24.79 292 ILE B O 1
ATOM 2656 N N . PHE B 1 25 ? 17.979 22.623 64.659 1.00 20.95 293 PHE B N 1
ATOM 2657 C CA . PHE B 1 25 ? 17.097 22.044 65.668 1.00 22.15 293 PHE B CA 1
ATOM 2658 C C . PHE B 1 25 ? 16.620 20.659 65.272 1.00 21.92 293 PHE B C 1
ATOM 2659 O O . PHE B 1 25 ? 16.737 19.694 66.049 1.00 23.59 293 PHE B O 1
ATOM 2667 N N . MET B 1 26 ? 16.109 20.483 64.027 1.00 22.57 294 MET B N 1
ATOM 2668 C CA . MET B 1 26 ? 15.600 19.180 63.702 1.00 21.29 294 MET B CA 1
ATOM 2669 C C . MET B 1 26 ? 16.713 18.161 63.432 1.00 22.34 294 MET B C 1
ATOM 2670 O O . MET B 1 26 ? 16.514 16.956 63.680 1.00 23.88 294 MET B O 1
ATOM 2675 N N . ASN B 1 27 ? 17.880 18.607 62.948 1.00 23.01 295 ASN B N 1
ATOM 2676 C CA . ASN B 1 27 ? 19.028 17.680 62.859 1.00 24.49 295 ASN B CA 1
ATOM 2677 C C . ASN B 1 27 ? 19.365 17.088 64.254 1.00 23.82 295 ASN B C 1
ATOM 2678 O O . ASN B 1 27 ? 19.671 15.900 64.358 1.00 26.75 295 ASN B O 1
ATOM 2683 N N . SER B 1 28 ? 19.277 17.910 65.305 1.00 24.02 296 SER B N 1
ATOM 2684 C CA . SER B 1 28 ? 19.573 17.454 66.650 1.00 23.54 296 SER B CA 1
ATOM 2685 C C . SER B 1 28 ? 18.522 16.533 67.174 1.00 24.90 296 SER B C 1
ATOM 2686 O O . SER B 1 28 ? 18.851 15.557 67.880 1.00 26.21 296 SER B O 1
ATOM 2689 N N . ILE B 1 29 ? 17.257 16.848 66.905 1.00 23.32 297 ILE B N 1
ATOM 2690 C CA . ILE B 1 29 ? 16.180 15.954 67.313 1.00 26.77 297 ILE B CA 1
ATOM 2691 C C . ILE B 1 29 ? 16.440 14.584 66.689 1.00 22.90 297 ILE B C 1
ATOM 2692 O O . ILE B 1 29 ? 16.400 13.568 67.376 1.00 26.12 297 ILE B O 1
ATOM 2697 N N . ARG B 1 30 ? 16.703 14.538 65.372 1.00 22.36 298 ARG B N 1
ATOM 2698 C CA . ARG B 1 30 ? 16.926 13.225 64.767 1.00 22.99 298 ARG B CA 1
ATOM 2699 C C . ARG B 1 30 ? 18.153 12.492 65.304 1.00 26.01 298 ARG B C 1
ATOM 2700 O O . ARG B 1 30 ? 18.110 11.268 65.479 1.00 30.10 298 ARG B O 1
ATOM 2708 N N . SER B 1 31 ? 19.235 13.237 65.551 1.00 26.81 299 SER B N 1
ATOM 2709 C CA . SER B 1 31 ? 20.450 12.673 66.149 1.00 28.03 299 SER B CA 1
ATOM 2710 C C . SER B 1 31 ? 20.180 12.024 67.494 1.00 31.08 299 SER B C 1
ATOM 2711 O O . SER B 1 31 ? 20.652 10.934 67.776 1.00 40.08 299 SER B O 1
ATOM 2714 N N . SER B 1 32 ? 19.424 12.719 68.326 1.00 30.02 300 SER B N 1
ATOM 2715 C CA . SER B 1 32 ? 19.158 12.223 69.646 1.00 32.05 300 SER B CA 1
ATOM 2716 C C . SER B 1 32 ? 18.216 11.034 69.602 1.00 34.23 300 SER B C 1
ATOM 2717 O O . SER B 1 32 ? 18.376 10.110 70.374 1.00 36.13 300 SER B O 1
ATOM 2720 N N . GLN B 1 33 ? 17.242 11.045 68.686 1.00 34.50 301 GLN B N 1
ATOM 2721 C CA . GLN B 1 33 ? 16.338 9.899 68.511 1.00 37.27 301 GLN B CA 1
ATOM 2722 C C . GLN B 1 33 ? 17.116 8.641 68.085 1.00 38.45 301 GLN B C 1
ATOM 2723 O O . GLN B 1 33 ? 16.835 7.530 68.568 1.00 46.63 301 GLN B O 1
ATOM 2729 N N . SER B 1 34 ? 18.115 8.833 67.217 1.00 33.88 302 SER B N 1
ATOM 2730 C CA . SER B 1 34 ? 18.951 7.728 66.721 1.00 39.48 302 SER B CA 1
ATOM 2731 C C . SER B 1 34 ? 19.878 7.131 67.800 1.00 44.33 302 SER B C 1
ATOM 2732 O O . SER B 1 34 ? 19.925 5.901 68.004 1.00 39.18 302 SER B O 1
ATOM 2735 N N . VAL B 1 35 ? 20.632 8.005 68.469 1.00 47.37 303 VAL B N 1
ATOM 2736 C CA . VAL B 1 35 ? 21.556 7.557 69.528 1.00 49.93 303 VAL B CA 1
ATOM 2737 C C . VAL B 1 35 ? 20.812 6.846 70.666 1.00 48.55 303 VAL B C 1
ATOM 2738 O O . VAL B 1 35 ? 21.368 5.939 71.287 1.00 55.63 303 VAL B O 1
ATOM 2742 N N . LEU B 1 36 ? 19.569 7.261 70.922 1.00 47.79 304 LEU B N 1
ATOM 2743 C CA . LEU B 1 36 ? 18.726 6.683 71.982 1.00 51.67 304 LEU B CA 1
ATOM 2744 C C . LEU B 1 36 ? 17.762 5.592 71.469 1.00 53.19 304 LEU B C 1
ATOM 2745 O O . LEU B 1 36 ? 16.724 5.322 72.085 1.00 54.47 304 LEU B O 1
ATOM 2750 N N . ASN B 1 37 ? 18.098 4.964 70.337 1.00 50.47 305 ASN B N 1
ATOM 2751 C CA . ASN B 1 37 ? 17.330 3.821 69.813 1.00 53.77 305 ASN B CA 1
ATOM 2752 C C . ASN B 1 37 ? 17.531 2.564 70.675 1.00 61.62 305 ASN B C 1
ATOM 2753 O O . ASN B 1 37 ? 16.565 1.921 71.089 1.00 69.77 305 ASN B O 1
ATOM 2758 N N . THR B 1 93 ? 17.211 12.394 77.394 1.00 55.37 361 THR B N 1
ATOM 2759 C CA . THR B 1 93 ? 18.309 13.265 77.854 1.00 49.93 361 THR B CA 1
ATOM 2760 C C . THR B 1 93 ? 18.542 14.568 77.048 1.00 48.00 361 THR B C 1
ATOM 2761 O O . THR B 1 93 ? 19.044 15.558 77.598 1.00 53.24 361 THR B O 1
ATOM 2765 N N . PHE B 1 94 ? 18.216 14.561 75.756 1.00 40.35 362 PHE B N 1
ATOM 2766 C CA . PHE B 1 94 ? 18.369 15.755 74.903 1.00 31.42 362 PHE B CA 1
ATOM 2767 C C . PHE B 1 94 ? 17.189 16.727 74.917 1.00 31.13 362 PHE B C 1
ATOM 2768 O O . PHE B 1 94 ? 17.359 17.884 74.586 1.00 32.00 362 PHE B O 1
ATOM 2776 N N . PHE B 1 95 ? 16.009 16.244 75.285 1.00 30.47 363 PHE B N 1
ATOM 2777 C CA . PHE B 1 95 ? 14.803 17.065 75.310 1.00 27.43 363 PHE B CA 1
ATOM 2778 C C . PHE B 1 95 ? 13.787 16.384 76.225 1.00 27.45 363 PHE B C 1
ATOM 2779 O O . PHE B 1 95 ? 13.837 15.190 76.429 1.00 33.94 363 PHE B O 1
ATOM 2787 N N . THR B 1 96 ? 12.885 17.174 76.778 1.00 25.78 364 THR B N 1
ATOM 2788 C CA . THR B 1 96 ? 11.805 16.676 77.619 1.00 29.69 364 THR B CA 1
ATOM 2789 C C . THR B 1 96 ? 10.898 15.824 76.760 1.00 30.62 364 THR B C 1
ATOM 2790 O O . THR B 1 96 ? 10.409 16.264 75.695 1.00 31.85 364 THR B O 1
ATOM 2794 N N . ASP B 1 97 ? 10.746 14.572 77.172 1.00 36.79 365 ASP B N 1
ATOM 2795 C CA . ASP B 1 97 ? 9.906 13.631 76.462 1.00 37.56 365 ASP B CA 1
ATOM 2796 C C . ASP B 1 97 ? 8.445 14.068 76.447 1.00 34.23 365 ASP B C 1
ATOM 2797 O O . ASP B 1 97 ? 7.929 14.619 77.435 1.00 32.89 365 ASP B O 1
ATOM 2802 N N . PHE B 1 98 ? 7.798 13.822 75.299 1.00 35.48 366 PHE B N 1
ATOM 2803 C CA . PHE B 1 98 ? 6.374 14.079 75.132 1.00 28.96 366 PHE B CA 1
ATOM 2804 C C . PHE B 1 98 ? 5.598 12.894 75.662 1.00 34.56 366 PHE B C 1
ATOM 2805 O O . PHE B 1 98 ? 5.906 11.751 75.341 1.00 40.74 366 PHE B O 1
ATOM 2813 N N . GLU B 1 99 ? 4.590 13.182 76.473 1.00 40.68 367 GLU B N 1
ATOM 2814 C CA . GLU B 1 99 ? 3.759 12.162 77.115 1.00 51.60 367 GLU B CA 1
ATOM 2815 C C . GLU B 1 99 ? 2.675 11.764 76.130 1.00 49.25 367 GLU B C 1
ATOM 2816 O O . GLU B 1 99 ? 2.501 12.426 75.098 1.00 46.75 367 GLU B O 1
ATOM 2822 N N . LYS B 1 100 ? 1.920 10.721 76.469 1.00 53.72 368 LYS B N 1
ATOM 2823 C CA . LYS B 1 100 ? 1.012 10.066 75.507 1.00 60.73 368 LYS B CA 1
ATOM 2824 C C . LYS B 1 100 ? 0.089 11.016 74.700 1.00 53.28 368 LYS B C 1
ATOM 2825 O O . LYS B 1 100 ? 0.125 11.028 73.454 1.00 66.39 368 LYS B O 1
ATOM 2831 N N . GLY B 1 101 ? -0.715 11.813 75.395 1.00 41.14 369 GLY B N 1
ATOM 2832 C CA . GLY B 1 101 ? -1.626 12.753 74.735 1.00 41.69 369 GLY B CA 1
ATOM 2833 C C . GLY B 1 101 ? -1.043 14.126 74.422 1.00 36.81 369 GLY B C 1
ATOM 2834 O O . GLY B 1 101 ? -1.779 15.112 74.345 1.00 44.03 369 GLY B O 1
ATOM 2835 N N . GLU B 1 102 ? 0.271 14.208 74.231 1.00 35.90 370 GLU B N 1
ATOM 2836 C CA . GLU B 1 102 ? 0.931 15.476 73.919 1.00 31.43 370 GLU B CA 1
ATOM 2837 C C . GLU B 1 102 ? 1.478 15.528 72.500 1.00 31.74 370 GLU B C 1
ATOM 2838 O O . GLU B 1 102 ? 2.388 16.331 72.222 1.00 36.47 370 GLU B O 1
ATOM 2844 N N . GLU B 1 103 ? 0.939 14.705 71.592 1.00 35.72 371 GLU B N 1
ATOM 2845 C CA . GLU B 1 103 ? 1.399 14.728 70.203 1.00 36.24 371 GLU B CA 1
ATOM 2846 C C . GLU B 1 103 ? 1.087 16.048 69.472 1.00 35.74 371 GLU B C 1
ATOM 2847 O O . GLU B 1 103 ? 1.875 16.486 68.628 1.00 39.37 371 GLU B O 1
ATOM 2853 N N . ASP B 1 104 ? -0.059 16.662 69.757 1.00 33.24 372 ASP B N 1
ATOM 2854 C CA . ASP B 1 104 ? -0.337 18.003 69.231 1.00 37.86 372 ASP B CA 1
ATOM 2855 C C . ASP B 1 104 ? 0.740 18.996 69.675 1.00 29.12 372 ASP B C 1
ATOM 2856 O O . ASP B 1 104 ? 1.135 19.840 68.884 1.00 38.05 372 ASP B O 1
ATOM 2861 N N . LEU B 1 105 ? 1.244 18.880 70.910 1.00 30.64 373 LEU B N 1
ATOM 2862 C CA . LEU B 1 105 ? 2.331 19.781 71.367 1.00 27.60 373 LEU B CA 1
ATOM 2863 C C . LEU B 1 105 ? 3.620 19.562 70.551 1.00 29.18 373 LEU B C 1
ATOM 2864 O O . LEU B 1 105 ? 4.249 20.510 70.063 1.00 29.85 373 LEU B O 1
ATOM 2869 N N . LYS B 1 106 ? 3.983 18.297 70.391 1.00 29.51 374 LYS B N 1
ATOM 2870 C CA . LYS B 1 106 ? 5.156 17.915 69.625 1.00 26.33 374 LYS B CA 1
ATOM 2871 C C . LYS B 1 106 ? 5.036 18.450 68.227 1.00 27.69 374 LYS B C 1
ATOM 2872 O O . LYS B 1 106 ? 5.990 19.015 67.686 1.00 29.81 374 LYS B O 1
ATOM 2878 N N . ASN B 1 107 ? 3.864 18.262 67.631 1.00 26.52 375 ASN B N 1
ATOM 2879 C CA . ASN B 1 107 ? 3.682 18.686 66.225 1.00 27.52 375 ASN B CA 1
ATOM 2880 C C . ASN B 1 107 ? 3.735 20.215 66.029 1.00 29.65 375 ASN B C 1
ATOM 2881 O O . ASN B 1 107 ? 4.139 20.693 64.981 1.00 32.27 375 ASN B O 1
ATOM 2886 N N . LYS B 1 108 ? 3.301 20.961 67.041 1.00 25.66 376 LYS B N 1
ATOM 2887 C CA . LYS B 1 108 ? 3.418 22.407 67.077 1.00 29.48 376 LYS B CA 1
ATOM 2888 C C . LYS B 1 108 ? 4.877 22.874 67.180 1.00 27.30 376 LYS B C 1
ATOM 2889 O O . LYS B 1 108 ? 5.289 23.817 66.493 1.00 28.89 376 LYS B O 1
ATOM 2895 N N . ILE B 1 109 ? 5.632 22.239 68.081 1.00 23.81 377 ILE B N 1
ATOM 2896 C CA . ILE B 1 109 ? 7.021 22.634 68.359 1.00 22.08 377 ILE B CA 1
ATOM 2897 C C . ILE B 1 109 ? 7.955 22.250 67.200 1.00 26.63 377 ILE B C 1
ATOM 2898 O O . ILE B 1 109 ? 8.772 23.083 66.762 1.00 25.96 377 ILE B O 1
ATOM 2903 N N . TRP B 1 110 ? 7.828 21.009 66.712 1.00 23.62 378 TRP B N 1
ATOM 2904 C CA . TRP B 1 110 ? 8.710 20.459 65.678 1.00 22.05 378 TRP B CA 1
ATOM 2905 C C . TRP B 1 110 ? 8.113 20.829 64.321 1.00 23.85 378 TRP B C 1
ATOM 2906 O O . TRP B 1 110 ? 7.589 19.981 63.576 1.00 31.53 378 TRP B O 1
ATOM 2917 N N . ASN B 1 111 ? 8.150 22.119 64.055 1.00 25.36 379 ASN B N 1
ATOM 2918 C CA . ASN B 1 111 ? 7.343 22.739 62.989 1.00 23.55 379 ASN B CA 1
ATOM 2919 C C . ASN B 1 111 ? 8.016 24.009 62.627 1.00 21.51 379 ASN B C 1
ATOM 2920 O O . ASN B 1 111 ? 8.357 24.807 63.519 1.00 26.28 379 ASN B O 1
ATOM 2925 N N . GLU B 1 112 ? 8.194 24.275 61.329 1.00 25.12 380 GLU B N 1
ATOM 2926 C CA . GLU B 1 112 ? 8.874 25.503 60.962 1.00 24.64 380 GLU B CA 1
ATOM 2927 C C . GLU B 1 112 ? 8.187 26.729 61.565 1.00 24.28 380 GLU B C 1
ATOM 2928 O O . GLU B 1 112 ? 8.848 27.695 61.951 1.00 26.87 380 GLU B O 1
ATOM 2934 N N . ASP B 1 113 ? 6.854 26.699 61.638 1.00 23.44 381 ASP B N 1
ATOM 2935 C CA . ASP B 1 113 ? 6.096 27.879 62.094 1.00 23.31 381 ASP B CA 1
ATOM 2936 C C . ASP B 1 113 ? 6.467 28.253 63.534 1.00 22.97 381 ASP B C 1
ATOM 2937 O O . ASP B 1 113 ? 6.409 29.387 63.891 1.00 25.11 381 ASP B O 1
ATOM 2942 N N . PHE B 1 114 ? 6.858 27.266 64.285 1.00 22.75 382 PHE B N 1
ATOM 2943 C CA . PHE B 1 114 ? 7.242 27.555 65.693 1.00 21.47 382 PHE B CA 1
ATOM 2944 C C . PHE B 1 114 ? 8.412 28.542 65.805 1.00 23.88 382 PHE B C 1
ATOM 2945 O O . PHE B 1 114 ? 8.436 29.410 66.700 1.00 25.15 382 PHE B O 1
ATOM 2953 N N . PHE B 1 115 ? 9.395 28.381 64.926 1.00 25.39 383 PHE B N 1
ATOM 2954 C CA . PHE B 1 115 ? 10.613 29.177 64.904 1.00 28.61 383 PHE B CA 1
ATOM 2955 C C . PHE B 1 115 ? 10.518 30.395 64.026 1.00 29.46 383 PHE B C 1
ATOM 2956 O O . PHE B 1 115 ? 11.295 31.322 64.216 1.00 31.08 383 PHE B O 1
ATOM 2964 N N . VAL B 1 116 ? 9.607 30.381 63.048 1.00 26.87 384 VAL B N 1
ATOM 2965 C CA . VAL B 1 116 ? 9.478 31.501 62.072 1.00 27.61 384 VAL B CA 1
ATOM 2966 C C . VAL B 1 116 ? 8.363 32.439 62.457 1.00 25.73 384 VAL B C 1
ATOM 2967 O O . VAL B 1 116 ? 8.553 33.634 62.462 1.00 33.73 384 VAL B O 1
ATOM 2971 N N . LYS B 1 117 ? 7.212 31.894 62.824 1.00 27.72 385 LYS B N 1
ATOM 2972 C CA . LYS B 1 117 ? 6.065 32.716 63.215 1.00 28.69 385 LYS B CA 1
ATOM 2973 C C . LYS B 1 117 ? 5.773 32.849 64.707 1.00 29.40 385 LYS B C 1
ATOM 2974 O O . LYS B 1 117 ? 5.398 33.946 65.153 1.00 33.15 385 LYS B O 1
ATOM 2980 N N . ASP B 1 118 ? 5.892 31.754 65.458 1.00 23.69 386 ASP B N 1
ATOM 2981 C CA . ASP B 1 118 ? 5.259 31.713 66.766 1.00 22.07 386 ASP B CA 1
ATOM 2982 C C . ASP B 1 118 ? 6.179 32.388 67.801 1.00 24.16 386 ASP B C 1
ATOM 2983 O O . ASP B 1 118 ? 5.701 33.177 68.618 1.00 29.62 386 ASP B O 1
ATOM 2988 N N . LYS B 1 119 ? 7.466 32.061 67.758 1.00 21.76 387 LYS B N 1
ATOM 2989 C CA . LYS B 1 119 ? 8.434 32.417 68.848 1.00 19.83 387 LYS B CA 1
ATOM 2990 C C . LYS B 1 119 ? 9.612 33.205 68.287 1.00 24.62 387 LYS B C 1
ATOM 2991 O O . LYS B 1 119 ? 9.938 33.094 67.076 1.00 26.31 387 LYS B O 1
ATOM 2997 N N . LYS B 1 120 ? 10.254 34.015 69.119 1.00 25.27 388 LYS B N 1
ATOM 2998 C CA . LYS B 1 120 ? 11.559 34.575 68.825 1.00 25.12 388 LYS B CA 1
ATOM 2999 C C . LYS B 1 120 ? 12.639 33.646 69.335 1.00 19.43 388 LYS B C 1
ATOM 3000 O O . LYS B 1 120 ? 12.519 33.090 70.442 1.00 28.31 388 LYS B O 1
ATOM 3006 N N . VAL B 1 121 ? 13.733 33.533 68.628 1.00 20.44 389 VAL B N 1
ATOM 3007 C CA . VAL B 1 121 ? 14.859 32.678 68.966 1.00 19.79 389 VAL B CA 1
ATOM 3008 C C . VAL B 1 121 ? 15.972 33.587 69.467 1.00 21.66 389 VAL B C 1
ATOM 3009 O O . VAL B 1 121 ? 16.489 34.430 68.766 1.00 22.16 389 VAL B O 1
ATOM 3013 N N . ILE B 1 122 ? 16.315 33.433 70.766 1.00 20.79 390 ILE B N 1
ATOM 3014 C CA . ILE B 1 122 ? 17.176 34.405 71.393 1.00 20.02 390 ILE B CA 1
ATOM 3015 C C . ILE B 1 122 ? 18.277 33.711 72.179 1.00 18.74 390 ILE B C 1
ATOM 3016 O O . ILE B 1 122 ? 17.952 32.877 73.045 1.00 21.93 390 ILE B O 1
ATOM 3021 N N . PHE B 1 123 ? 19.523 34.028 71.873 1.00 19.04 391 PHE B N 1
ATOM 3022 C CA . PHE B 1 123 ? 20.680 33.626 72.681 1.00 17.14 391 PHE B CA 1
ATOM 3023 C C . PHE B 1 123 ? 20.745 34.663 73.816 1.00 18.69 391 PHE B C 1
ATOM 3024 O O . PHE B 1 123 ? 20.701 35.862 73.633 1.00 19.34 391 PHE B O 1
ATOM 3032 N N . LEU B 1 124 ? 20.936 34.142 75.057 1.00 20.43 392 LEU B N 1
ATOM 3033 C CA . LEU B 1 124 ? 21.017 35.067 76.191 1.00 19.64 392 LEU B CA 1
ATOM 3034 C C . LEU B 1 124 ? 22.484 35.373 76.492 1.00 20.88 392 LEU B C 1
ATOM 3035 O O . LEU B 1 124 ? 23.206 34.526 77.053 1.00 22.32 392 LEU B O 1
ATOM 3040 N N . GLY B 1 125 ? 22.937 36.538 76.018 1.00 21.53 393 GLY B N 1
ATOM 3041 C CA . GLY B 1 125 ? 24.347 36.908 76.104 1.00 21.22 393 GLY B CA 1
ATOM 3042 C C . GLY B 1 125 ? 24.552 37.591 77.461 1.00 21.62 393 GLY B C 1
ATOM 3043 O O . GLY B 1 125 ? 23.736 38.352 77.867 1.00 30.20 393 GLY B O 1
ATOM 3044 N N . SER B 1 126 ? 25.672 37.342 78.067 1.00 21.79 394 SER B N 1
ATOM 3045 C CA . SER B 1 126 ? 25.935 37.889 79.438 1.00 21.10 394 SER B CA 1
ATOM 3046 C C . SER B 1 126 ? 27.133 38.844 79.367 1.00 22.44 394 SER B C 1
ATOM 3047 O O . SER B 1 126 ? 28.192 38.510 78.785 1.00 24.02 394 SER B O 1
ATOM 3050 N N . THR B 1 127 ? 26.979 40.038 79.952 1.00 23.34 395 THR B N 1
ATOM 3051 C CA . THR B 1 127 ? 28.046 41.011 79.976 1.00 22.20 395 THR B CA 1
ATOM 3052 C C . THR B 1 127 ? 28.100 41.732 81.354 1.00 23.62 395 THR B C 1
ATOM 3053 O O . THR B 1 127 ? 27.083 41.909 82.021 1.00 29.69 395 THR B O 1
ATOM 3057 N N . LEU B 1 128 ? 29.305 42.127 81.757 1.00 26.57 396 LEU B N 1
ATOM 3058 C CA . LEU B 1 128 ? 29.520 43.096 82.844 1.00 24.56 396 LEU B CA 1
ATOM 3059 C C . LEU B 1 128 ? 29.790 44.494 82.296 1.00 26.73 396 LEU B C 1
ATOM 3060 O O . LEU B 1 128 ? 29.972 45.436 83.038 1.00 31.56 396 LEU B O 1
ATOM 3065 N N . LYS B 1 129 ? 29.815 44.658 80.967 1.00 26.71 397 LYS B N 1
ATOM 3066 C CA . LYS B 1 129 ? 30.034 45.931 80.316 1.00 26.88 397 LYS B CA 1
ATOM 3067 C C . LYS B 1 129 ? 28.908 46.194 79.337 1.00 22.84 397 LYS B C 1
ATOM 3068 O O . LYS B 1 129 ? 29.153 46.339 78.099 1.00 25.22 397 LYS B O 1
ATOM 3074 N N . PRO B 1 130 ? 27.671 46.345 79.855 1.00 25.06 398 PRO B N 1
ATOM 3075 C CA . PRO B 1 130 ? 26.537 46.650 78.980 1.00 24.49 398 PRO B CA 1
ATOM 3076 C C . PRO B 1 130 ? 26.679 47.930 78.170 1.00 22.01 398 PRO B C 1
ATOM 3077 O O . PRO B 1 130 ? 26.120 47.977 77.007 1.00 24.03 398 PRO B O 1
ATOM 3081 N N . GLU B 1 131 ? 27.427 48.922 78.641 1.00 27.35 399 GLU B N 1
ATOM 3082 C CA . GLU B 1 131 ? 27.684 50.162 77.883 1.00 23.60 399 GLU B CA 1
ATOM 3083 C C . GLU B 1 131 ? 28.487 50.006 76.580 1.00 24.13 399 GLU B C 1
ATOM 3084 O O . GLU B 1 131 ? 28.509 50.954 75.749 1.00 26.89 399 GLU B O 1
ATOM 3090 N N . THR B 1 132 ? 29.134 48.836 76.398 1.00 23.11 400 THR B N 1
ATOM 3091 C CA . THR B 1 132 ? 29.866 48.503 75.149 1.00 23.42 400 THR B CA 1
ATOM 3092 C C . THR B 1 132 ? 29.025 47.755 74.098 1.00 23.60 400 THR B C 1
ATOM 3093 O O . THR B 1 132 ? 29.574 47.433 73.054 1.00 24.42 400 THR B O 1
ATOM 3097 N N . ALA B 1 133 ? 27.730 47.520 74.325 1.00 24.28 401 ALA B N 1
ATOM 3098 C CA . ALA B 1 133 ? 26.904 46.694 73.410 1.00 19.71 401 ALA B CA 1
ATOM 3099 C C . ALA B 1 133 ? 26.828 47.263 72.031 1.00 21.44 401 ALA B C 1
ATOM 3100 O O . ALA B 1 133 ? 26.676 46.468 71.074 1.00 24.23 401 ALA B O 1
ATOM 3102 N N . TYR B 1 134 ? 26.904 48.596 71.916 1.00 22.47 402 TYR B N 1
ATOM 3103 C CA . TYR B 1 134 ? 26.765 49.192 70.537 1.00 22.15 402 TYR B CA 1
ATOM 3104 C C . TYR B 1 134 ? 27.857 48.618 69.656 1.00 23.33 402 TYR B C 1
ATOM 3105 O O . TYR B 1 134 ? 27.646 48.487 68.374 1.00 29.49 402 TYR B O 1
ATOM 3114 N N . GLY B 1 135 ? 29.009 48.342 70.235 1.00 25.91 403 GLY B N 1
ATOM 3115 C CA . GLY B 1 135 ? 30.187 47.851 69.526 1.00 25.86 403 GLY B CA 1
ATOM 3116 C C . GLY B 1 135 ? 30.309 46.364 69.275 1.00 22.51 403 GLY B C 1
ATOM 3117 O O . GLY B 1 135 ? 31.328 45.916 68.734 1.00 25.82 403 GLY B O 1
ATOM 3118 N N . GLN B 1 136 ? 29.284 45.590 69.619 1.00 23.24 404 GLN B N 1
ATOM 3119 C CA . GLN B 1 136 ? 29.334 44.149 69.443 1.00 23.07 404 GLN B CA 1
ATOM 3120 C C . GLN B 1 136 ? 29.530 43.812 67.977 1.00 24.18 404 GLN B C 1
ATOM 3121 O O . GLN B 1 136 ? 28.768 44.276 67.116 1.00 26.21 404 GLN B O 1
ATOM 3127 N N . ASN B 1 137 ? 30.553 43.017 67.673 1.00 22.04 405 ASN B N 1
ATOM 3128 C CA . ASN B 1 137 ? 30.761 42.598 66.284 1.00 23.10 405 ASN B CA 1
ATOM 3129 C C . ASN B 1 137 ? 30.565 41.108 66.094 1.00 23.92 405 ASN B C 1
ATOM 3130 O O . ASN B 1 137 ? 30.430 40.664 64.968 1.00 26.52 405 ASN B O 1
ATOM 3135 N N . TYR B 1 138 ? 30.589 40.325 67.172 1.00 24.49 406 TYR B N 1
ATOM 3136 C CA . TYR B 1 138 ? 30.331 38.885 67.114 1.00 23.87 406 TYR B CA 1
ATOM 3137 C C . TYR B 1 138 ? 29.630 38.422 68.416 1.00 20.06 406 TYR B C 1
ATOM 3138 O O . TYR B 1 138 ? 29.409 39.222 69.343 1.00 24.91 406 TYR B O 1
ATOM 3147 N N . THR B 1 139 ? 29.225 37.159 68.448 1.00 19.48 407 THR B N 1
ATOM 3148 C CA . THR B 1 139 ? 28.698 36.538 69.664 1.00 20.88 407 THR B CA 1
ATOM 3149 C C . THR B 1 139 ? 29.553 35.299 69.958 1.00 22.11 407 THR B C 1
ATOM 3150 O O . THR B 1 139 ? 29.731 34.483 69.105 1.00 23.21 407 THR B O 1
ATOM 3154 N N . PHE B 1 140 ? 30.030 35.106 71.196 1.00 22.48 408 PHE B N 1
ATOM 3155 C CA . PHE B 1 140 ? 30.914 33.993 71.496 1.00 21.72 408 PHE B CA 1
ATOM 3156 C C . PHE B 1 140 ? 30.120 32.910 72.197 1.00 19.44 408 PHE B C 1
ATOM 3157 O O . PHE B 1 140 ? 29.226 33.216 73.005 1.00 21.68 408 PHE B O 1
ATOM 3165 N N . ILE B 1 141 ? 30.416 31.663 71.843 1.00 21.34 409 ILE B N 1
ATOM 3166 C CA . ILE B 1 141 ? 29.849 30.483 72.486 1.00 23.19 409 ILE B CA 1
ATOM 3167 C C . ILE B 1 141 ? 30.964 29.468 72.684 1.00 19.63 409 ILE B C 1
ATOM 3168 O O . ILE B 1 141 ? 31.983 29.519 71.988 1.00 22.28 409 ILE B O 1
ATOM 3173 N N . ASN B 1 142 ? 30.814 28.577 73.660 1.00 22.09 410 ASN B N 1
ATOM 3174 C CA . ASN B 1 142 ? 31.779 27.515 73.808 1.00 19.76 410 ASN B CA 1
ATOM 3175 C C . ASN B 1 142 ? 31.425 26.338 72.921 1.00 19.74 410 ASN B C 1
ATOM 3176 O O . ASN B 1 142 ? 30.391 25.687 73.118 1.00 22.98 410 ASN B O 1
ATOM 3181 N N . PRO B 1 143 ? 32.282 26.067 71.917 1.00 22.75 411 PRO B N 1
ATOM 3182 C CA . PRO B 1 143 ? 31.910 25.067 70.905 1.00 25.35 411 PRO B CA 1
ATOM 3183 C C . PRO B 1 143 ? 31.853 23.624 71.431 1.00 24.42 411 PRO B C 1
ATOM 3184 O O . PRO B 1 143 ? 31.169 22.757 70.845 1.00 27.12 411 PRO B O 1
ATOM 3188 N N . ASN B 1 144 ? 32.568 23.370 72.527 1.00 25.96 412 ASN B N 1
ATOM 3189 C CA . ASN B 1 144 ? 32.686 22.032 73.061 1.00 27.26 412 ASN B CA 1
ATOM 3190 C C . ASN B 1 144 ? 31.639 21.690 74.096 1.00 24.82 412 ASN B C 1
ATOM 3191 O O . ASN B 1 144 ? 31.672 20.609 74.639 1.00 29.35 412 ASN B O 1
ATOM 3196 N N . GLU B 1 145 ? 30.692 22.577 74.349 1.00 23.30 413 GLU B N 1
ATOM 3197 C CA . GLU B 1 145 ? 29.715 22.350 75.422 1.00 24.78 413 GLU B CA 1
ATOM 3198 C C . GLU B 1 145 ? 28.276 22.411 74.902 1.00 23.93 413 GLU B C 1
ATOM 3199 O O . GLU B 1 145 ? 28.004 23.003 73.846 1.00 28.97 413 GLU B O 1
ATOM 3205 N N . TYR B 1 146 ? 27.379 21.810 75.672 1.00 25.29 414 TYR B N 1
ATOM 3206 C CA . TYR B 1 146 ? 25.964 21.787 75.394 1.00 25.28 414 TYR B CA 1
ATOM 3207 C C . TYR B 1 146 ? 25.255 23.024 75.838 1.00 20.60 414 TYR B C 1
ATOM 3208 O O . TYR B 1 146 ? 25.468 23.536 76.941 1.00 25.48 414 TYR B O 1
ATOM 3217 N N . TYR B 1 147 ? 24.355 23.508 74.996 1.00 23.11 415 TYR B N 1
ATOM 3218 C CA . TYR B 1 147 ? 23.447 24.580 75.309 1.00 23.41 415 TYR B CA 1
ATOM 3219 C C . TYR B 1 147 ? 22.046 24.020 75.251 1.00 19.39 415 TYR B C 1
ATOM 3220 O O . TYR B 1 147 ? 21.750 23.114 74.479 1.00 26.68 415 TYR B O 1
ATOM 3229 N N . TYR B 1 148 ? 21.186 24.623 76.035 1.00 20.13 416 TYR B N 1
ATOM 3230 C CA . TYR B 1 148 ? 19.834 24.221 76.239 1.00 18.85 416 TYR B CA 1
ATOM 3231 C C . TYR B 1 148 ? 18.909 25.247 75.584 1.00 18.59 416 TYR B C 1
ATOM 3232 O O . TYR B 1 148 ? 19.175 26.429 75.595 1.00 19.84 416 TYR B O 1
ATOM 3241 N N . LEU B 1 149 ? 17.818 24.714 75.014 1.00 19.29 417 LEU B N 1
ATOM 3242 C CA . LEU B 1 149 ? 16.764 25.552 74.420 1.00 19.24 417 LEU B CA 1
ATOM 3243 C C . LEU B 1 149 ? 15.541 25.440 75.328 1.00 19.61 417 LEU B C 1
ATOM 3244 O O . LEU B 1 149 ? 15.052 24.347 75.539 1.00 21.24 417 LEU B O 1
ATOM 3249 N N . THR B 1 150 ? 15.016 26.582 75.766 1.00 19.76 418 THR B N 1
ATOM 3250 C CA . THR B 1 150 ? 13.886 26.607 76.713 1.00 19.85 418 THR B CA 1
ATOM 3251 C C . THR B 1 150 ? 13.039 27.869 76.513 1.00 20.84 418 THR B C 1
ATOM 3252 O O . THR B 1 150 ? 13.562 28.974 76.269 1.00 25.15 418 THR B O 1
ATOM 3256 N N . LEU B 1 151 ? 11.737 27.704 76.617 1.00 20.07 419 LEU B N 1
ATOM 3257 C CA . LEU B 1 151 ? 10.834 28.806 76.429 1.00 20.03 419 LEU B CA 1
ATOM 3258 C C . LEU B 1 151 ? 10.859 29.714 77.643 1.00 19.14 419 LEU B C 1
ATOM 3259 O O . LEU B 1 151 ? 10.858 29.207 78.768 1.00 23.12 419 LEU B O 1
ATOM 3264 N N . GLY B 1 152 ? 10.811 31.010 77.417 1.00 21.33 420 GLY B N 1
ATOM 3265 C CA . GLY B 1 152 ? 10.789 32.001 78.471 1.00 19.79 420 GLY B CA 1
ATOM 3266 C C . GLY B 1 152 ? 10.026 33.239 78.162 1.00 20.37 420 GLY B C 1
ATOM 3267 O O . GLY B 1 152 ? 9.432 33.380 77.085 1.00 23.33 420 GLY B O 1
ATOM 3268 N N . PHE B 1 153 ? 9.977 34.127 79.154 1.00 23.29 421 PHE B N 1
ATOM 3269 C CA . PHE B 1 153 ? 9.156 35.310 79.136 1.00 21.90 421 PHE B CA 1
ATOM 3270 C C . PHE B 1 153 ? 9.977 36.438 78.598 1.00 22.26 421 PHE B C 1
ATOM 3271 O O . PHE B 1 153 ? 11.225 36.454 78.730 1.00 23.53 421 PHE B O 1
ATOM 3279 N N . ASP B 1 154 ? 9.265 37.403 78.028 1.00 24.22 422 ASP B N 1
ATOM 3280 C CA . ASP B 1 154 ? 9.893 38.588 77.508 1.00 25.76 422 ASP B CA 1
ATOM 3281 C C . ASP B 1 154 ? 10.286 39.583 78.604 1.00 25.82 422 ASP B C 1
ATOM 3282 O O . ASP B 1 154 ? 11.255 40.279 78.434 1.00 24.99 422 ASP B O 1
ATOM 3287 N N . LYS B 1 155 ? 9.495 39.643 79.678 1.00 27.82 423 LYS B N 1
ATOM 3288 C CA . LYS B 1 155 ? 9.791 40.389 80.956 1.00 32.85 423 LYS B CA 1
ATOM 3289 C C . LYS B 1 155 ? 9.883 39.475 82.156 1.00 37.01 423 LYS B C 1
ATOM 3290 O O . LYS B 1 155 ? 9.161 38.497 82.213 1.00 40.58 423 LYS B O 1
ATOM 3296 N N . GLN B 1 156 ? 10.704 39.884 83.135 1.00 38.26 424 GLN B N 1
ATOM 3297 C CA . GLN B 1 156 ? 10.992 39.152 84.388 1.00 38.00 424 GLN B CA 1
ATOM 3298 C C . GLN B 1 156 ? 10.182 39.736 85.505 1.00 45.98 424 GLN B C 1
ATOM 3299 O O . GLN B 1 156 ? 9.364 40.619 85.250 1.00 57.17 424 GLN B O 1
ATOM 3305 N N . VAL B 1 166 ? 8.234 34.947 92.497 1.00 69.79 434 VAL B N 1
ATOM 3306 C CA . VAL B 1 166 ? 6.890 34.749 91.940 1.00 63.02 434 VAL B CA 1
ATOM 3307 C C . VAL B 1 166 ? 6.739 33.346 91.329 1.00 58.36 434 VAL B C 1
ATOM 3308 O O . VAL B 1 166 ? 7.645 32.839 90.657 1.00 49.51 434 VAL B O 1
ATOM 3312 N N . ASN B 1 167 ? 5.564 32.756 91.521 1.00 59.70 435 ASN B N 1
ATOM 3313 C CA . ASN B 1 167 ? 5.301 31.381 91.098 1.00 60.01 435 ASN B CA 1
ATOM 3314 C C . ASN B 1 167 ? 4.905 31.255 89.598 1.00 60.56 435 ASN B C 1
ATOM 3315 O O . ASN B 1 167 ? 3.752 31.515 89.216 1.00 66.25 435 ASN B O 1
ATOM 3320 N N . ASN B 1 168 ? 5.881 30.870 88.766 1.00 45.99 436 ASN B N 1
ATOM 3321 C CA . ASN B 1 168 ? 5.646 30.517 87.381 1.00 38.55 436 ASN B CA 1
ATOM 3322 C C . ASN B 1 168 ? 5.827 29.026 87.251 1.00 36.11 436 ASN B C 1
ATOM 3323 O O . ASN B 1 168 ? 6.694 28.569 86.517 1.00 41.36 436 ASN B O 1
ATOM 3328 N N . ILE B 1 169 ? 5.042 28.262 88.009 1.00 33.14 437 ILE B N 1
ATOM 3329 C CA . ILE B 1 169 ? 5.005 26.816 87.861 1.00 30.13 437 ILE B CA 1
ATOM 3330 C C . ILE B 1 169 ? 3.817 26.547 86.936 1.00 36.24 437 ILE B C 1
ATOM 3331 O O . ILE B 1 169 ? 2.678 26.862 87.285 1.00 40.87 437 ILE B O 1
ATOM 3336 N N . MET B 1 170 ? 4.111 26.004 85.749 1.00 31.71 438 MET B N 1
ATOM 3337 C CA . MET B 1 170 ? 3.155 25.936 84.638 1.00 33.25 438 MET B CA 1
ATOM 3338 C C . MET B 1 170 ? 3.187 24.582 83.910 1.00 33.04 438 MET B C 1
ATOM 3339 O O . MET B 1 170 ? 4.204 23.886 83.900 1.00 34.02 438 MET B O 1
ATOM 3344 N N . THR B 1 171 ? 2.074 24.213 83.278 1.00 30.95 439 THR B N 1
ATOM 3345 C CA . THR B 1 171 ? 2.044 23.001 82.463 1.00 30.49 439 THR B CA 1
ATOM 3346 C C . THR B 1 171 ? 2.756 23.281 81.156 1.00 28.51 439 THR B C 1
ATOM 3347 O O . THR B 1 171 ? 2.971 24.428 80.769 1.00 32.60 439 THR B O 1
ATOM 3351 N N . LYS B 1 172 ? 3.101 22.208 80.475 1.00 26.74 440 LYS B N 1
ATOM 3352 C CA . LYS B 1 172 ? 3.708 22.294 79.152 1.00 27.59 440 LYS B CA 1
ATOM 3353 C C . LYS B 1 172 ? 2.879 23.166 78.207 1.00 30.37 440 LYS B C 1
ATOM 3354 O O . LYS B 1 172 ? 3.415 24.018 77.467 1.00 28.19 440 LYS B O 1
ATOM 3360 N N . GLU B 1 173 ? 1.563 22.977 78.258 1.00 28.06 441 GLU B N 1
ATOM 3361 C CA . GLU B 1 173 ? 0.663 23.686 77.358 1.00 31.49 441 GLU B CA 1
ATOM 3362 C C . GLU B 1 173 ? 0.628 25.178 77.739 1.00 28.49 441 GLU B C 1
ATOM 3363 O O . GLU B 1 173 ? 0.688 26.042 76.889 1.00 29.97 441 GLU B O 1
ATOM 3369 N N . GLU B 1 174 ? 0.559 25.476 79.028 1.00 26.36 442 GLU B N 1
ATOM 3370 C CA . GLU B 1 174 ? 0.605 26.860 79.485 1.00 27.64 442 GLU B CA 1
ATOM 3371 C C . GLU B 1 174 ? 1.897 27.565 79.090 1.00 22.95 442 GLU B C 1
ATOM 3372 O O . GLU B 1 174 ? 1.858 28.723 78.678 1.00 28.14 442 GLU B O 1
ATOM 3378 N N . ILE B 1 175 ? 3.030 26.864 79.197 1.00 24.63 443 ILE B N 1
ATOM 3379 C CA . ILE B 1 175 ? 4.336 27.415 78.808 1.00 22.84 443 ILE B CA 1
ATOM 3380 C C . ILE B 1 175 ? 4.316 27.733 77.306 1.00 21.97 443 ILE B C 1
ATOM 3381 O O . ILE B 1 175 ? 4.671 28.849 76.882 1.00 27.48 443 ILE B O 1
ATOM 3386 N N . ILE B 1 176 ? 3.843 26.800 76.493 1.00 24.02 444 ILE B N 1
ATOM 3387 C CA . ILE B 1 176 ? 3.754 27.040 75.027 1.00 23.45 444 ILE B CA 1
ATOM 3388 C C . ILE B 1 176 ? 2.847 28.241 74.679 1.00 23.62 444 ILE B C 1
ATOM 3389 O O . ILE B 1 176 ? 3.150 28.997 73.766 1.00 27.27 444 ILE B O 1
ATOM 3394 N N . ASN B 1 177 ? 1.757 28.419 75.423 1.00 25.65 445 ASN B N 1
ATOM 3395 C CA . ASN B 1 177 ? 0.804 29.515 75.202 1.00 28.15 445 ASN B CA 1
ATOM 3396 C C . ASN B 1 177 ? 1.180 30.853 75.860 1.00 23.98 445 ASN B C 1
ATOM 3397 O O . ASN B 1 177 ? 0.532 31.866 75.615 1.00 27.37 445 ASN B O 1
ATOM 3402 N N . SER B 1 178 ? 2.226 30.870 76.675 1.00 25.64 446 SER B N 1
ATOM 3403 C CA . SER B 1 178 ? 2.525 32.051 77.487 1.00 25.07 446 SER B CA 1
ATOM 3404 C C . SER B 1 178 ? 3.918 32.649 77.303 1.00 25.04 446 SER B C 1
ATOM 3405 O O . SER B 1 178 ? 4.176 33.767 77.754 1.00 27.22 446 SER B O 1
ATOM 3408 N N . CYS B 1 179 ? 4.811 31.884 76.688 1.00 22.78 447 CYS B N 1
ATOM 3409 C CA . CYS B 1 179 ? 6.229 32.203 76.636 1.00 22.89 447 CYS B CA 1
ATOM 3410 C C . CYS B 1 179 ? 6.588 32.507 75.208 1.00 20.79 447 CYS B C 1
ATOM 3411 O O . CYS B 1 179 ? 6.603 31.577 74.361 1.00 26.78 447 CYS B O 1
ATOM 3414 N N . PRO B 1 180 ? 6.861 33.783 74.901 1.00 20.94 448 PRO B N 1
ATOM 3415 C CA . PRO B 1 180 ? 7.047 34.139 73.456 1.00 21.73 448 PRO B CA 1
ATOM 3416 C C . PRO B 1 180 ? 8.422 33.817 72.889 1.00 20.54 448 PRO B C 1
ATOM 3417 O O . PRO B 1 180 ? 8.622 33.925 71.627 1.00 22.18 448 PRO B O 1
ATOM 3421 N N . ASN B 1 181 ? 9.419 33.553 73.764 1.00 22.22 449 ASN B N 1
ATOM 3422 C CA . ASN B 1 181 ? 10.800 33.417 73.341 1.00 21.30 449 ASN B CA 1
ATOM 3423 C C . ASN B 1 181 ? 11.378 32.034 73.579 1.00 19.89 449 ASN B C 1
ATOM 3424 O O . ASN B 1 181 ? 11.191 31.441 74.662 1.00 22.54 449 ASN B O 1
ATOM 3429 N N . ILE B 1 182 ? 12.127 31.519 72.613 1.00 19.29 450 ILE B N 1
ATOM 3430 C CA . ILE B 1 182 ? 12.974 30.370 72.763 1.00 19.00 450 ILE B CA 1
ATOM 3431 C C . ILE B 1 182 ? 14.355 30.881 73.168 1.00 19.91 450 ILE B C 1
ATOM 3432 O O . ILE B 1 182 ? 15.063 31.479 72.422 1.00 21.21 450 ILE B O 1
ATOM 3437 N N . TYR B 1 183 ? 14.751 30.681 74.459 1.00 19.78 451 TYR B N 1
ATOM 3438 C CA . TYR B 1 183 ? 16.086 31.079 74.854 1.00 17.79 451 TYR B CA 1
ATOM 3439 C C . TYR B 1 183 ? 17.111 29.974 74.745 1.00 18.86 451 TYR B C 1
ATOM 3440 O O . TYR B 1 183 ? 16.819 28.820 74.975 1.00 20.93 451 TYR B O 1
ATOM 3449 N N . VAL B 1 184 ? 18.313 30.327 74.380 1.00 18.65 452 VAL B N 1
ATOM 3450 C CA . VAL B 1 184 ? 19.403 29.384 74.347 1.00 18.25 452 VAL B CA 1
ATOM 3451 C C . VAL B 1 184 ? 20.379 29.816 75.475 1.00 18.02 452 VAL B C 1
ATOM 3452 O O . VAL B 1 184 ? 20.742 30.978 75.549 1.00 20.63 452 VAL B O 1
ATOM 3456 N N . CYS B 1 185 ? 20.801 28.858 76.312 1.00 17.31 453 CYS B N 1
ATOM 3457 C CA . CYS B 1 185 ? 21.558 29.217 77.559 1.00 19.75 453 CYS B CA 1
ATOM 3458 C C . CYS B 1 185 ? 22.188 27.952 78.062 1.00 18.98 453 CYS B C 1
ATOM 3459 O O . CYS B 1 185 ? 21.785 26.837 77.727 1.00 22.11 453 CYS B O 1
ATOM 3462 N N . SER B 1 186 ? 23.141 28.132 79.017 1.00 21.35 454 SER B N 1
ATOM 3463 C CA . SER B 1 186 ? 23.819 27.004 79.589 1.00 19.99 454 SER B CA 1
ATOM 3464 C C . SER B 1 186 ? 22.909 26.328 80.649 1.00 21.22 454 SER B C 1
ATOM 3465 O O . SER B 1 186 ? 21.971 26.934 81.187 1.00 25.94 454 SER B O 1
ATOM 3468 N N . GLU B 1 187 ? 23.208 25.059 80.902 1.00 21.81 455 GLU B N 1
ATOM 3469 C CA . GLU B 1 187 ? 22.600 24.344 82.046 1.00 23.17 455 GLU B CA 1
ATOM 3470 C C . GLU B 1 187 ? 22.757 25.114 83.351 1.00 22.87 455 GLU B C 1
ATOM 3471 O O . GLU B 1 187 ? 21.795 25.215 84.095 1.00 25.85 455 GLU B O 1
ATOM 3477 N N . ASN B 1 188 ? 23.929 25.689 83.581 1.00 23.13 456 ASN B N 1
ATOM 3478 C CA . ASN B 1 188 ? 24.174 26.490 84.837 1.00 26.37 456 ASN B CA 1
ATOM 3479 C C . ASN B 1 188 ? 23.135 27.579 85.062 1.00 26.43 456 ASN B C 1
ATOM 3480 O O . ASN B 1 188 ? 22.686 27.838 86.167 1.00 29.64 456 ASN B O 1
ATOM 3485 N N . SER B 1 189 ? 22.713 28.234 83.969 1.00 22.93 457 SER B N 1
ATOM 3486 C CA . SER B 1 189 ? 21.813 29.368 84.082 1.00 23.37 457 SER B CA 1
ATOM 3487 C C . SER B 1 189 ? 20.385 28.985 84.394 1.00 23.48 457 SER B C 1
ATOM 3488 O O . SER B 1 189 ? 19.640 29.818 84.859 1.00 26.29 457 SER B O 1
ATOM 3491 N N . LEU B 1 190 ? 19.999 27.743 84.116 1.00 23.68 458 LEU B N 1
ATOM 3492 C CA . LEU B 1 190 ? 18.589 27.372 84.106 1.00 23.78 458 LEU B CA 1
ATOM 3493 C C . LEU B 1 190 ? 17.795 27.680 85.353 1.00 21.53 458 LEU B C 1
ATOM 3494 O O . LEU B 1 190 ? 16.832 28.429 85.315 1.00 22.36 458 LEU B O 1
ATOM 3499 N N . TYR B 1 191 ? 18.243 27.146 86.518 1.00 24.41 459 TYR B N 1
ATOM 3500 C CA . TYR B 1 191 ? 17.500 27.448 87.742 1.00 22.69 459 TYR B CA 1
ATOM 3501 C C . TYR B 1 191 ? 17.619 28.902 88.198 1.00 24.97 459 TYR B C 1
ATOM 3502 O O . TYR B 1 191 ? 16.672 29.455 88.745 1.00 26.35 459 TYR B O 1
ATOM 3511 N N . ASN B 1 192 ? 18.753 29.533 87.884 1.00 25.32 460 ASN B N 1
ATOM 3512 C CA . ASN B 1 192 ? 18.926 30.961 88.112 1.00 25.25 460 ASN B CA 1
ATOM 3513 C C . ASN B 1 192 ? 17.917 31.789 87.325 1.00 23.53 460 ASN B C 1
ATOM 3514 O O . ASN B 1 192 ? 17.367 32.789 87.805 1.00 23.96 460 ASN B O 1
ATOM 3519 N N . LEU B 1 193 ? 17.705 31.396 86.023 1.00 21.84 461 LEU B N 1
ATOM 3520 C CA . LEU B 1 193 ? 16.693 32.071 85.246 1.00 21.33 461 LEU B CA 1
ATOM 3521 C C . LEU B 1 193 ? 15.297 31.868 85.783 1.00 21.48 461 LEU B C 1
ATOM 3522 O O . LEU B 1 193 ? 14.513 32.774 85.791 1.00 22.82 461 LEU B O 1
ATOM 3527 N N . ALA B 1 194 ? 14.986 30.655 86.199 1.00 22.06 462 ALA B N 1
ATOM 3528 C CA . ALA B 1 194 ? 13.681 30.359 86.817 1.00 22.96 462 ALA B CA 1
ATOM 3529 C C . ALA B 1 194 ? 13.450 31.161 88.134 1.00 23.67 462 ALA B C 1
ATOM 3530 O O . ALA B 1 194 ? 12.401 31.783 88.349 1.00 25.65 462 ALA B O 1
ATOM 3532 N N . TYR B 1 195 ? 14.532 31.255 88.879 1.00 25.60 463 TYR B N 1
ATOM 3533 C CA . TYR B 1 195 ? 14.478 31.978 90.171 1.00 25.30 463 TYR B CA 1
ATOM 3534 C C . TYR B 1 195 ? 14.160 33.453 89.959 1.00 27.17 463 TYR B C 1
ATOM 3535 O O . TYR B 1 195 ? 13.421 34.035 90.729 1.00 31.83 463 TYR B O 1
ATOM 3544 N N . GLN B 1 196 ? 14.676 34.014 88.854 1.00 23.96 464 GLN B N 1
ATOM 3545 C CA A GLN B 1 196 ? 14.540 35.418 88.473 0.50 27.38 464 GLN B CA 1
ATOM 3546 C CA B GLN B 1 196 ? 14.516 35.413 88.595 0.50 25.29 464 GLN B CA 1
ATOM 3547 C C . GLN B 1 196 ? 13.266 35.681 87.685 1.00 23.29 464 GLN B C 1
ATOM 3548 O O . GLN B 1 196 ? 12.976 36.799 87.348 1.00 33.48 464 GLN B O 1
ATOM 3559 N N . GLY B 1 197 ? 12.498 34.645 87.390 1.00 24.73 465 GLY B N 1
ATOM 3560 C CA . GLY B 1 197 ? 11.243 34.749 86.648 1.00 23.03 465 GLY B CA 1
ATOM 3561 C C . GLY B 1 197 ? 11.382 34.922 85.123 1.00 24.39 465 GLY B C 1
ATOM 3562 O O . GLY B 1 197 ? 10.458 35.331 84.488 1.00 31.85 465 GLY B O 1
ATOM 3563 N N . ILE B 1 198 ? 12.544 34.617 84.602 1.00 22.12 466 ILE B N 1
ATOM 3564 C CA . ILE B 1 198 ? 12.819 34.706 83.162 1.00 22.12 466 ILE B CA 1
ATOM 3565 C C . ILE B 1 198 ? 12.308 33.491 82.435 1.00 21.61 466 ILE B C 1
ATOM 3566 O O . ILE B 1 198 ? 11.887 33.645 81.274 1.00 25.98 466 ILE B O 1
ATOM 3571 N N . ILE B 1 199 ? 12.349 32.313 83.014 1.00 21.67 467 ILE B N 1
ATOM 3572 C CA . ILE B 1 199 ? 11.706 31.131 82.455 1.00 21.98 467 ILE B CA 1
ATOM 3573 C C . ILE B 1 199 ? 10.773 30.548 83.482 1.00 21.72 467 ILE B C 1
ATOM 3574 O O . ILE B 1 199 ? 11.059 30.711 84.721 1.00 27.28 467 ILE B O 1
ATOM 3579 N N . PRO B 1 200 ? 9.735 29.827 83.081 1.00 22.87 468 PRO B N 1
ATOM 3580 C CA . PRO B 1 200 ? 8.897 29.092 84.034 1.00 23.92 468 PRO B CA 1
ATOM 3581 C C . PRO B 1 200 ? 9.493 27.751 84.416 1.00 24.42 468 PRO B C 1
ATOM 3582 O O . PRO B 1 200 ? 10.466 27.284 83.811 1.00 25.86 468 PRO B O 1
ATOM 3586 N N . LEU B 1 201 ? 8.943 27.180 85.482 1.00 26.21 469 LEU B N 1
ATOM 3587 C CA . LEU B 1 201 ? 9.204 25.813 85.868 1.00 25.01 469 LEU B CA 1
ATOM 3588 C C . LEU B 1 201 ? 8.014 25.015 85.372 1.00 26.79 469 LEU B C 1
ATOM 3589 O O . LEU B 1 201 ? 6.914 25.518 85.254 1.00 32.49 469 LEU B O 1
ATOM 3594 N N . LEU B 1 202 ? 8.271 23.748 85.119 1.00 29.06 470 LEU B N 1
ATOM 3595 C CA . LEU B 1 202 ? 7.338 22.813 84.570 1.00 36.20 470 LEU B CA 1
ATOM 3596 C C . LEU B 1 202 ? 6.782 21.915 85.684 1.00 41.82 470 LEU B C 1
ATOM 3597 O O . LEU B 1 202 ? 7.554 21.389 86.479 1.00 42.27 470 LEU B O 1
ATOM 3602 N N . LYS B 1 203 ? 5.459 21.757 85.773 1.00 43.86 471 LYS B N 1
ATOM 3603 C CA . LYS B 1 203 ? 4.872 20.826 86.785 1.00 50.53 471 LYS B CA 1
ATOM 3604 C C . LYS B 1 203 ? 4.412 19.489 86.211 1.00 50.65 471 LYS B C 1
ATOM 3605 O O . LYS B 1 203 ? 4.670 19.192 85.050 1.00 59.16 471 LYS B O 1
ATOM 3611 N N . ASP B 1 210 ? 14.056 17.730 84.887 1.00 79.42 523 ASP B N 1
ATOM 3612 C CA . ASP B 1 210 ? 12.701 17.197 85.070 1.00 62.27 523 ASP B CA 1
ATOM 3613 C C . ASP B 1 210 ? 11.684 18.333 85.105 1.00 46.23 523 ASP B C 1
ATOM 3614 O O . ASP B 1 210 ? 10.659 18.268 84.445 1.00 44.54 523 ASP B O 1
ATOM 3619 N N . ASP B 1 211 ? 11.984 19.375 85.873 1.00 36.54 524 ASP B N 1
ATOM 3620 C CA . ASP B 1 211 ? 11.056 20.488 86.062 1.00 29.18 524 ASP B CA 1
ATOM 3621 C C . ASP B 1 211 ? 11.419 21.769 85.263 1.00 33.06 524 ASP B C 1
ATOM 3622 O O . ASP B 1 211 ? 10.905 22.865 85.522 1.00 33.51 524 ASP B O 1
ATOM 3627 N N . VAL B 1 212 ? 12.314 21.640 84.302 1.00 28.84 525 VAL B N 1
ATOM 3628 C CA . VAL B 1 212 ? 12.441 22.692 83.272 1.00 26.14 525 VAL B CA 1
ATOM 3629 C C . VAL B 1 212 ? 12.130 22.028 81.963 1.00 26.04 525 VAL B C 1
ATOM 3630 O O . VAL B 1 212 ? 12.565 20.911 81.711 1.00 28.51 525 VAL B O 1
ATOM 3634 N N . PHE B 1 213 ? 11.328 22.729 81.160 1.00 23.68 526 PHE B N 1
ATOM 3635 C CA . PHE B 1 213 ? 10.864 22.252 79.866 1.00 22.31 526 PHE B CA 1
ATOM 3636 C C . PHE B 1 213 ? 11.930 22.546 78.795 1.00 23.22 526 PHE B C 1
ATOM 3637 O O . PHE B 1 213 ? 12.149 23.715 78.419 1.00 27.73 526 PHE B O 1
ATOM 3645 N N . ILE B 1 214 ? 12.634 21.491 78.385 1.00 22.78 527 ILE B N 1
ATOM 3646 C CA . ILE B 1 214 ? 13.778 21.604 77.494 1.00 21.63 527 ILE B CA 1
ATOM 3647 C C . ILE B 1 214 ? 13.322 21.124 76.109 1.00 22.43 527 ILE B C 1
ATOM 3648 O O . ILE B 1 214 ? 12.893 19.987 75.934 1.00 24.47 527 ILE B O 1
ATOM 3653 N N . LEU B 1 215 ? 13.439 22.041 75.146 1.00 21.04 528 LEU B N 1
ATOM 3654 C CA . LEU B 1 215 ? 13.112 21.756 73.713 1.00 20.13 528 LEU B CA 1
ATOM 3655 C C . LEU B 1 215 ? 14.192 20.965 73.031 1.00 18.94 528 LEU B C 1
ATOM 3656 O O . LEU B 1 215 ? 13.912 20.128 72.142 1.00 22.71 528 LEU B O 1
ATOM 3661 N N . ASN B 1 216 ? 15.440 21.238 73.396 1.00 20.81 529 ASN B N 1
ATOM 3662 C CA . ASN B 1 216 ? 16.606 20.585 72.822 1.00 20.56 529 ASN B CA 1
ATOM 3663 C C . ASN B 1 216 ? 17.865 20.919 73.667 1.00 20.88 529 ASN B C 1
ATOM 3664 O O . ASN B 1 216 ? 17.895 21.915 74.360 1.00 22.94 529 ASN B O 1
ATOM 3669 N N . LYS B 1 217 ? 18.904 20.139 73.433 1.00 22.92 530 LYS B N 1
ATOM 3670 C CA . LYS B 1 217 ? 20.233 20.320 73.963 1.00 23.60 530 LYS B CA 1
ATOM 3671 C C . LYS B 1 217 ? 21.209 20.122 72.813 1.00 22.32 530 LYS B C 1
ATOM 3672 O O . LYS B 1 217 ? 21.276 19.043 72.246 1.00 26.87 530 LYS B O 1
ATOM 3678 N N . ILE B 1 218 ? 21.950 21.165 72.466 1.00 22.54 531 ILE B N 1
ATOM 3679 C CA . ILE B 1 218 ? 22.773 21.194 71.273 1.00 23.38 531 ILE B CA 1
ATOM 3680 C C . ILE B 1 218 ? 24.191 21.689 71.575 1.00 23.23 531 ILE B C 1
ATOM 3681 O O . ILE B 1 218 ? 24.379 22.717 72.228 1.00 24.04 531 ILE B O 1
ATOM 3686 N N . LYS B 1 219 ? 25.174 20.958 71.057 1.00 23.35 532 LYS B N 1
ATOM 3687 C CA . LYS B 1 219 ? 26.563 21.344 71.189 1.00 26.12 532 LYS B CA 1
ATOM 3688 C C . LYS B 1 219 ? 26.811 22.696 70.496 1.00 21.07 532 LYS B C 1
ATOM 3689 O O . LYS B 1 219 ? 26.334 22.953 69.368 1.00 24.47 532 LYS B O 1
ATOM 3695 N N . GLY B 1 220 ? 27.536 23.568 71.178 1.00 23.88 533 GLY B N 1
ATOM 3696 C CA . GLY B 1 220 ? 27.813 24.922 70.759 1.00 20.54 533 GLY B CA 1
ATOM 3697 C C . GLY B 1 220 ? 28.390 25.024 69.372 1.00 20.35 533 GLY B C 1
ATOM 3698 O O . GLY B 1 220 ? 28.066 25.972 68.670 1.00 24.13 533 GLY B O 1
ATOM 3699 N N . GLU B 1 221 ? 29.207 24.033 68.980 1.00 21.53 534 GLU B N 1
ATOM 3700 C CA . GLU B 1 221 ? 29.807 23.996 67.684 1.00 21.14 534 GLU B CA 1
ATOM 3701 C C . GLU B 1 221 ? 28.772 24.109 66.549 1.00 20.84 534 GLU B C 1
ATOM 3702 O O . GLU B 1 221 ? 29.060 24.726 65.531 1.00 24.99 534 GLU B O 1
ATOM 3708 N N . HIS B 1 222 ? 27.574 23.565 66.722 1.00 23.38 535 HIS B N 1
ATOM 3709 C CA . HIS B 1 222 ? 26.554 23.582 65.631 1.00 21.92 535 HIS B CA 1
ATOM 3710 C C . HIS B 1 222 ? 25.939 24.931 65.408 1.00 21.82 535 HIS B C 1
ATOM 3711 O O . HIS B 1 222 ? 25.290 25.163 64.365 1.00 29.19 535 HIS B O 1
ATOM 3718 N N . PHE B 1 223 ? 26.100 25.841 66.379 1.00 22.43 536 PHE B N 1
ATOM 3719 C CA . PHE B 1 223 ? 25.667 27.218 66.239 1.00 20.17 536 PHE B CA 1
ATOM 3720 C C . PHE B 1 223 ? 26.693 28.159 65.623 1.00 22.00 536 PHE B C 1
ATOM 3721 O O . PHE B 1 223 ? 26.342 29.277 65.228 1.00 25.60 536 PHE B O 1
ATOM 3729 N N . VAL B 1 224 ? 27.946 27.723 65.558 1.00 21.71 537 VAL B N 1
ATOM 3730 C CA . VAL B 1 224 ? 29.024 28.576 65.107 1.00 21.95 537 VAL B CA 1
ATOM 3731 C C . VAL B 1 224 ? 28.746 28.938 63.624 1.00 23.63 537 VAL B C 1
ATOM 3732 O O . VAL B 1 224 ? 28.388 28.097 62.788 1.00 26.32 537 VAL B O 1
ATOM 3736 N N . GLY B 1 225 ? 28.858 30.220 63.359 1.00 22.50 538 GLY B N 1
ATOM 3737 C CA . GLY B 1 225 ? 28.549 30.742 62.015 1.00 23.44 538 GLY B CA 1
ATOM 3738 C C . GLY B 1 225 ? 27.154 31.312 61.792 1.00 26.50 538 GLY B C 1
ATOM 3739 O O . GLY B 1 225 ? 26.928 32.000 60.784 1.00 27.77 538 GLY B O 1
ATOM 3740 N N . LEU B 1 226 ? 26.197 31.015 62.667 1.00 24.01 539 LEU B N 1
ATOM 3741 C CA . LEU B 1 226 ? 24.896 31.659 62.635 1.00 26.28 539 LEU B CA 1
ATOM 3742 C C . LEU B 1 226 ? 25.020 33.138 62.825 1.00 24.42 539 LEU B C 1
ATOM 3743 O O . LEU B 1 226 ? 25.852 33.621 63.552 1.00 25.20 539 LEU B O 1
ATOM 3748 N N . GLU B 1 227 ? 24.141 33.852 62.154 1.00 24.36 540 GLU B N 1
ATOM 3749 C CA . GLU B 1 227 ? 24.125 35.290 62.233 1.00 22.46 540 GLU B CA 1
ATOM 3750 C C . GLU B 1 227 ? 23.121 35.687 63.297 1.00 22.02 540 GLU B C 1
ATOM 3751 O O . GLU B 1 227 ? 22.012 35.172 63.337 1.00 22.77 540 GLU B O 1
ATOM 3757 N N . THR B 1 228 ? 23.548 36.617 64.146 1.00 23.71 541 THR B N 1
ATOM 3758 C CA . THR B 1 228 ? 22.750 37.124 65.243 1.00 20.66 541 THR B CA 1
ATOM 3759 C C . THR B 1 228 ? 22.844 38.633 65.255 1.00 20.91 541 THR B C 1
ATOM 3760 O O . THR B 1 228 ? 23.681 39.218 64.545 1.00 22.33 541 THR B O 1
ATOM 3764 N N . TYR B 1 229 ? 21.949 39.271 65.995 1.00 21.19 542 TYR B N 1
ATOM 3765 C CA . TYR B 1 229 ? 21.979 40.722 66.149 1.00 21.34 542 TYR B CA 1
ATOM 3766 C C . TYR B 1 229 ? 21.341 41.076 67.488 1.00 21.15 542 TYR B C 1
ATOM 3767 O O . TYR B 1 229 ? 20.635 40.257 68.074 1.00 22.36 542 TYR B O 1
ATOM 3776 N N . THR B 1 230 ? 21.587 42.291 67.952 1.00 22.39 543 THR B N 1
ATOM 3777 C CA . THR B 1 230 ? 20.807 42.833 69.027 1.00 21.61 543 THR B CA 1
ATOM 3778 C C . THR B 1 230 ? 20.142 44.127 68.606 1.00 23.48 543 THR B C 1
ATOM 3779 O O . THR B 1 230 ? 20.377 44.648 67.489 1.00 24.48 543 THR B O 1
ATOM 3783 N N . ASN B 1 231 ? 19.280 44.658 69.458 1.00 24.04 544 ASN B N 1
ATOM 3784 C CA . ASN B 1 231 ? 18.637 45.938 69.174 1.00 27.96 544 ASN B CA 1
ATOM 3785 C C . ASN B 1 231 ? 19.466 47.128 69.569 1.00 26.76 544 ASN B C 1
ATOM 3786 O O . ASN B 1 231 ? 19.036 48.256 69.463 1.00 31.07 544 ASN B O 1
ATOM 3791 N N . ILE B 1 232 ? 20.681 46.865 70.011 1.00 23.18 545 ILE B N 1
ATOM 3792 C CA . ILE B 1 232 ? 21.583 47.898 70.389 1.00 23.57 545 ILE B CA 1
ATOM 3793 C C . ILE B 1 232 ? 22.802 47.989 69.507 1.00 24.91 545 ILE B C 1
ATOM 3794 O O . ILE B 1 232 ? 23.422 49.043 69.457 1.00 28.21 545 ILE B O 1
ATOM 3799 N N . SER B 1 233 ? 23.137 46.917 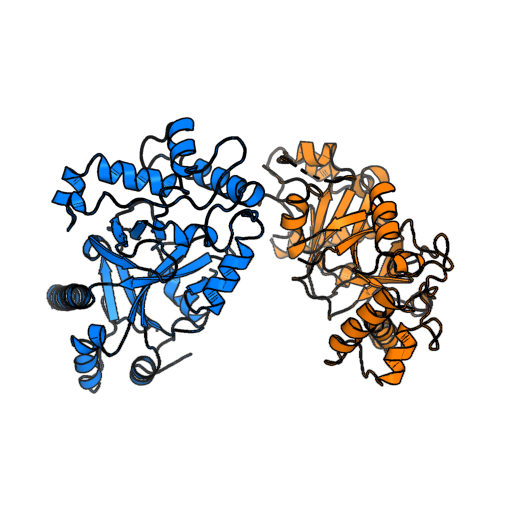68.788 1.00 24.58 546 SER B N 1
ATOM 3800 C CA . SER B 1 233 ? 24.392 46.855 68.074 1.00 23.68 546 SER B CA 1
ATOM 3801 C C . SER B 1 233 ? 24.345 47.761 66.841 1.00 23.36 546 SER B C 1
ATOM 3802 O O . SER B 1 233 ? 23.298 47.853 66.175 1.00 26.22 546 SER B O 1
ATOM 3805 N N . LYS B 1 234 ? 25.465 48.443 66.541 1.00 24.87 547 LYS B N 1
ATOM 3806 C CA . LYS B 1 234 ? 25.633 49.222 65.309 1.00 21.92 547 LYS B CA 1
ATOM 3807 C C . LYS B 1 234 ? 25.420 48.375 64.081 1.00 21.94 547 LYS B C 1
ATOM 3808 O O . LYS B 1 234 ? 24.740 48.832 63.091 1.00 27.93 547 LYS B O 1
ATOM 3814 N N . ILE B 1 235 ? 26.040 47.190 64.070 1.00 23.26 548 ILE B N 1
ATOM 3815 C CA . ILE B 1 235 ? 25.890 46.267 62.894 1.00 22.04 548 ILE B CA 1
ATOM 3816 C C . ILE B 1 235 ? 25.032 45.093 63.276 1.00 24.38 548 ILE B C 1
ATOM 3817 O O . ILE B 1 235 ? 24.907 44.776 64.493 1.00 26.67 548 ILE B O 1
ATOM 3822 N N . LYS B 1 236 ? 24.413 44.452 62.282 1.00 27.81 549 LYS B N 1
ATOM 3823 C CA . LYS B 1 236 ? 23.450 43.397 62.579 1.00 30.08 549 LYS B CA 1
ATOM 3824 C C . LYS B 1 236 ? 23.868 42.032 62.079 1.00 26.11 549 LYS B C 1
ATOM 3825 O O . LYS B 1 236 ? 23.022 41.143 62.034 1.00 28.64 549 LYS B O 1
ATOM 3831 N N . ASN B 1 237 ? 25.145 41.878 61.678 1.00 27.21 550 ASN B N 1
ATOM 3832 C CA . ASN B 1 237 ? 25.676 40.603 61.213 1.00 24.20 550 ASN B CA 1
ATOM 3833 C C . ASN B 1 237 ? 26.674 39.987 62.193 1.00 25.83 550 ASN B C 1
ATOM 3834 O O . ASN B 1 237 ? 27.816 39.689 61.857 1.00 25.37 550 ASN B O 1
ATOM 3839 N N . LEU B 1 238 ? 26.161 39.758 63.397 1.00 24.24 551 LEU 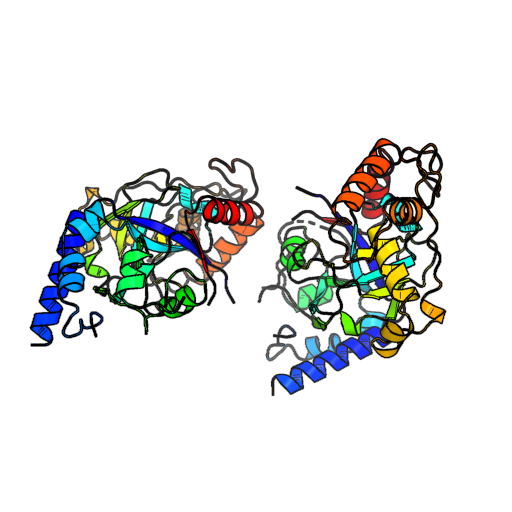B N 1
ATOM 3840 C CA . LEU B 1 238 ? 26.987 39.297 64.495 1.00 22.76 551 LEU B CA 1
ATOM 3841 C C . LEU B 1 238 ? 27.093 37.790 64.502 1.00 26.06 551 LEU B C 1
ATOM 3842 O O . LEU B 1 238 ? 26.306 37.074 65.144 1.00 26.05 551 LEU B O 1
ATOM 3847 N N . TYR B 1 239 ? 28.081 37.296 63.780 1.00 23.43 552 TYR B N 1
ATOM 3848 C CA . TYR B 1 239 ? 28.201 35.847 63.610 1.00 22.44 552 TYR B CA 1
ATOM 3849 C C . TYR B 1 239 ? 28.619 35.216 64.934 1.00 22.79 552 TYR B C 1
ATOM 3850 O O . TYR B 1 239 ? 29.348 35.826 65.687 1.00 24.96 552 TYR B O 1
ATOM 3859 N N . ILE B 1 240 ? 28.188 33.978 65.150 1.00 22.00 553 ILE B N 1
ATOM 3860 C CA . ILE B 1 240 ? 28.592 33.229 66.348 1.00 20.83 553 ILE B CA 1
ATOM 3861 C C . ILE B 1 240 ? 29.998 32.645 66.112 1.00 22.35 553 ILE B C 1
ATOM 3862 O O . ILE B 1 240 ? 30.214 31.892 65.142 1.00 23.84 553 ILE B O 1
ATOM 3867 N N . LEU B 1 241 ? 30.918 32.952 67.034 1.00 23.19 554 LEU B N 1
ATOM 3868 C CA . LEU B 1 241 ? 32.275 32.480 67.010 1.00 23.68 554 LEU B CA 1
ATOM 3869 C C . LEU B 1 241 ? 32.601 31.605 68.244 1.00 20.94 554 LEU B C 1
ATOM 3870 O O . LEU B 1 241 ? 31.976 31.753 69.294 1.00 21.83 554 LEU B O 1
ATOM 3875 N N . PRO B 1 242 ? 33.558 30.678 68.086 1.00 21.78 555 PRO B N 1
ATOM 3876 C CA . PRO B 1 242 ? 33.941 29.797 69.197 1.00 21.37 555 PRO B CA 1
ATOM 3877 C C . PRO B 1 242 ? 34.922 30.439 70.175 1.00 22.34 555 PRO B C 1
ATOM 3878 O O . PRO B 1 242 ? 35.896 31.025 69.777 1.00 26.11 555 PRO B O 1
ATOM 3882 N N . MET B 1 243 ? 34.628 30.341 71.469 1.00 25.11 556 MET B N 1
ATOM 3883 C CA . MET B 1 243 ? 35.573 30.780 72.512 1.00 26.09 556 MET B CA 1
ATOM 3884 C C . MET B 1 243 ? 35.614 29.649 73.520 1.00 25.25 556 MET B C 1
ATOM 3885 O O . MET B 1 243 ? 34.650 29.466 74.252 1.00 24.00 556 MET B O 1
ATOM 3890 N N . THR B 1 244 ? 36.704 28.863 73.510 1.00 24.62 557 THR B N 1
ATOM 3891 C CA . THR B 1 244 ? 36.789 27.667 74.363 1.00 23.07 557 THR B CA 1
ATOM 3892 C C . THR B 1 244 ? 36.997 27.968 75.866 1.00 24.69 557 THR B C 1
ATOM 3893 O O . THR B 1 244 ? 36.865 27.061 76.684 1.00 30.65 557 THR B O 1
ATOM 3897 N N . THR B 1 245 ? 37.364 29.214 76.203 1.00 25.13 558 THR B N 1
ATOM 3898 C CA . THR B 1 245 ? 37.672 29.656 77.563 1.00 25.01 558 THR B CA 1
ATOM 3899 C C . THR B 1 245 ? 36.427 30.059 78.357 1.00 24.29 558 THR B C 1
ATOM 3900 O O . THR B 1 245 ? 36.530 30.317 79.561 1.00 31.26 558 THR B O 1
ATOM 3904 N N . ILE B 1 246 ? 35.266 30.119 77.700 1.00 25.32 559 ILE B N 1
ATOM 3905 C CA . ILE B 1 246 ? 33.988 30.392 78.356 1.00 22.61 559 ILE B CA 1
ATOM 3906 C C . ILE B 1 246 ? 33.746 29.316 79.393 1.00 23.11 559 ILE B C 1
ATOM 3907 O O . ILE B 1 246 ? 33.778 28.121 79.081 1.00 24.11 559 ILE B O 1
ATOM 3912 N N . LYS B 1 247 ? 33.559 29.758 80.638 1.00 24.81 560 LYS B N 1
ATOM 3913 C CA . LYS B 1 247 ? 33.367 28.855 81.715 1.00 26.03 560 LYS B CA 1
ATOM 3914 C C . LYS B 1 247 ? 31.903 28.572 81.869 1.00 26.73 560 LYS B C 1
ATOM 3915 O O . LYS B 1 247 ? 31.100 29.494 82.050 1.00 29.97 560 LYS B O 1
ATOM 3921 N N . MET B 1 248 ? 31.581 27.289 81.913 1.00 26.17 561 MET B N 1
ATOM 3922 C CA . MET B 1 248 ? 30.210 26.838 81.922 1.00 26.52 561 MET B CA 1
ATOM 3923 C C . MET B 1 248 ? 29.507 27.004 83.251 1.00 28.19 561 MET B C 1
ATOM 3924 O O . MET B 1 248 ? 28.279 26.940 83.294 1.00 29.80 561 MET B O 1
ATOM 3929 N N . ASN B 1 249 ? 30.271 27.220 84.334 1.00 29.06 562 ASN B N 1
ATOM 3930 C CA . ASN B 1 249 ? 29.678 27.620 85.595 1.00 26.77 562 ASN B CA 1
ATOM 3931 C C . ASN B 1 249 ? 29.455 29.107 85.823 1.00 30.51 562 ASN B C 1
ATOM 3932 O O . ASN B 1 249 ? 29.054 29.496 86.930 1.00 37.43 562 ASN B O 1
ATOM 3937 N N . ILE B 1 250 ? 29.699 29.943 84.823 1.00 29.76 563 ILE B N 1
ATOM 3938 C CA . ILE B 1 250 ? 29.413 31.358 84.913 1.00 26.94 563 ILE B CA 1
ATOM 3939 C C . ILE B 1 250 ? 28.250 31.732 83.978 1.00 23.89 563 ILE B C 1
ATOM 3940 O O . ILE B 1 250 ? 28.334 31.585 82.722 1.00 26.75 563 ILE B O 1
ATOM 3945 N N . SER B 1 251 ? 27.182 32.242 84.568 1.00 26.43 564 SER B N 1
ATOM 3946 C CA . SER B 1 251 ? 26.063 32.852 83.858 1.00 21.51 564 SER B CA 1
ATOM 3947 C C . SER B 1 251 ? 25.542 31.899 82.776 1.00 20.37 564 SER B C 1
ATOM 3948 O O . SER B 1 251 ? 25.428 30.694 82.986 1.00 22.10 564 SER B O 1
ATOM 3951 N N . THR B 1 252 ? 25.253 32.460 81.566 1.00 20.32 565 THR B N 1
ATOM 3952 C CA . THR B 1 252 ? 24.596 31.679 80.524 1.00 18.69 565 THR B CA 1
ATOM 3953 C C . THR B 1 252 ? 25.547 31.028 79.497 1.00 20.15 565 THR B C 1
ATOM 3954 O O . THR B 1 252 ? 25.095 30.241 78.646 1.00 23.26 565 THR B O 1
ATOM 3958 N N . GLY B 1 253 ? 26.822 31.384 79.553 1.00 21.43 566 GLY B N 1
ATOM 3959 C CA . GLY B 1 253 ? 27.864 30.711 78.788 1.00 19.40 566 GLY B CA 1
ATOM 3960 C C . GLY B 1 253 ? 27.831 31.236 77.345 1.00 21.14 566 GLY B C 1
ATOM 3961 O O . GLY B 1 253 ? 28.410 30.584 76.477 1.00 21.40 566 GLY B O 1
ATOM 3962 N N . ILE B 1 254 ? 27.219 32.403 77.149 1.00 19.99 567 ILE B N 1
ATOM 3963 C CA . ILE B 1 254 ? 27.179 33.084 75.828 1.00 21.25 567 ILE B CA 1
ATOM 3964 C C . ILE B 1 254 ? 27.600 34.512 76.142 1.00 22.44 567 ILE B C 1
ATOM 3965 O O . ILE B 1 254 ? 27.040 35.147 77.070 1.00 23.90 567 ILE B O 1
ATOM 3970 N N . VAL B 1 255 ? 28.536 35.037 75.363 1.00 22.26 568 VAL B N 1
ATOM 3971 C CA . VAL B 1 255 ? 29.079 36.364 75.665 1.00 21.75 568 VAL B CA 1
ATOM 3972 C C . VAL B 1 255 ? 29.171 37.224 74.401 1.00 21.23 568 VAL B C 1
ATOM 3973 O O . VAL B 1 255 ? 29.581 36.740 73.356 1.00 22.75 568 VAL B O 1
ATOM 3977 N N . PRO B 1 256 ? 28.746 38.483 74.500 1.00 21.02 569 PRO B N 1
ATOM 3978 C CA . PRO B 1 256 ? 28.933 39.396 73.366 1.00 23.66 569 PRO B CA 1
ATOM 3979 C C . PRO B 1 256 ? 30.410 39.615 73.143 1.00 23.57 569 PRO B C 1
ATOM 3980 O O . PRO B 1 256 ? 31.159 39.718 74.094 1.00 28.66 569 PRO B O 1
ATOM 3984 N N . CYS B 1 257 ? 30.834 39.610 71.885 1.00 21.43 570 CYS B N 1
ATOM 3985 C CA . CYS B 1 257 ? 32.171 39.988 71.497 1.00 23.62 570 CYS B CA 1
ATOM 3986 C C . CYS B 1 257 ? 32.164 41.478 71.164 1.00 19.89 570 CYS B C 1
ATOM 3987 O O . CYS B 1 257 ? 31.549 41.896 70.159 1.00 26.65 570 CYS B O 1
ATOM 3990 N N . VAL B 1 258 ? 32.958 42.226 71.890 1.00 23.24 571 VAL B N 1
ATOM 3991 C CA . VAL B 1 258 ? 33.231 43.626 71.598 1.00 24.62 571 VAL B CA 1
ATOM 3992 C C . VAL B 1 258 ? 34.757 43.767 71.501 1.00 23.33 571 VAL B C 1
ATOM 3993 O O . VAL B 1 258 ? 35.421 44.158 72.437 1.00 25.34 571 VAL B O 1
ATOM 3997 N N . SER B 1 259 ? 35.322 43.456 70.362 1.00 28.05 572 SER B N 1
ATOM 3998 C CA . SER B 1 259 ? 36.777 43.347 70.213 1.00 28.47 572 SER B CA 1
ATOM 3999 C C . SER B 1 259 ? 37.565 44.656 70.361 1.00 23.33 572 SER B C 1
ATOM 4000 O O . SER B 1 259 ? 38.754 44.629 70.694 1.00 32.78 572 SER B O 1
ATOM 4003 N N . SER B 1 260 ? 36.885 45.791 70.161 1.00 23.89 573 SER B N 1
ATOM 4004 C CA . SER B 1 260 ? 37.485 47.121 70.332 1.00 25.27 573 SER B CA 1
ATOM 4005 C C . SER B 1 260 ? 37.777 47.382 71.791 1.00 28.10 573 SER B C 1
ATOM 4006 O O . SER B 1 260 ? 38.822 47.961 72.120 1.00 31.81 573 SER B O 1
ATOM 4009 N N . ASP B 1 261 ? 36.842 46.958 72.639 1.00 24.94 574 ASP B N 1
ATOM 4010 C CA . ASP B 1 261 ? 36.828 47.336 74.086 1.00 22.56 574 ASP B CA 1
ATOM 4011 C C . ASP B 1 261 ? 37.191 46.309 75.109 1.00 22.15 574 ASP B C 1
ATOM 4012 O O . ASP B 1 261 ? 37.222 46.631 76.307 1.00 28.16 574 ASP B O 1
ATOM 4017 N N . SER B 1 262 ? 37.453 45.083 74.720 1.00 26.52 575 SER B N 1
ATOM 4018 C CA A SER B 1 262 ? 37.793 44.020 75.673 0.50 27.87 575 SER B CA 1
ATOM 4019 C CA B SER B 1 262 ? 37.808 44.024 75.681 0.50 27.86 575 SER B CA 1
ATOM 4020 C C . SER B 1 262 ? 38.976 43.243 75.118 1.00 26.22 575 SER B C 1
ATOM 4021 O O . SER B 1 262 ? 38.966 42.814 73.972 1.00 28.75 575 SER B O 1
ATOM 4026 N N . THR B 1 263 ? 39.992 43.073 75.918 1.00 27.80 576 THR B N 1
ATOM 4027 C CA . THR B 1 263 ? 41.207 42.416 75.473 1.00 30.08 576 THR B CA 1
ATOM 4028 C C . THR B 1 263 ? 41.011 40.920 75.253 1.00 30.05 576 THR B C 1
ATOM 4029 O O . THR B 1 263 ? 41.587 40.385 74.328 1.00 29.31 576 THR B O 1
ATOM 4033 N N . ASP B 1 264 ? 40.246 40.237 76.116 1.00 29.23 577 ASP B N 1
ATOM 4034 C CA . ASP B 1 264 ? 39.986 38.823 75.882 1.00 30.23 577 ASP B CA 1
ATOM 4035 C C . ASP B 1 264 ? 39.188 38.630 74.577 1.00 28.57 577 ASP B C 1
ATOM 4036 O O . ASP B 1 264 ? 39.486 37.724 73.815 1.00 28.90 577 ASP B O 1
ATOM 4041 N N . ASP B 1 265 ? 38.233 39.513 74.305 1.00 29.22 578 ASP B N 1
ATOM 4042 C CA . ASP B 1 265 ? 37.515 39.468 73.026 1.00 29.05 578 ASP B CA 1
ATOM 4043 C C . ASP B 1 265 ? 38.456 39.726 71.860 1.00 28.70 578 ASP B C 1
ATOM 4044 O O . ASP B 1 265 ? 38.440 39.006 70.836 1.00 26.88 578 ASP B O 1
ATOM 4049 N N . TYR B 1 266 ? 39.279 40.762 72.000 1.00 30.81 579 TYR B N 1
ATOM 4050 C CA . TYR B 1 266 ? 40.251 41.085 70.935 1.00 30.54 579 TYR B CA 1
ATOM 4051 C C . TYR B 1 266 ? 41.156 39.886 70.650 1.00 29.94 579 TYR B C 1
ATOM 4052 O O . TYR B 1 266 ? 41.345 39.491 69.483 1.00 26.39 579 TYR B O 1
ATOM 4061 N N . ALA B 1 267 ? 41.653 39.282 71.719 1.00 32.73 580 ALA B N 1
ATOM 4062 C CA . ALA B 1 267 ? 42.543 38.127 71.647 1.00 33.94 580 ALA B CA 1
ATOM 4063 C C . ALA B 1 267 ? 41.927 36.950 70.905 1.00 31.95 580 ALA B C 1
ATOM 4064 O O . ALA B 1 267 ? 42.568 36.336 70.052 1.00 31.13 580 ALA B O 1
ATOM 4066 N N . CYS B 1 268 ? 40.693 36.625 71.248 1.00 30.10 581 CYS B N 1
ATOM 4067 C CA . CYS B 1 268 ? 40.016 35.489 70.633 1.00 25.03 581 CYS B CA 1
ATOM 4068 C C . CYS B 1 268 ? 39.783 35.770 69.157 1.00 26.99 581 CYS B C 1
ATOM 4069 O O . CYS B 1 268 ? 40.101 34.931 68.307 1.00 30.67 581 CYS B O 1
ATOM 4072 N N . LEU B 1 269 ? 39.247 36.950 68.843 1.00 28.62 582 LEU B N 1
ATOM 4073 C CA . LEU B 1 269 ? 39.008 37.302 67.446 1.00 29.07 582 LEU B CA 1
ATOM 4074 C C . LEU B 1 269 ? 40.321 37.264 66.657 1.00 31.34 582 LEU B C 1
ATOM 4075 O O . LEU B 1 269 ? 40.381 36.729 65.550 1.00 32.12 582 LEU B O 1
ATOM 4080 N N . GLU B 1 270 ? 41.380 37.803 67.252 1.00 30.52 583 GLU B N 1
ATOM 4081 C CA . GLU B 1 270 ? 42.678 37.813 66.605 1.00 35.11 583 GLU B CA 1
ATOM 4082 C C . GLU B 1 270 ? 43.221 36.403 66.357 1.00 31.82 583 GLU B C 1
ATOM 4083 O O . GLU B 1 270 ? 43.814 36.159 65.337 1.00 37.42 583 GLU B O 1
ATOM 4089 N N . ASP B 1 271 ? 43.021 35.492 67.306 1.00 35.64 584 ASP B N 1
ATOM 4090 C CA . ASP B 1 271 ? 43.411 34.093 67.109 1.00 34.77 584 ASP B CA 1
ATOM 4091 C C . ASP B 1 271 ? 42.590 33.456 65.981 1.00 31.73 584 ASP B C 1
ATOM 4092 O O . ASP B 1 271 ? 43.135 32.749 65.158 1.00 34.38 584 ASP B O 1
ATOM 4097 N N . ILE B 1 272 ? 41.297 33.732 65.915 1.00 31.38 585 ILE B N 1
ATOM 4098 C CA . ILE B 1 272 ? 40.465 33.201 64.834 1.00 27.06 585 ILE B CA 1
ATOM 4099 C C . ILE B 1 272 ? 40.930 33.728 63.481 1.00 29.97 585 ILE B C 1
ATOM 4100 O O . ILE B 1 272 ? 41.023 32.948 62.550 1.00 35.44 585 ILE B O 1
ATOM 4105 N N . ARG B 1 273 ? 41.240 35.025 63.389 1.00 34.78 586 ARG B N 1
ATOM 4106 C CA . ARG B 1 273 ? 41.754 35.632 62.134 1.00 35.70 586 ARG B CA 1
ATOM 4107 C C . ARG B 1 273 ? 43.108 35.069 61.734 1.00 41.21 586 ARG B C 1
ATOM 4108 O O . ARG B 1 273 ? 43.317 34.655 60.593 1.00 47.81 586 ARG B O 1
ATOM 4116 N N . LYS B 1 274 ? 44.021 35.074 62.695 1.00 46.18 587 LYS B N 1
ATOM 4117 C CA . LYS B 1 274 ? 45.383 34.556 62.522 1.00 46.66 587 LYS B CA 1
ATOM 4118 C C . LYS B 1 274 ? 45.361 33.098 62.072 1.00 45.28 587 LYS B C 1
ATOM 4119 O O . LYS B 1 274 ? 46.132 32.723 61.214 1.00 49.26 587 LYS B O 1
ATOM 4125 N N . LYS B 1 275 ? 44.439 32.303 62.616 1.00 49.98 588 LYS B N 1
ATOM 4126 C CA . LYS B 1 275 ? 44.343 30.862 62.318 1.00 48.35 588 LYS B CA 1
ATOM 4127 C C . LYS B 1 275 ? 43.039 30.599 61.529 1.00 41.87 588 LYS B C 1
ATOM 4128 O O . LYS B 1 275 ? 42.348 29.611 61.763 1.00 43.62 588 LYS B O 1
ATOM 4134 N N . LYS B 1 276 ? 42.721 31.476 60.574 1.00 45.71 589 LYS B N 1
ATOM 4135 C CA . LYS B 1 276 ? 41.447 31.389 59.824 1.00 47.54 589 LYS B CA 1
ATOM 4136 C C . LYS B 1 276 ? 41.280 30.122 58.970 1.00 43.21 589 LYS B C 1
ATOM 4137 O O . LYS B 1 276 ? 40.155 29.687 58.733 1.00 39.87 589 LYS B O 1
ATOM 4143 N N . ASN B 1 277 ? 42.387 29.528 58.525 1.00 48.46 590 ASN B N 1
ATOM 4144 C CA . ASN B 1 277 ? 42.329 28.223 57.850 1.00 48.39 590 ASN B CA 1
ATOM 4145 C C . ASN B 1 277 ? 41.843 27.102 58.762 1.00 44.29 590 ASN B C 1
ATOM 4146 O O . ASN B 1 277 ? 41.030 26.295 58.337 1.00 52.42 590 ASN B O 1
ATOM 4151 N N . TYR B 1 278 ? 42.333 27.046 60.008 1.00 48.36 591 TYR B N 1
ATOM 4152 C CA . TYR B 1 278 ? 41.850 26.047 60.980 1.00 43.80 591 TYR B CA 1
ATOM 4153 C C . TYR B 1 278 ? 40.341 26.251 61.177 1.00 40.37 591 TYR B C 1
ATOM 4154 O O . TYR B 1 278 ? 39.538 25.348 60.953 1.00 41.11 591 TYR B O 1
ATOM 4163 N N . TYR B 1 279 ? 39.975 27.472 61.545 1.00 33.52 592 TYR B N 1
ATOM 4164 C CA . TYR B 1 279 ? 38.606 27.791 61.926 1.00 30.76 592 TYR B CA 1
ATOM 4165 C C . TYR B 1 279 ? 37.560 27.642 60.807 1.00 29.42 592 TYR B C 1
ATOM 4166 O O . TYR B 1 279 ? 36.462 27.153 61.045 1.00 34.64 592 TYR B O 1
ATOM 4175 N N . CYS B 1 280 ? 37.904 28.052 59.601 1.00 33.23 593 CYS B N 1
ATOM 4176 C CA . CYS B 1 280 ? 36.999 27.912 58.450 1.00 39.63 593 CYS B CA 1
ATOM 4177 C C . CYS B 1 280 ? 36.906 26.461 57.920 1.00 42.39 593 CYS B C 1
ATOM 4178 O O . CYS B 1 280 ? 35.857 26.054 57.427 1.00 47.18 593 CYS B O 1
ATOM 4181 N N . GLU B 1 281 ? 37.980 25.684 58.054 1.00 41.20 594 GLU B N 1
ATOM 4182 C CA . GLU B 1 281 ? 37.930 24.219 57.865 1.00 46.09 594 GLU B CA 1
ATOM 4183 C C . GLU B 1 281 ? 37.007 23.542 58.906 1.00 41.54 594 GLU B C 1
ATOM 4184 O O . GLU B 1 281 ? 36.171 22.716 58.532 1.00 47.27 594 GLU B O 1
ATOM 4190 N N . LYS B 1 282 ? 37.167 23.890 60.193 1.00 37.81 595 LYS B N 1
ATOM 4191 C CA . LYS B 1 282 ? 36.511 23.161 61.304 1.00 36.18 595 LYS B CA 1
ATOM 4192 C C . LYS B 1 282 ? 35.038 23.504 61.482 1.00 36.77 595 LYS B C 1
ATOM 4193 O O . LYS B 1 282 ? 34.234 22.619 61.773 1.00 41.40 595 LYS B O 1
ATOM 4199 N N . TYR B 1 283 ? 34.696 24.784 61.309 1.00 32.92 596 TYR B N 1
ATOM 4200 C CA . TYR B 1 283 ? 33.347 25.286 61.546 1.00 30.84 596 TYR B CA 1
ATOM 4201 C C . TYR B 1 283 ? 32.691 25.779 60.277 1.00 35.00 596 TYR B C 1
ATOM 4202 O O . TYR B 1 283 ? 33.328 25.844 59.197 1.00 37.83 596 TYR B O 1
ATOM 4211 N N . ASN B 1 284 ? 31.412 26.122 60.396 1.00 34.61 597 ASN B N 1
ATOM 4212 C CA . ASN B 1 284 ? 30.659 26.677 59.269 1.00 35.01 597 ASN B CA 1
ATOM 4213 C C . ASN B 1 284 ? 30.929 28.184 59.240 1.00 32.63 597 ASN B C 1
ATOM 4214 O O . ASN B 1 284 ? 30.042 28.996 59.494 1.00 40.32 597 ASN B O 1
ATOM 4219 N N . LEU B 1 285 ? 32.187 28.517 58.941 1.00 32.65 598 LEU B N 1
ATOM 4220 C CA . LEU B 1 285 ? 32.709 29.887 58.904 1.00 32.32 598 LEU B CA 1
ATOM 4221 C C . LEU B 1 285 ? 33.467 30.113 57.615 1.00 32.94 598 LEU B C 1
ATOM 4222 O O . LEU B 1 285 ? 34.221 29.239 57.215 1.00 36.44 598 LEU B O 1
ATOM 4227 N N . LYS B 1 286 ? 33.296 31.281 56.986 1.00 36.65 599 LYS B N 1
ATOM 4228 C CA . LYS B 1 286 ? 34.115 31.677 55.823 1.00 35.66 599 LYS B CA 1
ATOM 4229 C C . LYS B 1 286 ? 34.891 32.930 56.182 1.00 34.39 599 LYS B C 1
ATOM 4230 O O . LYS B 1 286 ? 34.452 33.696 57.033 1.00 35.74 599 LYS B O 1
ATOM 4236 N N . GLU B 1 287 ? 36.053 33.113 55.555 1.00 34.54 600 GLU B N 1
ATOM 4237 C CA . GLU B 1 287 ? 36.929 34.283 55.765 1.00 36.39 600 GLU B CA 1
ATOM 4238 C C . GLU B 1 287 ? 36.231 35.632 55.702 1.00 35.64 600 GLU B C 1
ATOM 4239 O O . GLU B 1 287 ? 36.607 36.545 56.412 1.00 38.84 600 GLU B O 1
ATOM 4245 N N . GLU B 1 288 ? 35.271 35.776 54.786 1.00 37.18 601 GLU B N 1
ATOM 4246 C CA . GLU B 1 288 ? 34.544 37.055 54.610 1.00 36.39 601 GLU B CA 1
ATOM 4247 C C . GLU B 1 288 ? 33.624 37.390 55.793 1.00 32.58 601 GLU B C 1
ATOM 4248 O O . GLU B 1 288 ? 33.253 38.555 55.973 1.00 38.83 601 GLU B O 1
ATOM 4254 N N . GLN B 1 289 ? 33.257 36.378 56.576 1.00 29.20 602 GLN B N 1
ATOM 4255 C CA . GLN B 1 289 ? 32.524 36.603 57.835 1.00 28.93 602 GLN B CA 1
ATOM 4256 C C . GLN B 1 289 ? 33.390 37.150 59.002 1.00 28.73 602 GLN B C 1
ATOM 4257 O O . GLN B 1 289 ? 32.846 37.598 60.002 1.00 31.38 602 GLN B O 1
ATOM 4263 N N . LEU B 1 290 ? 34.711 37.101 58.874 1.00 31.64 603 LEU B N 1
ATOM 4264 C CA . LEU B 1 290 ? 35.630 37.486 59.950 1.00 34.07 603 LEU B CA 1
ATOM 4265 C C . LEU B 1 290 ? 36.070 38.932 59.911 1.00 32.71 603 LEU B C 1
ATOM 4266 O O . LEU B 1 290 ? 36.914 39.325 60.690 1.00 36.09 603 LEU B O 1
ATOM 4271 N N . LYS B 1 291 ? 35.500 39.745 59.023 1.00 30.88 604 LYS B N 1
ATOM 4272 C CA . LYS B 1 291 ? 35.961 41.132 58.874 1.00 30.91 604 LYS B CA 1
ATOM 4273 C C . LYS B 1 291 ? 35.093 42.193 59.556 1.00 32.25 604 LYS B C 1
ATOM 4274 O O . LYS B 1 291 ? 35.210 43.364 59.213 1.00 31.56 604 LYS B O 1
ATOM 4280 N N . ASN B 1 292 ? 34.247 41.800 60.517 1.00 31.69 605 ASN B N 1
ATOM 4281 C CA . ASN B 1 292 ? 33.379 42.766 61.196 1.00 27.20 605 ASN B CA 1
ATOM 4282 C C . ASN B 1 292 ? 34.168 43.694 62.123 1.00 23.78 605 ASN B C 1
ATOM 4283 O O . ASN B 1 292 ? 34.955 43.245 62.915 1.00 29.12 605 ASN B O 1
ATOM 4288 N N . ASN B 1 293 ? 33.962 44.990 61.952 1.00 26.50 606 ASN B N 1
ATOM 4289 C CA A ASN B 1 293 ? 34.534 46.038 62.799 0.60 23.67 606 ASN B CA 1
ATOM 4290 C CA B ASN B 1 293 ? 34.602 45.948 62.830 0.40 23.16 606 ASN B CA 1
ATOM 4291 C C . ASN B 1 293 ? 33.726 46.169 64.061 1.00 24.32 606 ASN B C 1
ATOM 4292 O O . ASN B 1 293 ? 32.488 46.085 64.005 1.00 26.34 606 ASN B O 1
ATOM 4301 N N . SER B 1 294 ? 34.391 46.415 65.182 1.00 24.91 607 SER B N 1
ATOM 4302 C CA . SER B 1 294 ? 33.732 46.736 66.414 1.00 25.14 607 SER B CA 1
ATOM 4303 C C . SER B 1 294 ? 33.929 48.232 66.668 1.00 26.51 607 SER B C 1
ATOM 4304 O O . SER B 1 294 ? 35.060 48.681 66.778 1.00 27.63 607 SER B O 1
ATOM 4307 N N . GLU B 1 295 ? 32.847 49.005 66.739 1.00 26.83 608 GLU B N 1
ATOM 4308 C CA . GLU B 1 295 ? 32.964 50.426 66.996 1.00 24.57 608 GLU B CA 1
ATOM 4309 C C . GLU B 1 295 ? 33.329 50.559 68.483 1.00 29.05 608 GLU B C 1
ATOM 4310 O O . GLU B 1 295 ? 32.581 50.099 69.326 1.00 29.39 608 GLU B O 1
ATOM 4316 N N . SER B 1 296 ? 34.435 51.211 68.768 1.00 26.63 609 SER B N 1
ATOM 4317 C CA . SER B 1 296 ? 34.868 51.387 70.193 1.00 24.10 609 SER B CA 1
ATOM 4318 C C . SER B 1 296 ? 33.963 52.376 70.922 1.00 26.56 609 SER B C 1
ATOM 4319 O O . SER B 1 296 ? 33.660 53.489 70.410 1.00 29.98 609 SER B O 1
ATOM 4322 N N . CYS B 1 297 ? 33.569 51.990 72.149 1.00 27.47 610 CYS B N 1
ATOM 4323 C CA . CYS B 1 297 ? 32.592 52.682 72.938 1.00 27.32 610 CYS B CA 1
ATOM 4324 C C . CYS B 1 297 ? 33.243 53.460 74.049 1.00 25.84 610 CYS B C 1
ATOM 4325 O O . CYS B 1 297 ? 32.595 54.313 74.634 1.00 27.74 610 CYS B O 1
ATOM 4328 N N . ILE B 1 298 ? 34.511 53.185 74.325 1.00 25.89 611 ILE B N 1
ATOM 4329 C CA . ILE B 1 298 ? 35.152 53.705 75.527 1.00 23.17 611 ILE B CA 1
ATOM 4330 C C . ILE B 1 298 ? 36.546 54.244 75.176 1.00 27.81 611 ILE B C 1
ATOM 4331 O O . ILE B 1 298 ? 37.323 53.563 74.480 1.00 28.31 611 ILE B O 1
ATOM 4336 N N . GLU B 1 299 ? 36.861 55.456 75.653 1.00 27.75 612 GLU B N 1
ATOM 4337 C CA . GLU B 1 299 ? 38.213 56.004 75.520 1.00 27.54 612 GLU B CA 1
ATOM 4338 C C . GLU B 1 299 ? 38.815 56.145 76.907 1.00 27.08 612 GLU B C 1
ATOM 4339 O O . GLU B 1 299 ? 38.105 56.380 77.882 1.00 33.53 612 GLU B O 1
ATOM 4345 N N . LEU B 1 300 ? 40.120 55.961 76.993 1.00 28.95 613 LEU B N 1
ATOM 4346 C CA . LEU B 1 300 ? 40.799 56.116 78.276 1.00 28.68 613 LEU B CA 1
ATOM 4347 C C . LEU B 1 300 ? 41.719 57.321 78.133 1.00 32.02 613 LEU B C 1
ATOM 4348 O O . LEU B 1 300 ? 42.254 57.557 77.008 1.00 42.36 613 LEU B O 1
ATOM 4353 N N . PRO B 1 301 ? 41.875 58.113 79.207 1.00 39.42 614 PRO B N 1
ATOM 4354 C CA . PRO B 1 301 ? 42.749 59.282 79.096 1.00 44.62 614 PRO B CA 1
ATOM 4355 C C . PRO B 1 301 ? 44.159 58.846 78.707 1.00 47.14 614 PRO B C 1
ATOM 4356 O O . PRO B 1 301 ? 44.699 57.908 79.300 1.00 56.67 614 PRO B O 1
ATOM 4360 N N . GLU B 1 302 ? 44.709 59.468 77.670 1.00 50.87 615 GLU B N 1
ATOM 4361 C CA . GLU B 1 302 ? 46.104 59.226 77.250 1.00 58.06 615 GLU B CA 1
ATOM 4362 C C . GLU B 1 302 ? 46.405 57.845 76.636 1.00 56.03 615 GLU B C 1
ATOM 4363 O O . GLU B 1 302 ? 47.568 57.543 76.331 1.00 61.10 615 GLU B O 1
ATOM 4369 N N . ILE B 1 303 ? 45.364 57.024 76.468 1.00 40.49 616 ILE B N 1
ATOM 4370 C CA . ILE B 1 303 ? 45.414 55.812 75.664 1.00 38.23 616 ILE B CA 1
ATOM 4371 C C . ILE B 1 303 ? 44.596 56.016 74.384 1.00 34.69 616 ILE B C 1
ATOM 4372 O O . ILE B 1 303 ? 45.030 55.614 73.296 1.00 43.69 616 ILE B O 1
ATOM 4377 N N . GLY B 1 304 ? 43.417 56.637 74.510 1.00 31.79 617 GLY B N 1
ATOM 4378 C CA . GLY B 1 304 ? 42.479 56.754 73.405 1.00 30.41 617 GLY B CA 1
ATOM 4379 C C . GLY B 1 304 ? 41.477 55.608 73.435 1.00 30.98 617 GLY B C 1
ATOM 4380 O O . GLY B 1 304 ? 41.277 54.959 74.463 1.00 34.65 617 GLY B O 1
ATOM 4381 N N . ASN B 1 305 ? 40.861 55.365 72.277 1.00 32.38 618 ASN B N 1
ATOM 4382 C CA A ASN B 1 305 ? 39.868 54.309 72.183 0.70 31.94 618 ASN B CA 1
ATOM 4383 C CA B ASN B 1 305 ? 39.862 54.319 72.066 0.30 30.61 618 ASN B CA 1
ATOM 4384 C C . ASN B 1 305 ? 40.562 52.988 71.754 1.00 32.80 618 ASN B C 1
ATOM 4385 O O . ASN B 1 305 ? 41.799 52.903 71.761 1.00 33.09 618 ASN B O 1
ATOM 4394 N N . ASN B 1 306 ? 39.782 51.956 71.415 1.00 26.01 619 ASN B N 1
ATOM 4395 C CA . ASN B 1 306 ? 40.322 50.649 71.016 1.00 26.18 619 ASN B CA 1
ATOM 4396 C C . ASN B 1 306 ? 41.301 50.109 72.059 1.00 28.28 619 ASN B C 1
ATOM 4397 O O . ASN B 1 306 ? 42.384 49.608 71.736 1.00 32.75 619 ASN B O 1
ATOM 4402 N N . THR B 1 307 ? 40.879 50.225 73.321 1.00 26.55 620 THR B N 1
ATOM 4403 C CA . THR B 1 307 ? 41.728 49.842 74.458 1.00 27.79 620 THR B CA 1
ATOM 4404 C C . THR B 1 307 ? 41.912 48.327 74.630 1.00 29.61 620 THR B C 1
ATOM 4405 O O . THR B 1 307 ? 42.871 47.872 75.275 1.00 36.85 620 THR B O 1
ATOM 4409 N N . GLY B 1 308 ? 41.016 47.538 74.033 1.00 31.52 621 GLY B N 1
ATOM 4410 C CA . GLY B 1 308 ? 41.203 46.104 73.967 1.00 34.07 621 GLY B CA 1
ATOM 4411 C C . GLY B 1 308 ? 42.505 45.769 73.271 1.00 32.59 621 GLY B C 1
ATOM 4412 O O . GLY B 1 308 ? 43.360 45.107 73.853 1.00 40.39 621 GLY B O 1
ATOM 4413 N N . LYS B 1 309 ? 42.648 46.270 72.034 1.00 32.39 622 LYS B N 1
ATOM 4414 C CA . LYS B 1 309 ? 43.849 46.110 71.225 1.00 32.28 622 LYS B CA 1
ATOM 4415 C C . LYS B 1 309 ? 45.041 46.698 71.937 1.00 34.57 622 LYS B C 1
ATOM 4416 O O . LYS B 1 309 ? 46.116 46.121 71.902 1.00 36.41 622 LYS B O 1
ATOM 4422 N N . TYR B 1 310 ? 44.860 47.842 72.591 1.00 32.84 623 TYR B N 1
ATOM 4423 C CA . TYR B 1 310 ? 45.983 48.506 73.261 1.00 32.62 623 TYR B CA 1
ATOM 4424 C C . TYR B 1 310 ? 46.644 47.615 74.309 1.00 35.15 623 TYR B C 1
ATOM 4425 O O . TYR B 1 310 ? 47.862 47.410 74.263 1.00 39.12 623 TYR B O 1
ATOM 4434 N N . TYR B 1 311 ? 45.861 47.087 75.242 1.00 35.86 624 TYR B N 1
ATOM 4435 C CA . TYR B 1 311 ? 46.422 46.249 76.311 1.00 38.59 624 TYR B CA 1
ATOM 4436 C C . TYR B 1 311 ? 46.795 44.857 75.821 1.00 38.26 624 TYR B C 1
ATOM 4437 O O . TYR B 1 311 ? 47.667 44.247 76.394 1.00 43.98 624 TYR B O 1
ATOM 4446 N N . TYR B 1 312 ? 46.139 44.361 74.764 1.00 41.30 625 TYR B N 1
ATOM 4447 C CA . TYR B 1 312 ? 46.571 43.120 74.101 1.00 38.17 625 TYR B CA 1
ATOM 4448 C C . TYR B 1 312 ? 48.036 43.238 73.694 1.00 42.07 625 TYR B C 1
ATOM 4449 O O . TYR B 1 312 ? 48.847 42.363 73.982 1.00 45.90 625 TYR B O 1
ATOM 4458 N N . GLU B 1 313 ? 48.351 44.347 73.032 1.00 44.95 626 GLU B N 1
ATOM 4459 C CA . GLU B 1 313 ? 49.698 44.630 72.535 1.00 47.46 626 GLU B CA 1
ATOM 4460 C C . GLU B 1 313 ? 50.692 44.954 73.630 1.00 47.90 626 GLU B C 1
ATOM 4461 O O . GLU B 1 313 ? 51.813 44.440 73.630 1.00 52.75 626 GLU B O 1
ATOM 4467 N N . LYS B 1 314 ? 50.318 45.684 74.608 1.00 51.99 627 LYS B N 1
ATOM 4468 C CA . LYS B 1 314 ? 51.207 46.177 75.652 1.00 52.27 627 LYS B CA 1
ATOM 4469 C C . LYS B 1 314 ? 51.637 45.071 76.605 1.00 54.29 627 LYS B C 1
ATOM 4470 O O . LYS B 1 314 ? 52.741 45.117 77.176 1.00 61.66 627 LYS B O 1
ATOM 4476 N N . GLU B 1 315 ? 50.706 44.155 76.775 1.00 47.57 628 GLU B N 1
ATOM 4477 C CA . GLU B 1 315 ? 51.047 42.955 77.542 1.00 49.15 628 GLU B CA 1
ATOM 4478 C C . GLU B 1 315 ? 51.551 41.800 76.662 1.00 42.18 628 GLU B C 1
ATOM 4479 O O . GLU B 1 315 ? 51.850 40.723 77.158 1.00 46.96 628 GLU B O 1
ATOM 4485 N N . LYS B 1 316 ? 51.654 42.037 75.355 1.00 48.51 629 LYS B N 1
ATOM 4486 C CA . LYS B 1 316 ? 52.152 41.048 74.380 1.00 51.72 629 LYS B CA 1
ATOM 4487 C C . LYS B 1 316 ? 51.469 39.679 74.558 1.00 52.07 629 LYS B C 1
ATOM 4488 O O . LYS B 1 316 ? 52.115 38.626 74.521 1.00 56.63 629 LYS B O 1
ATOM 4494 N N . VAL B 1 317 ? 50.153 39.723 74.760 1.00 47.88 630 VAL B N 1
ATOM 4495 C CA . VAL B 1 317 ? 49.333 38.533 74.940 1.00 42.70 630 VAL B CA 1
ATOM 4496 C C . VAL B 1 317 ? 49.600 37.543 73.814 1.00 43.90 630 VAL B C 1
ATOM 4497 O O . VAL B 1 317 ? 49.524 37.905 72.638 1.00 49.92 630 VAL B O 1
ATOM 4501 N N . SER B 1 318 ? 49.899 36.297 74.177 1.00 40.23 631 SER B N 1
ATOM 4502 C CA . SER B 1 318 ? 50.259 35.266 73.186 1.00 41.60 631 SER B CA 1
ATOM 4503 C C . SER B 1 318 ? 49.044 34.609 72.515 1.00 35.46 631 SER B C 1
ATOM 4504 O O . SER B 1 318 ? 49.107 34.233 71.355 1.00 42.07 631 SER B O 1
ATOM 4507 N N . SER B 1 319 ? 47.941 34.481 73.251 1.00 36.50 632 SER B N 1
ATOM 4508 C CA . SER B 1 319 ? 46.729 33.824 72.764 1.00 34.67 632 SER B CA 1
ATOM 4509 C C . SER B 1 319 ? 45.557 34.173 73.695 1.00 32.67 632 SER B C 1
ATOM 4510 O O . SER B 1 319 ? 45.772 34.757 74.769 1.00 36.22 632 SER B O 1
ATOM 4513 N N . TYR B 1 320 ? 44.326 33.809 73.291 1.00 34.10 633 TYR B N 1
ATOM 4514 C CA . TYR B 1 320 ? 43.131 34.046 74.120 1.00 27.64 633 TYR B CA 1
ATOM 4515 C C . TYR B 1 320 ? 43.053 33.049 75.265 1.00 26.59 633 TYR B C 1
ATOM 4516 O O . TYR B 1 320 ? 42.205 33.175 76.128 1.00 30.73 633 TYR B O 1
ATOM 4525 N N . LYS B 1 321 ? 43.955 32.073 75.280 1.00 29.08 634 LYS B N 1
ATOM 4526 C CA . LYS B 1 321 ? 44.106 31.142 76.396 1.00 27.66 634 LYS B CA 1
ATOM 4527 C C . LYS B 1 321 ? 45.322 31.444 77.283 1.00 31.05 634 LYS B C 1
ATOM 4528 O O . LYS B 1 321 ? 45.651 30.636 78.160 1.00 35.29 634 LYS B O 1
ATOM 4534 N N . ASP B 1 322 ? 45.961 32.602 77.093 1.00 31.21 635 ASP B N 1
ATOM 4535 C CA . ASP B 1 322 ? 47.100 33.024 77.941 1.00 29.82 635 ASP B CA 1
ATOM 4536 C C . ASP B 1 322 ? 46.634 33.175 79.388 1.00 31.47 635 ASP B C 1
ATOM 4537 O O . ASP B 1 322 ? 45.635 33.832 79.663 1.00 33.89 635 ASP B O 1
ATOM 4542 N N . VAL B 1 323 ? 47.378 32.562 80.303 1.00 30.99 636 VAL B N 1
ATOM 4543 C CA . VAL B 1 323 ? 46.995 32.531 81.710 1.00 34.88 636 VAL B CA 1
ATOM 4544 C C . VAL B 1 323 ? 46.943 33.895 82.373 1.00 35.13 636 VAL B C 1
ATOM 4545 O O . VAL B 1 323 ? 46.224 34.054 83.364 1.00 43.51 636 VAL B O 1
ATOM 4549 N N . LYS B 1 324 ? 47.671 34.875 81.843 1.00 33.87 637 LYS B N 1
ATOM 4550 C CA . LYS B 1 324 ? 47.652 36.209 82.437 1.00 40.41 637 LYS B CA 1
ATOM 4551 C C . LYS B 1 324 ? 46.517 37.105 81.936 1.00 36.93 637 LYS B C 1
ATOM 4552 O O . LYS B 1 324 ? 46.368 38.222 82.436 1.00 38.55 637 LYS B O 1
ATOM 4558 N N . LEU B 1 325 ? 45.712 36.608 80.987 1.00 34.05 638 LEU B N 1
ATOM 4559 C CA A LEU B 1 325 ? 44.582 37.400 80.453 0.60 32.47 638 LEU B CA 1
ATOM 4560 C CA B LEU B 1 325 ? 44.599 37.361 80.420 0.40 30.69 638 LEU B CA 1
ATOM 4561 C C . LEU B 1 325 ? 43.532 37.711 81.469 1.00 32.82 638 LEU B C 1
ATOM 4562 O O . LEU B 1 325 ? 42.966 38.802 81.433 1.00 36.63 638 LEU B O 1
ATOM 4571 N N . GLN B 1 326 ? 43.268 36.779 82.386 1.00 32.73 639 GLN B N 1
ATOM 4572 C CA . GLN B 1 326 ? 42.213 36.997 83.368 1.00 37.53 639 GLN B CA 1
ATOM 4573 C C . GLN B 1 326 ? 42.528 38.255 84.218 1.00 42.44 639 GLN B C 1
ATOM 4574 O O . GLN B 1 326 ? 41.646 39.116 84.414 1.00 38.48 639 GLN B O 1
ATOM 4580 N N . LYS B 1 327 ? 43.797 38.385 84.635 1.00 42.39 640 LYS B N 1
ATOM 4581 C CA . LYS B 1 327 ? 44.279 39.574 85.348 1.00 43.67 640 LYS B CA 1
ATOM 4582 C C . LYS B 1 327 ? 44.186 40.854 84.508 1.00 43.44 640 LYS B C 1
ATOM 4583 O O . LYS B 1 327 ? 43.667 41.876 84.969 1.00 50.20 640 LYS B O 1
ATOM 4589 N N . ILE B 1 328 ? 44.676 40.779 83.280 1.00 40.12 641 ILE B N 1
ATOM 4590 C CA . ILE B 1 328 ? 44.583 41.898 82.329 1.00 41.38 641 ILE B CA 1
ATOM 4591 C C . ILE B 1 328 ? 43.148 42.375 82.122 1.00 38.72 641 ILE B C 1
ATOM 4592 O O . ILE B 1 328 ? 42.903 43.579 82.087 1.00 38.94 641 ILE B O 1
ATOM 4597 N N . LYS B 1 329 ? 42.227 41.419 81.955 1.00 35.31 642 LYS B N 1
ATOM 4598 C CA . LYS B 1 329 ? 40.771 41.689 81.861 1.00 28.73 642 LYS B CA 1
ATOM 4599 C C . LYS B 1 329 ? 40.233 42.385 83.128 1.00 35.16 642 LYS B C 1
ATOM 4600 O O . LYS B 1 329 ? 39.422 43.310 83.032 1.00 37.61 642 LYS B O 1
ATOM 4606 N N . GLU B 1 330 ? 40.667 41.917 84.297 1.00 35.82 643 GLU B N 1
ATOM 4607 C CA . GLU B 1 330 ? 40.215 42.519 85.539 1.00 36.63 643 GLU B CA 1
ATOM 4608 C C . GLU B 1 330 ? 40.717 43.956 85.747 1.00 43.72 643 GLU B C 1
ATOM 4609 O O . GLU B 1 330 ? 40.009 44.770 86.342 1.00 49.75 643 GLU B O 1
ATOM 4615 N N . VAL B 1 331 ? 41.900 44.281 85.218 1.00 37.66 644 VAL B N 1
ATOM 4616 C CA . VAL B 1 331 ? 42.516 45.607 85.451 1.00 43.33 644 VAL B CA 1
ATOM 4617 C C . VAL B 1 331 ? 41.960 46.586 84.426 1.00 39.48 644 VAL B C 1
ATOM 4618 O O . VAL B 1 331 ? 41.709 47.772 84.720 1.00 38.29 644 VAL B O 1
ATOM 4622 N N . LEU B 1 332 ? 41.761 46.094 83.219 1.00 36.01 645 LEU B N 1
ATOM 4623 C CA . LEU B 1 332 ? 41.128 46.912 82.188 1.00 35.68 645 LEU B CA 1
ATOM 4624 C C . LEU B 1 332 ? 39.679 47.219 82.561 1.00 38.91 645 LEU B C 1
ATOM 4625 O O . LEU B 1 332 ? 39.199 48.333 82.302 1.00 34.40 645 LEU B O 1
ATOM 4630 N N . TYR B 1 333 ? 38.989 46.245 83.166 1.00 33.76 646 TYR B N 1
ATOM 4631 C CA . TYR B 1 333 ? 37.599 46.432 83.604 1.00 32.43 646 TYR B CA 1
ATOM 4632 C C . TYR B 1 333 ? 37.520 47.606 84.586 1.00 28.30 646 TYR B C 1
ATOM 4633 O O . TYR B 1 333 ? 36.734 48.525 84.418 1.00 36.43 646 TYR B O 1
ATOM 4642 N N . LYS B 1 334 ? 38.357 47.553 85.617 1.00 32.31 647 LYS B N 1
ATOM 4643 C CA . LYS B 1 334 ? 38.439 48.676 86.580 1.00 34.57 647 LYS B CA 1
ATOM 4644 C C . LYS B 1 334 ? 38.846 50.038 85.994 1.00 36.97 647 LYS B C 1
ATOM 4645 O O . LYS B 1 334 ? 38.276 51.080 86.330 1.00 35.15 647 LYS B O 1
ATOM 4651 N N . LYS B 1 335 ? 39.811 50.029 85.095 1.00 33.72 648 LYS B N 1
ATOM 4652 C CA . LYS B 1 335 ? 40.333 51.266 84.571 1.00 36.47 648 LYS B CA 1
ATOM 4653 C C . LYS B 1 335 ? 39.279 51.905 83.667 1.00 31.56 648 LYS B C 1
ATOM 4654 O O . LYS B 1 335 ? 39.115 53.122 83.658 1.00 39.65 648 LYS B O 1
ATOM 4660 N N . GLN B 1 336 ? 38.547 51.091 82.920 1.00 31.36 649 GLN B N 1
ATOM 4661 C CA . GLN B 1 336 ? 37.443 51.639 82.126 1.00 28.79 649 GLN B CA 1
ATOM 4662 C C . GLN B 1 336 ? 36.322 52.191 83.030 1.00 30.49 649 GLN B C 1
ATOM 4663 O O . GLN B 1 336 ? 35.757 53.256 82.753 1.00 30.67 649 GLN B O 1
ATOM 4669 N N . TYR B 1 337 ? 36.031 51.466 84.102 1.00 28.58 650 TYR B N 1
ATOM 4670 C CA . TYR B 1 337 ? 34.948 51.807 85.003 1.00 34.45 650 TYR B CA 1
ATOM 4671 C C . TYR B 1 337 ? 35.202 53.189 85.602 1.00 37.70 650 TYR B C 1
ATOM 4672 O O . TYR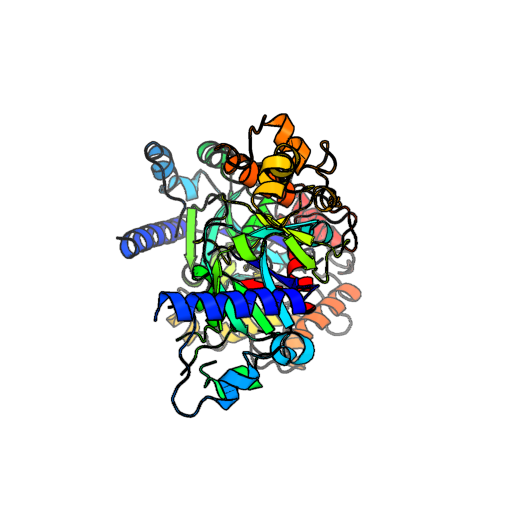 B 1 337 ? 34.380 54.101 85.504 1.00 37.80 650 TYR B O 1
ATOM 4681 N N . PHE B 1 338 ? 36.394 53.341 86.161 1.00 36.27 651 PHE B N 1
ATOM 4682 C CA . PHE B 1 338 ? 36.768 54.516 86.922 1.00 31.23 651 PHE B CA 1
ATOM 4683 C C . PHE B 1 338 ? 37.306 55.669 86.105 1.00 30.91 651 PHE B C 1
ATOM 4684 O O . PHE B 1 338 ? 37.288 56.800 86.570 1.00 37.12 651 PHE B O 1
ATOM 4692 N N . GLU B 1 339 ? 37.753 55.409 84.879 1.00 26.59 652 GLU B N 1
ATOM 4693 C CA . GLU B 1 339 ? 38.407 56.459 84.112 1.00 28.04 652 GLU B CA 1
ATOM 4694 C C . GLU B 1 339 ? 37.892 56.588 82.695 1.00 26.64 652 GLU B C 1
ATOM 4695 O O . GLU B 1 339 ? 38.291 57.532 82.001 1.00 33.14 652 GLU B O 1
ATOM 4701 N N . GLY B 1 340 ? 37.002 55.681 82.262 1.00 29.28 653 GLY B N 1
ATOM 4702 C CA . GLY B 1 340 ? 36.667 55.660 80.854 1.00 25.20 653 GLY B CA 1
ATOM 4703 C C . GLY B 1 340 ? 35.697 56.783 80.555 1.00 26.81 653 GLY B C 1
ATOM 4704 O O . GLY B 1 340 ? 34.942 57.205 81.440 1.00 29.79 653 GLY B O 1
ATOM 4705 N N . ILE B 1 341 ? 35.674 57.206 79.278 1.00 28.74 654 ILE B N 1
ATOM 4706 C CA . ILE B 1 341 ? 34.715 58.202 78.813 1.00 27.37 654 ILE B CA 1
ATOM 4707 C C . ILE B 1 341 ? 34.047 57.572 77.613 1.00 25.87 654 ILE B C 1
ATOM 4708 O O . ILE B 1 341 ? 34.724 56.986 76.760 1.00 30.98 654 ILE B O 1
ATOM 4713 N N . MET B 1 342 ? 32.729 57.671 77.579 1.00 24.87 655 MET B N 1
ATOM 4714 C CA . MET B 1 342 ? 31.973 57.096 76.460 1.00 22.18 655 MET B CA 1
ATOM 4715 C C . MET B 1 342 ? 32.170 57.883 75.159 1.00 25.68 655 MET B C 1
ATOM 4716 O O . MET B 1 342 ? 32.194 59.130 75.148 1.00 28.13 655 MET B O 1
ATOM 4721 N N . THR B 1 343 ? 32.253 57.147 74.062 1.00 25.31 656 THR B N 1
ATOM 4722 C CA . THR B 1 343 ? 32.441 57.748 72.728 1.00 27.09 656 THR B CA 1
ATOM 4723 C C . THR B 1 343 ? 31.312 57.463 71.712 1.00 27.78 656 THR B C 1
ATOM 4724 O O . THR B 1 343 ? 31.453 57.727 70.490 1.00 34.11 656 THR B O 1
ATOM 4728 N N . VAL B 1 344 ? 30.181 56.950 72.193 1.00 29.33 657 VAL B N 1
ATOM 4729 C CA . VAL B 1 344 ? 29.045 56.574 71.304 1.00 29.79 657 VAL B CA 1
ATOM 4730 C C . VAL B 1 344 ? 27.722 57.112 71.843 1.00 25.91 657 VAL B C 1
ATOM 4731 O O . VAL B 1 344 ? 27.544 57.302 73.056 1.00 30.36 657 VAL B O 1
ATOM 4735 N N . ASP B 1 345 ? 26.819 57.414 70.935 1.00 31.01 658 ASP B N 1
ATOM 4736 C CA . ASP B 1 345 ? 25.422 57.737 71.250 1.00 30.07 658 ASP B CA 1
ATOM 4737 C C . ASP B 1 345 ? 24.751 56.605 72.027 1.00 28.21 658 ASP B C 1
ATOM 4738 O O . ASP B 1 345 ? 25.030 55.444 71.745 1.00 32.46 658 ASP B O 1
ATOM 4743 N N . PRO B 1 346 ? 23.872 56.892 72.993 1.00 30.77 659 PRO B N 1
ATOM 4744 C CA . PRO B 1 346 ? 23.443 58.234 73.413 1.00 32.09 659 PRO B CA 1
ATOM 4745 C C . PRO B 1 346 ? 24.242 58.764 74.599 1.00 29.60 659 PRO B C 1
ATOM 4746 O O . PRO B 1 346 ? 23.715 59.532 75.428 1.00 37.86 659 PRO B O 1
ATOM 4750 N N . TYR B 1 347 ? 25.515 58.386 74.681 1.00 30.27 660 TYR B N 1
ATOM 4751 C CA . TYR B 1 347 ? 26.316 58.605 75.895 1.00 27.43 660 TYR B CA 1
ATOM 4752 C C . TYR B 1 347 ? 27.572 59.471 75.713 1.00 25.95 660 TYR B C 1
ATOM 4753 O O . TYR B 1 347 ? 28.376 59.527 76.646 1.00 33.34 660 TYR B O 1
ATOM 4762 N N . LYS B 1 348 ? 27.769 60.124 74.548 1.00 27.21 661 LYS B N 1
ATOM 4763 C CA . LYS B 1 348 ? 29.088 60.673 74.214 1.00 28.91 661 LYS B CA 1
ATOM 4764 C C . LYS B 1 348 ? 29.483 61.698 75.258 1.00 33.70 661 LYS B C 1
ATOM 4765 O O . LYS B 1 348 ? 28.676 62.537 75.635 1.00 37.69 661 LYS B O 1
ATOM 4771 N N . GLY B 1 349 ? 30.717 61.590 75.751 1.00 33.61 662 GLY B N 1
ATOM 4772 C CA . GLY B 1 349 ? 31.243 62.497 76.744 1.00 32.12 662 GLY B CA 1
ATOM 4773 C C . GLY B 1 349 ? 30.891 62.103 78.158 1.00 32.13 662 GLY B C 1
ATOM 4774 O O . GLY B 1 349 ? 31.489 62.626 79.118 1.00 41.38 662 GLY B O 1
ATOM 4775 N N . MET B 1 350 ? 29.921 61.216 78.345 1.00 34.83 663 MET B N 1
ATOM 4776 C CA . MET B 1 350 ? 29.606 60.743 79.708 1.00 35.63 663 MET B CA 1
ATOM 4777 C C . MET B 1 350 ? 30.698 59.855 80.272 1.00 35.35 663 MET B C 1
ATOM 4778 O O . MET B 1 350 ? 31.281 59.055 79.528 1.00 36.89 663 MET B O 1
ATOM 4783 N N . LYS B 1 351 ? 30.917 59.915 81.600 1.00 33.32 664 LYS B N 1
ATOM 4784 C CA . LYS B 1 351 ? 31.797 58.931 82.236 1.00 28.15 664 LYS B CA 1
ATOM 4785 C C . LYS B 1 351 ? 31.220 57.538 82.125 1.00 28.72 664 LYS B C 1
ATOM 4786 O O . LYS B 1 351 ? 29.998 57.345 82.308 1.00 34.29 664 LYS B O 1
ATOM 4792 N N . THR B 1 352 ? 32.112 56.575 81.831 1.00 29.35 665 THR B N 1
ATOM 4793 C CA . THR B 1 352 ? 31.793 55.140 81.850 1.00 28.56 665 THR B CA 1
ATOM 4794 C C . THR B 1 352 ? 31.169 54.734 83.195 1.00 25.19 665 THR B C 1
ATOM 4795 O O . THR B 1 352 ? 30.151 54.032 83.237 1.00 29.72 665 THR B O 1
ATOM 4799 N N . PHE B 1 353 ? 31.779 55.156 84.297 1.00 31.72 666 PHE B N 1
ATOM 4800 C CA . PHE B 1 353 ? 31.188 54.942 85.610 1.00 33.68 666 PHE B CA 1
ATOM 4801 C C . PHE B 1 353 ? 29.657 55.136 85.654 1.00 33.41 666 PHE B C 1
ATOM 4802 O O . PHE B 1 353 ? 28.902 54.232 86.087 1.00 42.83 666 PHE B O 1
ATOM 4810 N N . ASN B 1 354 ? 29.182 56.288 85.191 1.00 31.80 667 ASN B N 1
ATOM 4811 C CA . ASN B 1 354 ? 27.727 56.557 85.201 1.00 35.28 667 ASN B CA 1
ATOM 4812 C C . ASN B 1 354 ? 26.942 55.829 84.063 1.00 30.05 667 ASN B C 1
ATOM 4813 O O . ASN B 1 354 ? 25.775 55.438 84.229 1.00 32.05 667 ASN B O 1
ATOM 4818 N N . CYS B 1 355 ? 27.584 55.645 82.908 1.00 27.98 668 CYS B N 1
ATOM 4819 C CA A CYS B 1 355 ? 26.971 55.000 81.749 0.50 26.47 668 CYS B CA 1
ATOM 4820 C CA B CYS B 1 355 ? 26.890 55.024 81.784 0.50 28.77 668 CYS B CA 1
ATOM 4821 C C . CYS B 1 355 ? 26.607 53.579 82.050 1.00 30.93 668 CYS B C 1
ATOM 4822 O O . CYS B 1 355 ? 25.598 53.089 81.574 1.00 34.20 668 CYS B O 1
ATOM 4827 N N . ARG B 1 356 ? 27.471 52.928 82.845 1.00 34.78 669 ARG B N 1
ATOM 4828 C CA . ARG B 1 356 ? 27.219 51.563 83.343 1.00 38.64 669 ARG B CA 1
ATOM 4829 C C . ARG B 1 356 ? 25.789 51.462 83.829 1.00 36.87 669 ARG B C 1
ATOM 4830 O O . ARG B 1 356 ? 25.064 50.581 83.405 1.00 33.37 669 ARG B O 1
ATOM 4838 N N . LYS B 1 357 ? 25.388 52.378 84.706 1.00 38.32 670 LYS B N 1
ATOM 4839 C CA . LYS B 1 357 ? 24.064 52.324 85.342 1.00 32.48 670 LYS B CA 1
ATOM 4840 C C . LYS B 1 357 ? 22.945 52.735 84.391 1.00 33.50 670 LYS B C 1
ATOM 4841 O O . LYS B 1 357 ? 21.919 52.074 84.353 1.00 33.26 670 LYS B O 1
ATOM 4847 N N . LEU B 1 358 ? 23.167 53.777 83.589 1.00 33.87 671 LEU B N 1
ATOM 4848 C CA . LEU B 1 358 ? 22.172 54.198 82.606 1.00 33.46 671 LEU B CA 1
ATOM 4849 C C . LEU B 1 358 ? 21.951 53.131 81.523 1.00 28.14 671 LEU B C 1
ATOM 4850 O O . LEU B 1 358 ? 20.810 52.852 81.195 1.00 31.14 671 LEU B O 1
ATOM 4855 N N . ALA B 1 359 ? 23.024 52.488 81.045 1.00 28.28 672 ALA B N 1
ATOM 4856 C CA . ALA B 1 359 ? 22.878 51.465 79.968 1.00 29.98 672 ALA B CA 1
ATOM 4857 C C . ALA B 1 359 ? 22.114 50.281 80.524 1.00 26.91 672 ALA B C 1
ATOM 4858 O O . ALA B 1 359 ? 21.231 49.777 79.892 1.00 28.77 672 ALA B O 1
ATOM 4860 N N . LYS B 1 360 ? 22.407 49.885 81.760 1.00 27.22 673 LYS B N 1
ATOM 4861 C CA . LYS B 1 360 ? 21.573 48.846 82.351 1.00 26.87 673 LYS B CA 1
ATOM 4862 C C . LYS B 1 360 ? 20.103 49.180 82.441 1.00 32.04 673 LYS B C 1
ATOM 4863 O O . LYS B 1 360 ? 19.264 48.325 82.118 1.00 31.32 673 LYS B O 1
ATOM 4869 N N . GLN B 1 361 ? 19.806 50.391 82.933 1.00 32.24 674 GLN B N 1
ATOM 4870 C CA . GLN B 1 361 ? 18.437 50.893 83.005 1.00 31.75 674 GLN B CA 1
ATOM 4871 C C . GLN B 1 361 ? 17.744 50.850 81.674 1.00 29.94 674 GLN B C 1
ATOM 4872 O O . GLN B 1 361 ? 16.616 50.411 81.598 1.00 34.30 674 GLN B O 1
ATOM 4878 N N . ASN B 1 362 ? 18.428 51.344 80.654 1.00 25.72 675 ASN B N 1
ATOM 4879 C CA . ASN B 1 362 ? 17.853 51.448 79.316 1.00 26.57 675 ASN B CA 1
ATOM 4880 C C . ASN B 1 362 ? 17.592 50.075 78.753 1.00 25.89 675 ASN B C 1
ATOM 4881 O O . ASN B 1 362 ? 16.511 49.838 78.221 1.00 28.93 675 ASN B O 1
ATOM 4886 N N . ILE B 1 363 ? 18.569 49.173 78.875 1.00 27.14 676 ILE B N 1
ATOM 4887 C CA . ILE B 1 363 ? 18.443 47.801 78.330 1.00 28.65 676 ILE B CA 1
ATOM 4888 C C . ILE B 1 363 ? 17.236 47.088 78.944 1.00 27.17 676 ILE B C 1
ATOM 4889 O O . ILE B 1 363 ? 16.432 46.493 78.202 1.00 26.30 676 ILE B O 1
ATOM 4894 N N . ILE B 1 364 ? 17.089 47.173 80.270 1.00 27.07 677 ILE B N 1
ATOM 4895 C CA . ILE B 1 364 ? 15.948 46.542 80.952 1.00 27.62 677 ILE B CA 1
ATOM 4896 C C . ILE B 1 364 ? 14.636 47.218 80.558 1.00 28.99 677 ILE B C 1
ATOM 4897 O O . ILE B 1 364 ? 13.626 46.538 80.319 1.00 34.65 677 ILE B O 1
ATOM 4902 N N . ARG B 1 365 ? 14.653 48.542 80.456 1.00 29.88 678 ARG B N 1
ATOM 4903 C CA . ARG B 1 365 ? 13.427 49.304 80.200 1.00 30.50 678 ARG B CA 1
ATOM 4904 C C . ARG B 1 365 ? 12.919 49.071 78.803 1.00 28.63 678 ARG B C 1
ATOM 4905 O O . ARG B 1 365 ? 11.722 48.972 78.601 1.00 35.38 678 ARG B O 1
ATOM 4913 N N . ASN B 1 366 ? 13.843 48.950 77.866 1.00 27.98 679 ASN B N 1
ATOM 4914 C CA . ASN B 1 366 ? 13.499 48.676 76.486 1.00 25.73 679 ASN B CA 1
ATOM 4915 C C . ASN B 1 366 ? 13.241 47.211 76.222 1.00 24.00 679 ASN B C 1
ATOM 4916 O O . ASN B 1 366 ? 13.025 46.847 75.090 1.00 31.20 679 ASN B O 1
ATOM 4921 N N . LEU B 1 367 ? 13.249 46.357 77.250 1.00 26.93 680 LEU B N 1
ATOM 4922 C CA . LEU B 1 367 ? 13.036 44.921 77.083 1.00 28.46 680 LEU B CA 1
ATOM 4923 C C . LEU B 1 367 ? 14.083 44.263 76.141 1.00 23.71 680 LEU B C 1
ATOM 4924 O O . LEU B 1 367 ? 13.820 43.266 75.464 1.00 25.87 680 LEU B O 1
ATOM 4929 N N . ASP B 1 368 ? 15.284 44.831 76.133 1.00 23.69 681 ASP B N 1
ATOM 4930 C CA . ASP B 1 368 ? 16.397 44.276 75.373 1.00 26.02 681 ASP B CA 1
ATOM 4931 C C . ASP B 1 368 ? 17.295 43.327 76.206 1.00 24.15 681 ASP B C 1
ATOM 4932 O O . ASP B 1 368 ? 18.271 42.774 75.703 1.00 24.68 681 ASP B O 1
ATOM 4937 N N . GLY B 1 369 ? 16.936 43.112 77.468 1.00 25.93 682 GLY B N 1
ATOM 4938 C CA . GLY B 1 369 ? 17.711 42.227 78.329 1.00 21.45 682 GLY B CA 1
ATOM 4939 C C . GLY B 1 369 ? 17.220 42.150 79.737 1.00 22.09 682 GLY B C 1
ATOM 4940 O O . GLY B 1 369 ? 16.141 42.624 80.038 1.00 25.03 682 GLY B O 1
ATOM 4941 N N . PHE B 1 370 ? 18.055 41.537 80.583 1.00 22.49 683 PHE B N 1
ATOM 4942 C CA . PHE B 1 370 ? 17.696 41.236 81.982 1.00 20.83 683 PHE B CA 1
ATOM 4943 C C . PHE B 1 370 ? 18.876 41.536 82.905 1.00 22.81 683 PHE B C 1
ATOM 4944 O O . PHE B 1 370 ? 20.025 41.514 82.532 1.00 25.04 683 PHE B O 1
ATOM 4952 N N . LEU B 1 371 ? 18.532 41.787 84.154 1.00 24.37 684 LEU B N 1
ATOM 4953 C CA . LEU B 1 371 ? 19.552 41.769 85.214 1.00 25.25 684 LEU B CA 1
ATOM 4954 C C . LEU B 1 371 ? 19.600 40.352 85.709 1.00 23.58 684 LEU B C 1
ATOM 4955 O O . LEU B 1 371 ? 18.565 39.765 85.886 1.00 29.60 684 LEU B O 1
ATOM 4960 N N . TYR B 1 372 ? 20.799 39.797 85.874 1.00 24.48 685 TYR B N 1
ATOM 4961 C CA . TYR B 1 372 ? 20.967 38.415 86.324 1.00 23.02 685 TYR B CA 1
ATOM 4962 C C . TYR B 1 372 ? 22.103 38.364 87.382 1.00 23.11 685 TYR B C 1
ATOM 4963 O O . TYR B 1 372 ? 23.176 38.924 87.196 1.00 27.35 685 TYR B O 1
ATOM 4972 N N . SER B 1 373 ? 21.846 37.584 88.423 1.00 26.15 686 SER B N 1
ATOM 4973 C CA . SER B 1 373 ? 22.777 37.284 89.521 1.00 29.98 686 SER B CA 1
ATOM 4974 C C . SER B 1 373 ? 22.654 35.805 89.714 1.00 25.68 686 SER B C 1
ATOM 4975 O O . SER B 1 373 ? 21.607 35.244 89.364 1.00 28.76 686 SER B O 1
ATOM 4978 N N . GLU B 1 374 ? 23.706 35.194 90.295 1.00 27.73 687 GLU B N 1
ATOM 4979 C CA . GLU B 1 374 ? 23.713 33.775 90.640 1.00 25.76 687 GLU B CA 1
ATOM 4980 C C . GLU B 1 374 ? 24.570 33.553 91.874 1.00 32.36 687 GLU B C 1
ATOM 4981 O O . GLU B 1 374 ? 24.992 34.507 92.512 1.00 45.01 687 GLU B O 1
#

Radius of gyration: 28.84 Å; Cα contacts (8 Å, |Δi|>4): 1275; chains: 2; bounding box: 55×84×73 Å

B-factor: mean 31.7, std 11.93, range [15.25, 190.52]

Solvent-accessible surface area: 27559 Å² total; per-residue (Å²): 136,91,63,19,0,0,1,3,0,17,8,45,66,32,118,71,0,50,57,30,0,32,80,18,0,138,66,2,89,79,110,116,170,134,41,38,34,104,37,115,206,78,33,87,119,23,48,86,82,0,44,54,74,58,0,1,57,156,63,23,116,4,0,0,0,0,8,18,57,25,3,5,5,3,68,2,1,0,0,0,0,0,6,0,89,69,93,0,32,0,2,1,0,35,44,140,103,105,109,25,50,16,101,79,0,4,109,58,0,54,1,0,0,0,0,1,114,51,0,10,146,41,0,17,196,45,15,0,0,4,59,32,152,127,13,3,21,5,0,24,3,63,0,56,92,0,4,14,14,57,0,67,0,89,44,4,89,44,95,45,0,36,0,0,2,7,55,43,17,126,45,107,81,1,0,2,0,39,12,0,6,8,5,0,10,2,24,11,41,0,0,3,54,10,0,84,128,120,77,118,122,16,35,152,109,20,127,7,113,75,124,13,5,141,16,98,11,65,7,0,0,62,2,70,184,49,27,77,60,0,0,91,75,20,23,91,118,71,155,10,84,30,10,123,27,147,68,10,100,141,14,84,81,71,3,56,80,63,1,28,32,56,0,47,2,39,8,97,109,25,142,60,44,66,0,2,44,0,16,70,73,3,43,106,35,9,58,154,90,68,17,3,6,58,2,40,83,134,86,62,24,0,0,1,2,0,17,7,48,64,32,116,70,1,49,62,30,0,31,81,18,0,140,64,2,88,80,106,102,175,108,42,31,31,98,37,114,201,80,34,93,121,21,47,87,80,0,42,55,74,58,0,1,58,156,62,24,111,3,0,0,0,0,8,20,58,24,3,4,4,3,73,2,1,0,0,0,0,0,7,0,78,69,95,0,30,0,3,1,0,33,42,139,90,181,105,39,78,25,50,16,103,78,1,4,113,58,1,53,0,0,0,0,0,1,112,48,0,12,92,4,0,13,53,51,14,0,1,4,17,19,160,177,18,11,4,20,5,0,29,3,65,0,53,92,0,4,13,16,55,0,69,0,89,48,4,98,45,98,44,0,36,0,0,2,9,59,45,18,130,47,107,78,2,0,2,0,40,12,0,7,8,6,0,12,1,29,11,32,0,0,2,49,12,0,80,135,109,86,117,101,16,32,157,101,21,119,4,116,85,126,18,4,161,14,104,11,62,9,0,0,63,3,68,183,49,30,76,63,0,0,92,85,23,22,97,129,54,175,9,85,30,11,124,27,141,66,9,95,129,19,68,90,98,3,47,116,65,0,55,130,80,2,57,2,40,5,95,110,25,139,60,55,114,0,63,54,0,17,118,72,4,36,107,33,9,49,153,92,74,16,3,4,58,1,38,47